Protein AF-A0AAW9Q0F2-F1 (afdb_monomer)

Foldseek 3Di:
DDVLLVLLVVLLVVLLVVLLVQAPDVVFALVLLQVLLVVVLLVLLCLCQPNPVSVVVLVVVLVVVVVVLVVLVVVLCVVPNPQLWDKDFDDPPDDDDDDPLFPQWDDPVPHSGITTGGDLLSSALSLLLQLLLVVLLCVLVCVLVVQLQVQLCSCCVRSVDFQLLSSLLSSLLAAALCSVVVNLVQLVVFDLLSLLLNLLSNFQADHPSRLRLLCVLACQQQVSLSSLLSSLNSSLNSLSNNSSCSRYNDPDDGPRGPHHDDDDDDDPDDPDDDDDDDDDDDDDDDDDDDDDDDDDDDDDDDDDDFDDDPPDTPDSQDSNNSSVVSSVVSVVVSVVVVVLLVVLVVVLVVQQVVLCVQLPDPPPCSNVVSVCPGPLQVLLVVQLVLLSSLSFDDPVVCVVVVHDALSSVLSSLLSCCQRNNLNVSSRSLSSCSVVVRGDPLSSSLSSLLSRGGLYDVCLCVNLVSSCVSPVVCNVSSNVSSVVSSSSSNSSSSSSSSSNSNSDPVDCCSSPDNPPPPPPPPPPDPPPDDDDDDDDDDDDDDDDDDDDDDDDDDDDDDDDDDDDDDDDDDDDDDDDDDDDDDDD

pLDDT: mean 75.0, std 25.21, range [23.25, 98.69]

Structure (mmCIF, N/CA/C/O backbone):
data_AF-A0AAW9Q0F2-F1
#
_entry.id   AF-A0AAW9Q0F2-F1
#
loop_
_atom_site.group_PDB
_atom_site.id
_atom_site.type_symbol
_atom_site.label_atom_id
_atom_site.label_alt_id
_atom_site.label_comp_id
_atom_site.label_asym_id
_atom_site.label_entity_id
_atom_site.label_seq_id
_atom_site.pdbx_PDB_ins_code
_atom_site.Cartn_x
_atom_site.Cartn_y
_atom_site.Cartn_z
_atom_site.occupancy
_atom_site.B_iso_or_equiv
_atom_site.auth_seq_id
_atom_site.auth_comp_id
_atom_site.auth_asym_id
_atom_site.auth_atom_id
_atom_site.pdbx_PDB_model_num
ATOM 1 N N . MET A 1 1 ? -14.015 -6.795 -22.875 1.00 61.38 1 MET A N 1
ATOM 2 C CA . MET A 1 1 ? -13.004 -7.213 -21.880 1.00 61.38 1 MET A CA 1
ATOM 3 C C . MET A 1 1 ? -12.022 -8.145 -22.561 1.00 61.38 1 MET A C 1
ATOM 5 O O . MET A 1 1 ? -12.465 -9.016 -23.299 1.00 61.38 1 MET A O 1
ATOM 9 N N . SER A 1 2 ? -10.723 -7.941 -22.352 1.00 84.38 2 SER A N 1
ATOM 10 C CA . SER A 1 2 ? -9.680 -8.894 -22.743 1.00 84.38 2 SER A CA 1
ATOM 11 C C . SER A 1 2 ? -9.683 -10.102 -21.798 1.00 84.38 2 SER A C 1
ATOM 13 O O . SER A 1 2 ? -10.217 -10.032 -20.688 1.00 84.38 2 SER A O 1
ATOM 15 N N . TYR A 1 3 ? -9.036 -11.197 -22.202 1.00 89.19 3 TYR A N 1
ATOM 16 C CA . TYR A 1 3 ? -8.787 -12.343 -21.322 1.00 89.19 3 TYR A CA 1
ATOM 17 C C . TYR A 1 3 ? -7.997 -11.932 -20.064 1.00 89.19 3 TYR A C 1
ATOM 19 O O . TYR A 1 3 ? -8.225 -12.478 -18.988 1.00 89.19 3 TYR A O 1
ATOM 27 N N . LEU A 1 4 ? -7.141 -10.907 -20.169 1.00 91.81 4 LEU A N 1
ATOM 28 C CA . LEU A 1 4 ? -6.394 -10.356 -19.038 1.00 91.81 4 LEU A CA 1
ATOM 29 C C . LEU A 1 4 ? -7.310 -9.740 -17.968 1.00 91.81 4 LEU A C 1
ATOM 31 O O . LEU A 1 4 ? -7.057 -9.949 -16.788 1.00 91.81 4 LEU A O 1
ATOM 35 N N . ASN A 1 5 ? -8.403 -9.059 -18.344 1.00 94.75 5 ASN A N 1
ATOM 36 C CA . ASN A 1 5 ? -9.391 -8.547 -17.380 1.00 94.75 5 ASN A CA 1
ATOM 37 C C . ASN A 1 5 ? -10.068 -9.690 -16.607 1.00 94.75 5 ASN A C 1
ATOM 39 O O . ASN A 1 5 ? -10.367 -9.551 -15.423 1.00 94.75 5 ASN A O 1
ATOM 43 N N . VAL A 1 6 ? -10.306 -10.823 -17.278 1.00 94.69 6 VAL A N 1
ATOM 44 C CA . VAL A 1 6 ? -10.897 -12.023 -16.669 1.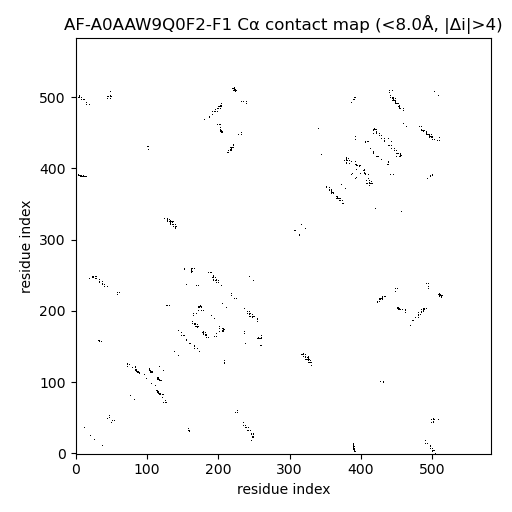00 94.69 6 VAL A CA 1
ATOM 45 C C . VAL A 1 6 ? -9.908 -12.676 -15.700 1.00 94.69 6 VAL A C 1
ATOM 47 O O . VAL A 1 6 ? -10.308 -13.051 -14.600 1.00 94.69 6 VAL A O 1
ATOM 50 N N . ILE A 1 7 ? -8.617 -12.737 -16.053 1.00 95.06 7 ILE A N 1
ATOM 51 C CA . ILE A 1 7 ? -7.552 -13.167 -15.133 1.00 95.06 7 ILE A CA 1
ATOM 52 C C . ILE A 1 7 ? -7.523 -12.259 -13.901 1.00 95.06 7 ILE A C 1
ATOM 54 O O . ILE A 1 7 ? -7.611 -12.774 -12.793 1.00 95.06 7 ILE A O 1
ATOM 58 N N . SER A 1 8 ? -7.509 -10.933 -14.077 1.00 96.62 8 SER A N 1
ATOM 59 C CA . SER A 1 8 ? -7.567 -9.977 -12.964 1.00 96.62 8 SER A CA 1
ATOM 60 C C . SER A 1 8 ? -8.805 -10.178 -12.075 1.00 96.62 8 SER A C 1
ATOM 62 O O . SER A 1 8 ? -8.707 -10.122 -10.851 1.00 96.62 8 SER A O 1
ATOM 64 N N . PHE A 1 9 ? -9.972 -10.462 -12.664 1.00 97.25 9 PHE A N 1
ATOM 65 C CA . PHE A 1 9 ? -11.208 -10.699 -11.911 1.00 97.25 9 PHE A CA 1
ATOM 66 C C . PHE A 1 9 ? -11.114 -11.956 -11.039 1.00 97.25 9 PHE A C 1
ATOM 68 O O . PHE A 1 9 ? -11.394 -11.900 -9.842 1.00 97.25 9 PHE A O 1
ATOM 75 N N . PHE A 1 10 ? -10.662 -13.079 -11.606 1.00 97.38 10 PHE A N 1
ATOM 76 C CA . PHE A 1 10 ? -10.410 -14.295 -10.828 1.00 97.38 10 PHE A CA 1
ATOM 77 C C . PHE A 1 10 ? -9.236 -14.137 -9.852 1.00 97.38 10 PHE A C 1
ATOM 79 O O . PHE A 1 10 ? -9.239 -14.770 -8.797 1.00 97.38 10 PHE A O 1
ATOM 86 N N . GLY A 1 11 ? -8.289 -13.242 -10.141 1.00 97.50 11 GLY A N 1
ATOM 87 C CA . GLY A 1 11 ? -7.182 -12.861 -9.272 1.00 97.50 11 GLY A CA 1
ATOM 88 C C . GLY A 1 11 ? -7.622 -12.374 -7.898 1.00 97.50 11 GLY A C 1
ATOM 89 O O . GLY A 1 11 ? -7.070 -12.817 -6.893 1.00 97.50 11 GLY A O 1
ATOM 90 N N . ILE A 1 12 ? -8.680 -11.560 -7.834 1.00 98.38 12 ILE A N 1
ATOM 91 C CA . ILE A 1 12 ? -9.287 -11.097 -6.573 1.00 98.38 12 ILE A CA 1
ATOM 92 C C . ILE A 1 12 ? -9.681 -12.299 -5.694 1.00 98.38 12 ILE A C 1
ATOM 94 O O . ILE A 1 12 ? -9.329 -12.360 -4.515 1.00 98.38 12 ILE A O 1
ATOM 98 N N . PHE A 1 13 ? -10.350 -13.300 -6.274 1.00 97.94 13 PHE A N 1
ATOM 99 C CA . PHE A 1 13 ? -10.748 -14.517 -5.558 1.00 97.94 13 PHE A CA 1
ATOM 100 C C . PHE A 1 13 ? -9.561 -15.443 -5.256 1.00 97.94 13 PHE A C 1
ATOM 102 O O . PHE A 1 13 ? -9.531 -16.063 -4.195 1.00 97.94 13 PHE A O 1
ATOM 109 N N . GLY A 1 14 ? -8.556 -15.498 -6.136 1.00 97.94 14 GLY A N 1
ATOM 110 C CA . GLY A 1 14 ? -7.299 -16.212 -5.902 1.00 97.94 14 GLY A CA 1
ATOM 111 C C . GLY A 1 14 ? -6.528 -15.660 -4.700 1.00 97.94 14 GLY A C 1
ATOM 112 O O . GLY A 1 14 ? -6.053 -16.428 -3.867 1.00 97.94 14 GLY A O 1
ATOM 113 N N . LEU A 1 15 ? -6.480 -14.335 -4.541 1.00 98.31 15 LEU A N 1
ATOM 114 C CA . LEU A 1 15 ? -5.870 -13.671 -3.385 1.00 98.31 15 LEU A CA 1
ATOM 115 C C . LEU A 1 15 ? -6.657 -13.937 -2.090 1.00 98.31 15 LEU A C 1
ATOM 117 O O . LEU A 1 15 ? -6.047 -14.220 -1.059 1.00 98.31 15 LEU A O 1
ATOM 121 N N . CYS A 1 16 ? -7.996 -13.955 -2.142 1.00 98.19 16 CYS A N 1
ATOM 122 C CA . CYS A 1 16 ? -8.827 -14.422 -1.023 1.00 98.19 16 CYS A CA 1
ATOM 123 C C . CYS A 1 16 ? -8.550 -15.892 -0.660 1.00 98.19 16 CYS A C 1
ATOM 125 O O . CYS A 1 16 ? -8.469 -16.224 0.521 1.00 98.19 16 CYS A O 1
ATOM 127 N N . ALA A 1 17 ? -8.374 -16.773 -1.651 1.00 97.88 17 ALA A N 1
ATOM 128 C CA . ALA A 1 17 ? -8.050 -18.182 -1.425 1.00 97.88 17 ALA A CA 1
ATOM 129 C C . ALA A 1 17 ? -6.651 -18.366 -0.809 1.00 97.88 17 ALA A C 1
ATOM 131 O O . ALA A 1 17 ? -6.479 -19.213 0.068 1.00 97.88 17 ALA A O 1
ATOM 132 N N . ILE A 1 18 ? -5.672 -17.542 -1.202 1.00 98.00 18 ILE A N 1
ATOM 133 C CA . ILE A 1 18 ? -4.346 -17.492 -0.570 1.00 98.00 18 ILE A CA 1
ATOM 134 C C . ILE A 1 18 ? -4.468 -17.037 0.891 1.00 98.00 18 ILE A C 1
ATOM 136 O O . ILE A 1 18 ? -3.943 -17.711 1.773 1.00 98.00 18 ILE A O 1
ATOM 140 N N . ALA A 1 19 ? -5.202 -15.958 1.182 1.00 97.75 19 ALA A N 1
ATOM 141 C CA . ALA A 1 19 ? -5.433 -15.528 2.565 1.00 97.75 19 ALA A CA 1
ATOM 142 C C . ALA A 1 19 ? -6.132 -16.615 3.402 1.00 97.75 19 ALA A C 1
ATOM 144 O O . ALA A 1 19 ? -5.737 -16.866 4.538 1.00 97.75 19 ALA A O 1
ATOM 145 N N . TRP A 1 20 ? -7.118 -17.317 2.833 1.00 97.88 20 TRP A N 1
ATOM 146 C CA . TRP A 1 20 ? -7.815 -18.416 3.509 1.00 97.88 20 TRP A CA 1
ATOM 147 C C . TRP A 1 20 ? -6.895 -19.617 3.771 1.00 97.88 20 TRP A C 1
ATOM 149 O O . TRP A 1 20 ? -6.962 -20.226 4.839 1.00 97.88 20 TRP A O 1
ATOM 159 N N . LEU A 1 21 ? -5.972 -19.930 2.855 1.00 97.38 21 LEU A N 1
ATOM 160 C CA . LEU A 1 21 ? -4.980 -20.988 3.056 1.00 97.38 21 LEU A CA 1
ATOM 161 C C . LEU A 1 21 ? -4.080 -20.712 4.275 1.00 97.38 21 LEU A C 1
ATOM 163 O O . LEU A 1 21 ? -3.731 -21.649 4.992 1.00 97.38 21 LEU A O 1
ATOM 167 N N . PHE A 1 22 ? -3.752 -19.451 4.553 1.00 97.12 22 PHE A N 1
ATOM 168 C CA . PHE A 1 22 ? -2.942 -19.052 5.712 1.00 97.12 22 PHE A CA 1
ATOM 169 C C . PHE A 1 22 ? -3.766 -18.610 6.940 1.00 97.12 22 PHE A C 1
ATOM 171 O O . PHE A 1 22 ? -3.184 -18.137 7.914 1.00 97.12 22 PHE A O 1
ATOM 178 N N . SER A 1 23 ? -5.095 -18.770 6.913 1.00 97.69 23 SER A N 1
ATOM 179 C CA . SER A 1 23 ? -6.003 -18.338 7.987 1.00 97.69 23 SER A CA 1
ATOM 180 C C . SER A 1 23 ? -5.787 -19.079 9.313 1.00 97.69 23 SER A C 1
ATOM 182 O O . SER A 1 23 ? -5.554 -20.291 9.313 1.00 97.69 23 SER A O 1
ATOM 184 N N . GLU A 1 24 ? -5.920 -18.355 10.434 1.00 96.31 24 GLU A N 1
ATOM 185 C CA . GLU A 1 24 ? -5.885 -18.904 11.799 1.00 96.31 24 GLU A CA 1
ATOM 186 C C . GLU A 1 24 ? -7.022 -19.915 12.055 1.00 96.31 24 GLU A C 1
ATOM 188 O O . GLU A 1 24 ? -6.771 -20.970 12.638 1.00 96.31 24 GLU A O 1
ATOM 193 N N . ASP A 1 25 ? -8.245 -19.650 11.568 1.00 95.19 25 ASP A N 1
ATOM 194 C CA . ASP A 1 25 ? -9.352 -20.619 11.576 1.00 95.19 25 ASP A CA 1
ATOM 195 C C . ASP A 1 25 ? -10.110 -20.626 10.241 1.00 95.19 25 ASP A C 1
ATOM 197 O O . ASP A 1 25 ? -11.046 -19.862 9.996 1.00 95.19 25 ASP A O 1
ATOM 201 N N . ARG A 1 26 ? -9.753 -21.594 9.391 1.00 95.19 26 ARG A N 1
ATOM 202 C CA . ARG A 1 26 ? -10.357 -21.812 8.068 1.00 95.19 26 ARG A CA 1
ATOM 203 C C . ARG A 1 26 ? -11.859 -22.130 8.093 1.00 95.19 26 ARG A C 1
ATOM 205 O O . ARG A 1 26 ? -12.469 -22.150 7.021 1.00 95.19 26 ARG A O 1
ATOM 212 N N . ARG A 1 27 ? -12.452 -22.420 9.259 1.00 94.12 27 ARG A N 1
ATOM 213 C CA . ARG A 1 27 ? -13.893 -22.693 9.422 1.00 94.12 27 ARG A CA 1
ATOM 214 C C . ARG A 1 27 ? -14.718 -21.407 9.467 1.00 94.12 27 ARG A C 1
ATOM 216 O O . ARG A 1 27 ? -15.876 -21.423 9.053 1.00 94.12 27 ARG A O 1
ATOM 223 N N . ILE A 1 28 ? -14.137 -20.306 9.946 1.00 93.50 28 ILE A N 1
ATOM 224 C CA . ILE A 1 28 ? -14.818 -19.017 10.092 1.00 93.50 28 ILE A CA 1
ATOM 225 C C . ILE A 1 28 ? -14.534 -18.174 8.847 1.00 93.50 28 ILE A C 1
ATOM 227 O O . ILE A 1 28 ? -13.505 -17.516 8.733 1.00 93.50 28 ILE A O 1
ATOM 231 N N . VAL A 1 29 ? -15.464 -18.191 7.890 1.00 93.94 29 VAL A N 1
ATOM 232 C CA . VAL A 1 29 ? -15.355 -17.400 6.654 1.00 93.94 29 VAL A CA 1
ATOM 233 C C . VAL A 1 29 ? -16.296 -16.190 6.729 1.00 93.94 29 VAL A C 1
ATOM 235 O O . VAL A 1 29 ? -17.516 -16.372 6.790 1.00 93.94 29 VAL A O 1
ATOM 238 N N . PRO A 1 30 ? -15.784 -14.943 6.701 1.00 94.88 30 PRO A N 1
ATOM 239 C CA . PRO A 1 30 ? -16.590 -13.739 6.896 1.00 94.88 30 PRO A CA 1
ATOM 240 C C . PRO A 1 30 ? -17.314 -13.325 5.602 1.00 94.88 30 PRO A C 1
ATOM 242 O O . PRO A 1 30 ? -17.087 -12.246 5.058 1.00 94.88 30 PRO A O 1
ATOM 245 N N . TRP A 1 31 ? -18.212 -14.174 5.092 1.00 96.06 31 TRP A N 1
ATOM 246 C CA . TRP A 1 31 ? -18.870 -14.018 3.783 1.00 96.06 31 TRP A CA 1
ATOM 247 C C . TRP A 1 31 ? -19.458 -12.627 3.511 1.00 96.06 31 TRP A C 1
ATOM 249 O O . TRP A 1 31 ? -19.368 -12.134 2.390 1.00 96.06 31 TRP A O 1
ATOM 259 N N . ARG A 1 32 ? -20.022 -11.965 4.532 1.00 95.81 32 ARG A N 1
ATOM 260 C CA . ARG A 1 32 ? -20.535 -10.591 4.415 1.00 95.81 32 ARG A CA 1
ATOM 261 C C . ARG A 1 32 ? -19.423 -9.576 4.136 1.00 95.81 32 ARG A C 1
ATOM 263 O O . ARG A 1 32 ? -19.609 -8.716 3.281 1.00 95.81 32 ARG A O 1
ATOM 270 N N . VAL A 1 33 ? -18.296 -9.683 4.843 1.00 96.62 33 VAL A N 1
ATOM 271 C CA . VAL A 1 33 ? -17.115 -8.826 4.662 1.00 96.62 33 VAL A CA 1
ATOM 272 C C . VAL A 1 33 ? -16.535 -9.054 3.269 1.00 96.62 33 VAL A C 1
ATOM 274 O O . VAL A 1 33 ? -16.284 -8.087 2.564 1.00 96.62 33 VAL A O 1
ATOM 277 N N . ILE A 1 34 ? -16.419 -10.315 2.833 1.00 97.56 34 ILE A N 1
ATOM 278 C CA . ILE A 1 34 ? -15.938 -10.684 1.491 1.00 97.56 34 ILE A CA 1
ATOM 279 C C . ILE A 1 34 ? -16.836 -10.079 0.403 1.00 97.56 34 ILE A C 1
ATOM 281 O O . ILE A 1 34 ? -16.347 -9.369 -0.473 1.00 97.56 34 ILE A O 1
ATOM 285 N N . ALA A 1 35 ? -18.150 -10.312 0.475 1.00 97.44 35 ALA A N 1
ATOM 286 C CA . ALA A 1 35 ? -19.098 -9.842 -0.531 1.00 97.44 35 ALA A CA 1
ATOM 287 C C . ALA A 1 35 ? -19.154 -8.308 -0.618 1.00 97.44 35 ALA A C 1
ATOM 289 O O . ALA A 1 35 ? -19.065 -7.755 -1.714 1.00 97.44 35 ALA A O 1
ATOM 290 N N . TRP A 1 36 ? -19.257 -7.609 0.520 1.00 97.69 36 TRP A N 1
ATOM 291 C CA . TRP A 1 36 ? -19.293 -6.144 0.527 1.00 97.69 36 TRP A CA 1
ATOM 292 C C . TRP A 1 36 ? -17.936 -5.513 0.236 1.00 97.69 36 TRP A C 1
ATOM 294 O O . TRP A 1 36 ? -17.891 -4.539 -0.499 1.00 97.69 36 TRP A O 1
ATOM 304 N N . GLY A 1 37 ? -16.832 -6.056 0.743 1.00 97.25 37 GLY A N 1
ATOM 305 C CA . GLY A 1 37 ? -15.503 -5.495 0.510 1.00 97.25 37 GLY A CA 1
ATOM 306 C C . GLY A 1 37 ? -15.022 -5.674 -0.931 1.00 97.25 37 GLY A C 1
ATOM 307 O O . GLY A 1 37 ? -14.461 -4.740 -1.499 1.00 97.25 37 GLY A O 1
ATOM 308 N N . ILE A 1 38 ? -15.292 -6.819 -1.571 1.00 98.06 38 ILE A N 1
ATOM 309 C CA . ILE A 1 38 ? -15.059 -6.980 -3.019 1.00 98.06 38 ILE A CA 1
ATOM 310 C C . ILE A 1 38 ? -16.054 -6.119 -3.811 1.00 98.06 38 ILE A C 1
ATOM 312 O O . ILE A 1 38 ? -15.656 -5.439 -4.753 1.00 98.06 38 ILE A O 1
ATOM 316 N N . GLY A 1 39 ? -17.330 -6.085 -3.413 1.00 98.06 39 GLY A N 1
ATOM 317 C CA . GLY A 1 39 ? -18.351 -5.254 -4.059 1.00 98.06 39 GLY A CA 1
ATOM 318 C C . GLY A 1 39 ? -17.998 -3.763 -4.059 1.00 98.06 39 GLY A C 1
ATOM 319 O O . GLY A 1 39 ? -18.041 -3.129 -5.107 1.00 98.06 39 GLY A O 1
ATOM 320 N N . LEU A 1 40 ? -17.576 -3.216 -2.916 1.00 97.12 40 LEU A N 1
ATOM 321 C CA . LEU A 1 40 ? -17.126 -1.829 -2.775 1.00 97.12 40 LEU A CA 1
ATOM 322 C C . LEU A 1 40 ? -15.893 -1.545 -3.637 1.00 97.12 40 LEU A C 1
ATOM 324 O O . LEU A 1 40 ? -15.875 -0.533 -4.329 1.00 97.12 40 LEU A O 1
ATOM 328 N N . GLN A 1 41 ? -14.899 -2.440 -3.660 1.00 97.50 41 GLN A N 1
ATOM 329 C CA . GLN A 1 41 ? -13.739 -2.300 -4.548 1.00 97.50 41 GLN A CA 1
ATOM 330 C C . GLN A 1 41 ? -14.137 -2.278 -6.027 1.00 97.50 41 GLN A C 1
ATOM 332 O O . GLN A 1 41 ? -13.659 -1.427 -6.771 1.00 97.50 41 GLN A O 1
ATOM 337 N N . LEU A 1 42 ? -15.028 -3.174 -6.462 1.00 97.38 42 LEU A N 1
ATOM 338 C CA . LEU A 1 42 ? -15.482 -3.222 -7.853 1.00 97.38 42 LEU A CA 1
ATOM 339 C C . LEU A 1 42 ? -16.348 -2.009 -8.225 1.00 97.38 42 LEU A C 1
ATOM 341 O O . LEU A 1 42 ? -16.227 -1.503 -9.337 1.00 97.38 42 LEU A O 1
ATOM 345 N N . ILE A 1 43 ? -17.175 -1.502 -7.306 1.00 96.50 43 ILE A N 1
ATOM 346 C CA . ILE A 1 43 ? -17.948 -0.265 -7.499 1.00 96.50 43 ILE A CA 1
ATOM 347 C C . ILE A 1 43 ? -17.005 0.938 -7.616 1.00 96.50 43 ILE A C 1
ATOM 349 O O . ILE A 1 43 ? -17.117 1.703 -8.570 1.00 96.50 43 ILE A O 1
ATOM 353 N N . LEU A 1 44 ? -16.048 1.088 -6.695 1.00 93.88 44 LEU A N 1
ATOM 354 C CA . LEU A 1 44 ? -15.057 2.168 -6.729 1.00 93.88 44 LEU A CA 1
ATOM 355 C C . LEU A 1 44 ? -14.187 2.092 -7.989 1.00 93.88 44 LEU A C 1
ATOM 357 O O . LEU A 1 44 ? -14.003 3.105 -8.659 1.00 93.88 44 LEU A O 1
ATOM 361 N N . GLY A 1 45 ? -13.724 0.896 -8.360 1.00 93.94 45 GLY A N 1
ATOM 362 C CA . GLY A 1 45 ? -12.988 0.653 -9.598 1.00 93.94 45 GLY A CA 1
ATOM 363 C C . GLY A 1 45 ? -13.802 1.043 -10.833 1.00 93.94 45 GLY A C 1
ATOM 364 O O . GLY A 1 45 ? -13.318 1.802 -11.667 1.00 93.94 45 GLY A O 1
ATOM 365 N N . PHE A 1 46 ? -15.067 0.626 -10.922 1.00 94.25 46 PHE A N 1
ATOM 366 C CA . PHE A 1 46 ? -15.956 1.045 -12.006 1.00 94.25 46 PHE A CA 1
ATOM 367 C C . PHE A 1 46 ? -16.125 2.573 -12.057 1.00 94.25 46 PHE A C 1
ATOM 369 O O . PHE A 1 46 ? -16.025 3.170 -13.130 1.00 94.25 46 PHE A O 1
ATOM 376 N N . MET A 1 47 ? -16.332 3.227 -10.910 1.00 91.88 47 MET A N 1
ATOM 377 C CA . MET A 1 47 ? -16.461 4.684 -10.860 1.00 91.88 47 MET A CA 1
ATOM 378 C C . MET A 1 47 ? -15.177 5.381 -11.338 1.00 91.88 47 MET A C 1
ATOM 380 O O . MET A 1 47 ? -15.243 6.263 -12.184 1.00 91.88 47 MET A O 1
ATOM 384 N N . VAL A 1 48 ? -14.007 4.949 -10.868 1.00 89.06 48 VAL A N 1
ATOM 385 C CA . VAL A 1 48 ? -12.702 5.540 -11.213 1.00 89.06 48 VAL A CA 1
ATOM 386 C C . VAL A 1 48 ? -12.322 5.312 -12.680 1.00 89.06 48 VAL A C 1
ATOM 388 O O . VAL A 1 48 ? -11.890 6.241 -13.358 1.00 89.06 48 VAL A O 1
ATOM 391 N N . PHE A 1 49 ? -12.476 4.086 -13.183 1.00 88.94 49 PHE A N 1
ATOM 392 C CA . PHE A 1 49 ? -11.945 3.675 -14.486 1.00 88.94 49 PHE A CA 1
ATOM 393 C C . PHE A 1 49 ? -12.948 3.750 -15.638 1.00 88.94 49 PHE A C 1
ATOM 395 O O . PHE A 1 49 ? -12.533 3.809 -16.794 1.00 88.94 49 PHE A O 1
ATOM 402 N N . GLN A 1 50 ? -14.256 3.750 -15.367 1.00 88.31 50 GLN A N 1
ATOM 403 C CA . GLN A 1 50 ? -15.286 3.660 -16.411 1.00 88.31 50 GLN A CA 1
ATOM 404 C C . GLN A 1 50 ? -16.307 4.806 -16.366 1.00 88.31 50 GLN A C 1
ATOM 406 O O . GLN A 1 50 ? -16.720 5.278 -17.424 1.00 88.31 50 GLN A O 1
ATOM 411 N N . PHE A 1 51 ? -16.670 5.323 -15.189 1.00 90.75 51 PHE A N 1
ATOM 412 C CA . PHE A 1 51 ? -17.709 6.349 -15.072 1.00 90.75 51 PHE A CA 1
ATOM 413 C C . PHE A 1 51 ? -17.195 7.771 -15.374 1.00 90.75 51 PHE A C 1
ATOM 415 O O . PHE A 1 51 ? -16.495 8.391 -14.574 1.00 90.75 51 PHE A O 1
ATOM 422 N N . GLU A 1 52 ? -17.585 8.312 -16.531 1.00 85.69 52 GLU A N 1
ATOM 423 C CA . GLU A 1 52 ? -17.087 9.592 -17.065 1.00 85.69 52 GLU A CA 1
ATOM 424 C C . GLU A 1 52 ? -17.183 10.797 -16.098 1.00 85.69 52 GLU A C 1
ATOM 426 O O . GLU A 1 52 ? -16.193 11.520 -15.969 1.00 85.69 52 GLU A O 1
ATOM 431 N N . PRO A 1 53 ? -18.281 11.013 -15.338 1.00 88.75 53 PRO A N 1
ATOM 432 C CA . PRO A 1 53 ? -18.341 12.108 -14.365 1.00 88.75 53 PRO A CA 1
ATOM 433 C C . PRO A 1 53 ? -17.298 11.982 -13.246 1.00 88.75 53 PRO A C 1
ATOM 435 O O . PRO A 1 53 ? -16.765 12.988 -12.781 1.00 88.75 53 PRO A O 1
ATOM 438 N N . THR A 1 54 ? -16.970 10.755 -12.827 1.00 86.00 54 THR A N 1
ATOM 439 C CA . THR A 1 54 ? -15.930 10.512 -11.820 1.00 86.00 54 THR A CA 1
ATOM 440 C C . THR A 1 54 ? -14.532 10.651 -12.415 1.00 86.00 54 THR A C 1
ATOM 442 O O . THR A 1 54 ? -13.672 11.199 -11.734 1.00 86.00 54 THR A O 1
ATOM 445 N N . LYS A 1 55 ? -14.302 10.280 -13.684 1.00 83.50 55 LYS A N 1
ATOM 446 C CA . LYS A 1 55 ? -13.041 10.596 -14.385 1.00 83.50 55 LYS A CA 1
ATOM 447 C C . LYS A 1 55 ? -12.794 12.104 -14.440 1.00 83.50 55 LYS A C 1
ATOM 449 O O . LYS A 1 55 ? -11.722 12.553 -14.051 1.00 83.50 55 LYS A O 1
ATOM 454 N N . ALA A 1 56 ? -13.802 12.885 -14.834 1.00 84.88 56 ALA A N 1
ATOM 455 C CA . ALA A 1 56 ? -13.712 14.344 -14.875 1.00 84.88 56 ALA A CA 1
ATOM 456 C C . ALA A 1 56 ? -13.475 14.955 -13.479 1.00 84.88 56 ALA A C 1
ATOM 458 O O . ALA A 1 56 ? -12.643 15.849 -13.324 1.00 84.88 56 ALA A O 1
ATOM 459 N N . ALA A 1 57 ? -14.148 14.442 -12.442 1.00 85.62 57 ALA A N 1
ATOM 460 C CA . ALA A 1 57 ? -13.905 14.854 -11.059 1.00 85.62 57 ALA A CA 1
ATOM 461 C C . ALA A 1 57 ? -12.488 14.487 -10.575 1.00 85.62 57 ALA A C 1
ATOM 463 O O . ALA A 1 57 ? -11.851 15.279 -9.883 1.00 85.62 57 ALA A O 1
ATOM 464 N N . LEU A 1 58 ? -11.971 13.317 -10.965 1.00 82.56 58 LEU A N 1
ATOM 465 C CA . LEU A 1 58 ? -10.629 12.852 -10.618 1.00 82.56 58 LEU A CA 1
ATOM 466 C C . LEU A 1 58 ? -9.535 13.646 -11.345 1.00 82.56 58 LEU A C 1
ATOM 468 O O . LEU A 1 58 ? -8.504 13.942 -10.744 1.00 82.56 58 LEU A O 1
ATOM 472 N N . GLU A 1 59 ? -9.762 14.037 -12.600 1.00 82.62 59 GLU A N 1
ATOM 473 C CA . GLU A 1 59 ? -8.887 14.938 -13.357 1.00 82.62 59 GLU A CA 1
ATOM 474 C C . GLU A 1 59 ? -8.878 16.339 -12.725 1.00 82.62 59 GLU A C 1
ATOM 476 O O . GLU A 1 59 ? -7.810 16.875 -12.436 1.00 82.62 59 GLU A O 1
ATOM 481 N N . ALA A 1 60 ? -10.049 16.898 -12.394 1.00 85.19 60 ALA A N 1
ATOM 482 C CA . ALA A 1 60 ? -10.156 18.175 -11.685 1.00 85.19 60 ALA A CA 1
ATOM 483 C C . ALA A 1 60 ? -9.455 18.149 -10.312 1.00 85.19 60 ALA A C 1
ATOM 485 O O . ALA A 1 60 ? -8.724 19.079 -9.969 1.00 85.19 60 ALA A O 1
ATOM 486 N N . PHE A 1 61 ? -9.615 17.064 -9.550 1.00 83.12 61 PHE A N 1
ATOM 487 C CA . PHE A 1 61 ? -8.937 16.867 -8.269 1.00 83.12 61 PHE A CA 1
ATOM 488 C C . PHE A 1 61 ? -7.419 16.676 -8.427 1.00 83.12 61 PHE A C 1
ATOM 490 O O . PHE A 1 61 ? -6.645 17.246 -7.661 1.00 83.12 61 PHE A O 1
ATOM 497 N N . SER A 1 62 ? -6.975 15.950 -9.456 1.00 83.31 62 SER A N 1
ATOM 498 C CA . SER A 1 62 ? -5.550 15.802 -9.785 1.00 83.31 62 SER A CA 1
ATOM 499 C C . SER A 1 62 ? -4.928 17.143 -10.180 1.00 83.31 62 SER A C 1
ATOM 501 O O . SER A 1 62 ? -3.811 17.443 -9.768 1.00 83.31 62 SER A O 1
ATOM 503 N N . ASN A 1 63 ? -5.657 17.982 -10.919 1.00 85.25 63 ASN A N 1
ATOM 504 C CA . ASN A 1 63 ? -5.238 19.340 -11.266 1.00 85.25 63 ASN A CA 1
ATOM 505 C C . ASN A 1 63 ? -5.156 20.248 -10.031 1.00 85.25 63 ASN A C 1
ATOM 507 O O . ASN A 1 63 ? -4.170 20.966 -9.880 1.00 85.25 63 ASN A O 1
ATOM 511 N N . LEU A 1 64 ? -6.122 20.166 -9.109 1.00 85.94 64 LEU A N 1
ATOM 512 C CA . LEU A 1 64 ? -6.054 20.871 -7.826 1.00 85.94 64 LEU A CA 1
ATOM 513 C C . LEU A 1 64 ? -4.829 20.433 -7.010 1.00 85.94 64 LEU A C 1
ATOM 515 O O . LEU A 1 64 ? -4.067 21.279 -6.552 1.00 85.94 64 LEU A O 1
ATOM 519 N N . LEU A 1 65 ? -4.598 19.126 -6.859 1.00 81.75 65 LEU A N 1
ATOM 520 C CA . LEU A 1 65 ? -3.430 18.627 -6.135 1.00 81.75 65 LEU A CA 1
ATOM 521 C C . LEU A 1 65 ? -2.107 18.954 -6.848 1.00 81.75 65 LEU A C 1
ATOM 523 O O . LEU A 1 65 ? -1.115 19.179 -6.165 1.00 81.75 65 LEU A O 1
ATOM 527 N N . ASN A 1 66 ? -2.068 19.051 -8.183 1.00 82.56 66 ASN A N 1
ATOM 528 C CA . ASN A 1 66 ? -0.894 19.559 -8.903 1.00 82.56 66 ASN A CA 1
ATOM 529 C C . ASN A 1 66 ? -0.552 21.001 -8.484 1.00 82.56 66 ASN A C 1
ATOM 531 O O . ASN A 1 66 ? 0.611 21.275 -8.222 1.00 82.56 66 ASN A O 1
ATOM 535 N N . VAL A 1 67 ? -1.538 21.889 -8.301 1.00 87.50 67 VAL A N 1
ATOM 536 C CA . VAL A 1 67 ? -1.289 23.247 -7.766 1.00 87.50 67 VAL A CA 1
ATOM 537 C C . VAL A 1 67 ? -0.739 23.198 -6.332 1.00 87.50 67 VAL A C 1
ATOM 539 O O . VAL A 1 67 ? 0.129 23.990 -5.970 1.00 87.50 67 VAL A O 1
ATOM 542 N N . VAL A 1 68 ? -1.196 22.243 -5.516 1.00 86.56 68 VAL A N 1
ATOM 543 C CA . VAL A 1 68 ? -0.657 22.002 -4.164 1.00 86.56 68 VAL A CA 1
ATOM 544 C C . VAL A 1 68 ? 0.799 21.502 -4.224 1.00 86.56 68 VAL A C 1
ATOM 546 O O . VAL A 1 68 ? 1.617 21.906 -3.399 1.00 86.56 68 VAL A O 1
ATOM 549 N N . PHE A 1 69 ? 1.150 20.682 -5.221 1.00 81.25 69 PHE A N 1
ATOM 550 C CA . PHE A 1 69 ? 2.533 20.277 -5.497 1.00 81.25 69 PHE A CA 1
ATOM 551 C C . PHE A 1 69 ? 3.418 21.448 -5.920 1.00 81.25 69 PHE A C 1
ATOM 553 O O . PHE A 1 69 ? 4.507 21.604 -5.373 1.00 81.25 69 PHE A O 1
ATOM 560 N N . ASP A 1 70 ? 2.943 22.283 -6.840 1.00 84.00 70 ASP A N 1
ATOM 561 C CA . ASP A 1 70 ? 3.685 23.448 -7.324 1.00 84.00 70 ASP A CA 1
ATOM 562 C C . ASP A 1 70 ? 3.928 24.454 -6.175 1.00 84.00 70 ASP A C 1
ATOM 564 O O . ASP A 1 70 ? 5.024 24.997 -6.038 1.00 84.00 70 ASP A O 1
ATOM 568 N N . ALA A 1 71 ? 2.955 24.631 -5.270 1.00 89.31 71 ALA A N 1
ATOM 569 C CA . ALA A 1 71 ? 3.112 25.436 -4.054 1.00 89.31 71 ALA A CA 1
ATOM 570 C C . ALA A 1 71 ? 4.166 24.864 -3.082 1.00 89.31 71 ALA A C 1
ATOM 572 O O . ALA A 1 71 ? 4.954 25.620 -2.506 1.00 89.31 71 ALA A O 1
ATOM 573 N N . ALA A 1 72 ? 4.219 23.537 -2.922 1.00 86.38 72 ALA A N 1
ATOM 574 C CA . ALA A 1 72 ? 5.268 22.876 -2.147 1.00 86.38 72 ALA A CA 1
ATOM 575 C C . ALA A 1 72 ? 6.657 23.055 -2.793 1.00 86.38 72 ALA A C 1
ATOM 577 O O . ALA A 1 72 ? 7.650 23.237 -2.083 1.00 86.38 72 ALA A O 1
ATOM 578 N N . GLU A 1 73 ? 6.734 23.042 -4.129 1.00 82.69 73 GLU A N 1
ATOM 579 C CA . GLU A 1 73 ? 7.979 23.279 -4.862 1.00 82.69 73 GLU A CA 1
ATOM 580 C C . GLU A 1 73 ? 8.462 24.731 -4.725 1.00 82.69 73 GLU A C 1
ATOM 582 O O . GLU A 1 73 ? 9.651 24.950 -4.514 1.00 82.69 73 GLU A O 1
ATOM 587 N N . GLU A 1 74 ? 7.578 25.732 -4.756 1.00 88.06 74 GLU A N 1
ATOM 588 C CA . GLU A 1 74 ? 7.959 27.130 -4.488 1.00 88.06 74 GLU A CA 1
ATOM 589 C C . GLU A 1 74 ? 8.509 27.318 -3.063 1.00 88.06 74 GLU A C 1
ATOM 591 O O . GLU A 1 74 ? 9.541 27.968 -2.875 1.00 88.06 74 GLU A O 1
ATOM 596 N N . GLY A 1 75 ? 7.907 26.664 -2.062 1.00 88.19 75 GLY A N 1
ATOM 597 C CA . GLY A 1 75 ? 8.463 26.612 -0.704 1.00 88.19 75 GLY A CA 1
ATOM 598 C C . GLY A 1 75 ? 9.856 25.966 -0.655 1.00 88.19 75 GLY A C 1
ATOM 599 O O . GLY A 1 75 ? 10.765 26.479 0.002 1.00 88.19 75 GLY A O 1
ATOM 600 N N . ALA A 1 76 ? 10.063 24.880 -1.406 1.00 86.25 76 ALA A N 1
ATOM 601 C CA . ALA A 1 76 ? 11.366 24.228 -1.537 1.00 86.25 76 ALA A CA 1
ATOM 602 C C . ALA A 1 76 ? 12.408 25.135 -2.219 1.00 86.25 76 ALA A C 1
ATOM 604 O O . ALA A 1 76 ? 13.535 25.251 -1.736 1.00 86.25 76 ALA A O 1
ATOM 605 N N . ARG A 1 77 ? 12.026 25.815 -3.308 1.00 84.88 77 ARG A N 1
ATOM 606 C CA . ARG A 1 77 ? 12.868 26.748 -4.077 1.00 84.88 77 ARG A CA 1
ATOM 607 C C . ARG A 1 77 ? 13.301 27.954 -3.244 1.00 84.88 77 ARG A C 1
ATOM 609 O O . ARG A 1 77 ? 14.421 28.425 -3.428 1.00 84.88 77 ARG A O 1
ATOM 616 N N . PHE A 1 78 ? 12.465 28.428 -2.318 1.00 88.69 78 PHE A N 1
ATOM 617 C CA . PHE A 1 78 ? 12.830 29.496 -1.383 1.00 88.69 78 PHE A CA 1
ATOM 618 C C . PHE A 1 78 ? 13.931 29.063 -0.398 1.00 88.69 78 PHE A C 1
ATOM 620 O O . PHE A 1 78 ? 14.891 29.803 -0.194 1.00 88.69 78 PHE A O 1
ATOM 627 N N . ILE A 1 79 ? 13.832 27.857 0.176 1.00 88.19 79 ILE A N 1
ATOM 628 C CA . ILE A 1 79 ? 14.784 27.359 1.188 1.00 88.19 79 ILE A CA 1
ATOM 629 C C . ILE A 1 79 ? 16.082 26.816 0.568 1.00 88.19 79 ILE A C 1
ATOM 631 O O . ILE A 1 79 ? 17.169 27.078 1.078 1.00 88.19 79 ILE A O 1
ATOM 635 N N . PHE A 1 80 ? 15.987 26.052 -0.524 1.00 85.50 80 PHE A N 1
ATOM 636 C CA . PHE A 1 80 ? 17.114 25.320 -1.124 1.00 85.50 80 PHE A CA 1
ATOM 637 C C . PHE A 1 80 ? 17.625 25.932 -2.439 1.00 85.50 80 PHE A C 1
ATOM 639 O O . PHE A 1 80 ? 18.591 25.436 -3.023 1.00 85.50 80 PHE A O 1
ATOM 646 N N . GLY A 1 81 ? 17.006 27.021 -2.900 1.00 77.06 81 GLY A N 1
ATOM 647 C CA . GLY A 1 81 ? 17.333 27.689 -4.155 1.00 77.06 81 GLY A CA 1
ATOM 648 C C . GLY A 1 81 ? 16.816 26.956 -5.398 1.00 77.06 81 GLY A C 1
ATOM 649 O O . GLY A 1 81 ? 16.336 25.826 -5.356 1.00 77.06 81 GLY A O 1
ATOM 650 N N . ARG A 1 82 ? 16.965 27.604 -6.558 1.00 68.06 82 ARG A N 1
ATOM 651 C CA . ARG A 1 82 ? 16.514 27.092 -7.869 1.00 68.06 82 ARG A CA 1
ATOM 652 C C . ARG A 1 82 ? 17.368 25.934 -8.420 1.00 68.06 82 ARG A C 1
ATOM 654 O O . ARG A 1 82 ? 17.012 25.337 -9.432 1.00 68.06 82 ARG A O 1
ATOM 661 N N . ASN A 1 83 ? 18.489 25.620 -7.767 1.00 56.47 83 ASN A N 1
ATOM 662 C CA . ASN A 1 83 ? 19.531 24.735 -8.289 1.00 56.47 83 ASN A CA 1
ATOM 663 C C . ASN A 1 83 ? 19.667 23.440 -7.476 1.00 56.47 83 ASN A C 1
ATOM 665 O O . ASN A 1 83 ? 20.768 23.055 -7.090 1.00 56.47 83 ASN A O 1
ATOM 669 N N . SER A 1 84 ? 18.568 22.711 -7.266 1.00 58.84 84 SER A N 1
ATOM 670 C CA . SER A 1 84 ? 18.586 21.356 -6.679 1.00 58.84 84 SER A CA 1
ATOM 671 C C . SER A 1 84 ? 19.231 20.293 -7.593 1.00 58.84 84 SER A C 1
ATOM 673 O O . SER A 1 84 ? 19.018 19.098 -7.394 1.00 58.84 84 SER A O 1
ATOM 675 N N . TYR A 1 85 ? 19.994 20.709 -8.608 1.00 60.53 85 TYR A N 1
ATOM 676 C CA . TYR A 1 85 ? 20.646 19.870 -9.605 1.00 60.53 85 TYR A CA 1
ATOM 677 C C . TYR A 1 85 ? 22.173 19.895 -9.451 1.00 60.53 85 TYR A C 1
ATOM 679 O O . TYR A 1 85 ? 22.786 20.942 -9.255 1.00 60.53 85 TYR A O 1
ATOM 687 N N . MET A 1 86 ? 22.806 18.733 -9.600 1.00 55.28 86 MET A N 1
ATOM 688 C CA . MET A 1 86 ? 24.259 18.586 -9.662 1.00 55.28 86 MET A CA 1
ATOM 689 C C . MET A 1 86 ? 24.712 18.363 -11.102 1.00 55.28 86 MET A C 1
ATOM 691 O O . MET A 1 86 ? 24.104 17.592 -11.842 1.00 55.28 86 MET A O 1
ATOM 695 N N . ILE A 1 87 ? 25.815 19.008 -11.476 1.00 58.81 87 ILE A N 1
ATOM 696 C CA . ILE A 1 87 ? 26.525 18.799 -12.741 1.00 58.81 87 ILE A CA 1
ATOM 697 C C . ILE A 1 87 ? 27.584 17.718 -12.499 1.00 58.81 87 ILE A C 1
ATOM 699 O O . ILE A 1 87 ? 28.566 17.959 -11.799 1.00 58.81 87 ILE A O 1
ATOM 703 N N . ALA A 1 88 ? 27.381 16.524 -13.057 1.00 56.12 88 ALA A N 1
ATOM 704 C CA . ALA A 1 88 ? 28.291 15.387 -12.911 1.00 56.12 88 ALA A CA 1
ATOM 705 C C . ALA A 1 88 ? 28.956 15.020 -14.256 1.00 56.12 88 ALA A C 1
ATOM 707 O O . ALA A 1 88 ? 28.246 14.885 -15.260 1.00 56.12 88 ALA A O 1
ATOM 708 N N . PRO A 1 89 ? 30.288 14.810 -14.306 1.00 53.22 89 PRO A N 1
ATOM 709 C CA . PRO A 1 89 ? 30.954 14.238 -15.476 1.00 53.22 89 PRO A CA 1
ATOM 710 C C . PRO A 1 89 ? 30.475 12.807 -15.755 1.00 53.22 89 PRO A C 1
ATOM 712 O O . PRO A 1 89 ? 30.159 12.060 -14.826 1.00 53.22 89 PRO A O 1
ATOM 715 N N . LEU A 1 90 ? 30.470 12.389 -17.023 1.00 55.09 90 LEU A N 1
ATOM 716 C CA . LEU A 1 90 ? 30.211 10.986 -17.362 1.00 55.09 90 LEU A CA 1
ATOM 717 C C . LEU A 1 90 ? 31.288 10.029 -16.803 1.00 55.09 90 LEU A C 1
ATOM 719 O O . LEU A 1 90 ? 32.473 10.377 -16.783 1.00 55.09 90 LEU A O 1
ATOM 723 N N . PRO A 1 91 ? 30.915 8.785 -16.435 1.00 52.06 91 PRO A N 1
ATOM 724 C CA . PRO A 1 91 ? 31.876 7.715 -16.185 1.00 52.06 91 PRO A CA 1
ATOM 725 C C . PRO A 1 91 ? 32.785 7.475 -17.400 1.00 52.06 91 PRO A C 1
ATOM 727 O O . PRO A 1 91 ? 32.322 7.456 -18.544 1.00 52.06 91 PRO A O 1
ATOM 730 N N . ARG A 1 92 ? 34.083 7.243 -17.160 1.00 45.75 92 ARG A N 1
ATOM 731 C CA . ARG A 1 92 ? 35.044 6.905 -18.224 1.00 45.75 92 ARG A CA 1
ATOM 732 C C . ARG A 1 92 ? 34.602 5.624 -18.943 1.00 45.75 92 ARG A C 1
ATOM 734 O O . ARG A 1 92 ? 34.467 4.587 -18.304 1.00 45.75 92 ARG A O 1
ATOM 741 N N . GLY A 1 93 ? 34.414 5.707 -20.262 1.00 51.97 93 GLY A N 1
ATOM 742 C CA . GLY A 1 93 ? 33.987 4.587 -21.114 1.00 51.97 93 GLY A CA 1
ATOM 743 C C . GLY A 1 93 ? 32.500 4.576 -21.498 1.00 51.97 93 GLY A C 1
ATOM 744 O O . GLY A 1 93 ? 32.082 3.691 -22.238 1.00 51.97 93 GLY A O 1
ATOM 745 N N . ALA A 1 94 ? 31.696 5.543 -21.040 1.00 53.16 94 ALA A N 1
ATOM 746 C CA . ALA A 1 94 ? 30.310 5.683 -21.484 1.00 53.16 94 ALA A CA 1
ATOM 747 C C . ALA A 1 94 ? 30.236 6.260 -22.912 1.00 53.16 94 ALA A C 1
ATOM 749 O O . ALA A 1 94 ? 30.427 7.459 -23.120 1.00 53.16 94 ALA A O 1
ATOM 750 N N . ASN A 1 95 ? 29.927 5.408 -23.891 1.00 49.09 95 ASN A N 1
ATOM 751 C CA . ASN A 1 95 ? 29.701 5.824 -25.273 1.00 49.09 95 ASN A CA 1
ATOM 752 C C . ASN A 1 95 ? 28.228 6.232 -25.468 1.00 49.09 95 ASN A C 1
ATOM 754 O O . ASN A 1 95 ? 27.327 5.433 -25.226 1.00 49.09 95 ASN A O 1
ATOM 758 N N . ALA A 1 96 ? 28.019 7.454 -25.970 1.00 49.41 96 ALA A N 1
ATOM 759 C CA . ALA A 1 96 ? 26.731 8.106 -26.241 1.00 49.41 96 ALA A CA 1
ATOM 760 C C . ALA A 1 96 ? 25.892 8.565 -25.026 1.00 49.41 96 ALA A C 1
ATOM 762 O O . ALA A 1 96 ? 26.018 8.099 -23.893 1.00 49.41 96 ALA A O 1
ATOM 763 N N . CYS A 1 97 ? 24.999 9.518 -25.320 1.00 51.69 97 CYS A N 1
ATOM 764 C CA . CYS A 1 97 ? 24.017 10.152 -24.437 1.00 51.69 97 CYS A CA 1
ATOM 765 C C . CYS A 1 97 ? 22.904 9.175 -23.964 1.00 51.69 97 CYS A C 1
ATOM 767 O O . CYS A 1 97 ? 21.716 9.440 -24.128 1.00 51.69 97 CYS A O 1
ATOM 769 N N . ALA A 1 98 ? 23.258 8.031 -23.369 1.00 45.97 98 ALA A N 1
ATOM 770 C CA . ALA A 1 98 ? 22.279 7.117 -22.778 1.00 45.97 98 ALA A CA 1
ATOM 771 C C . ALA A 1 98 ? 21.480 7.822 -21.666 1.00 45.97 98 ALA A C 1
ATOM 773 O O . ALA A 1 98 ? 22.067 8.548 -20.852 1.00 45.97 98 ALA A O 1
ATOM 774 N N . ALA A 1 99 ? 20.164 7.597 -21.603 1.00 48.19 99 ALA A N 1
ATOM 775 C CA . ALA A 1 99 ? 19.333 8.065 -20.493 1.00 48.19 99 ALA A CA 1
ATOM 776 C C . ALA A 1 99 ? 19.891 7.526 -19.157 1.00 48.19 99 ALA A C 1
ATOM 778 O O . ALA A 1 99 ? 20.381 6.392 -19.121 1.00 48.19 99 ALA A O 1
ATOM 779 N N . PRO A 1 100 ? 19.893 8.314 -18.066 1.00 47.06 100 PRO A N 1
ATOM 780 C CA . PRO A 1 100 ? 20.428 7.833 -16.800 1.00 47.06 100 PRO A CA 1
ATOM 781 C C . PRO A 1 100 ? 19.608 6.628 -16.296 1.00 47.06 100 PRO A C 1
ATOM 783 O O . PRO A 1 100 ? 18.380 6.650 -16.381 1.00 47.06 100 PRO A O 1
ATOM 786 N N . PRO A 1 101 ? 20.249 5.586 -15.728 1.00 44.19 101 PRO A N 1
ATOM 787 C CA . PRO A 1 101 ? 19.567 4.376 -15.249 1.00 44.19 101 PRO A CA 1
ATOM 788 C C . PRO A 1 101 ? 18.718 4.599 -13.984 1.00 44.19 101 PRO A C 1
ATOM 790 O O . PRO A 1 101 ? 18.203 3.651 -13.406 1.00 44.19 101 PRO A O 1
ATOM 793 N N . ILE A 1 102 ? 18.578 5.848 -13.545 1.00 47.72 102 ILE A N 1
ATOM 794 C CA . ILE A 1 102 ? 17.684 6.307 -12.486 1.00 47.72 102 ILE A CA 1
ATOM 795 C C . ILE A 1 102 ? 17.101 7.620 -13.018 1.00 47.72 102 ILE A C 1
ATOM 797 O O . ILE A 1 102 ? 17.867 8.458 -13.499 1.00 4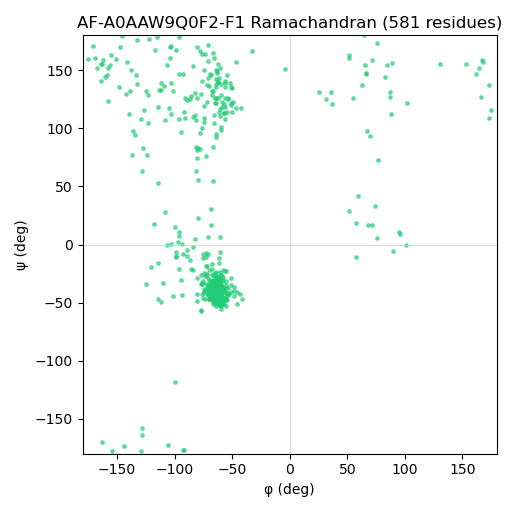7.72 102 ILE A O 1
ATOM 801 N N . GLY A 1 103 ? 15.779 7.808 -12.951 1.00 45.25 103 GLY A N 1
ATOM 802 C CA . GLY A 1 103 ? 15.041 8.938 -13.550 1.00 45.25 103 GLY A CA 1
ATOM 803 C C . GLY A 1 103 ? 15.290 10.319 -12.921 1.00 45.25 103 GLY A C 1
ATOM 804 O O . GLY A 1 103 ? 14.399 11.157 -12.900 1.00 45.25 103 GLY A O 1
ATOM 805 N N . LEU A 1 104 ? 16.487 10.550 -12.381 1.00 46.06 104 LEU A N 1
ATOM 806 C CA . LEU A 1 104 ? 16.898 11.749 -11.656 1.00 46.06 104 LEU A CA 1
ATOM 807 C C . LEU A 1 104 ? 17.638 12.767 -12.533 1.00 46.06 104 LEU A C 1
ATOM 809 O O . LEU A 1 104 ? 18.217 13.691 -11.979 1.00 46.06 104 LEU A O 1
ATOM 813 N N . GLY A 1 105 ? 17.677 12.635 -13.864 1.00 48.25 105 GLY A N 1
ATOM 814 C CA . GLY A 1 105 ? 18.431 13.599 -14.667 1.00 48.25 105 GLY A CA 1
ATOM 815 C C . GLY A 1 105 ? 18.055 13.724 -16.135 1.00 48.25 105 GLY A C 1
ATOM 816 O O . GLY A 1 105 ? 17.726 12.746 -16.806 1.00 48.25 105 GLY A O 1
ATOM 817 N N . GLN A 1 106 ? 18.179 14.950 -16.636 1.00 42.84 106 GLN A N 1
ATOM 818 C CA . GLN A 1 106 ? 18.159 15.265 -18.061 1.00 42.84 106 GLN A CA 1
ATOM 819 C C . GLN A 1 106 ? 19.601 15.361 -18.573 1.00 42.84 106 GLN A C 1
ATOM 821 O O . GLN A 1 106 ? 20.516 15.779 -17.855 1.00 42.84 106 GLN A O 1
ATOM 826 N N . VAL A 1 107 ? 19.815 14.974 -19.828 1.00 48.84 107 VAL A N 1
ATOM 827 C CA . VAL A 1 107 ? 21.050 15.319 -20.537 1.00 48.84 107 VAL A CA 1
ATOM 828 C C . VAL A 1 107 ? 20.786 16.633 -21.255 1.00 48.84 107 VAL A C 1
ATOM 830 O O . VAL A 1 107 ? 19.798 16.733 -21.978 1.00 48.84 107 VAL A O 1
ATOM 833 N N . ALA A 1 108 ? 21.629 17.642 -21.037 1.00 44.59 108 ALA A N 1
ATOM 834 C CA . ALA A 1 108 ? 21.485 18.912 -21.738 1.00 44.59 108 ALA A CA 1
ATOM 835 C C . ALA A 1 108 ? 21.695 18.692 -23.244 1.00 44.59 108 ALA A C 1
ATOM 837 O O . ALA A 1 108 ? 22.727 18.147 -23.654 1.00 44.59 108 ALA A O 1
ATOM 838 N N . GLU A 1 109 ? 20.730 19.113 -24.064 1.00 40.41 109 GLU A N 1
ATOM 839 C CA . GLU A 1 109 ? 20.858 19.050 -25.519 1.00 40.41 109 GLU A CA 1
ATOM 840 C C . GLU A 1 109 ? 22.122 19.809 -25.958 1.00 40.41 109 GLU A C 1
ATOM 842 O O . GLU A 1 109 ? 22.356 20.951 -25.568 1.00 40.41 109 GLU A O 1
ATOM 847 N N . GLY A 1 110 ? 22.983 19.133 -26.725 1.00 47.19 110 GLY A N 1
ATOM 848 C CA . GLY A 1 110 ? 24.277 19.664 -27.163 1.00 47.19 110 GLY A CA 1
ATOM 849 C C . GLY A 1 110 ? 25.475 19.400 -26.237 1.00 47.19 110 GLY A C 1
ATOM 850 O O . GLY A 1 110 ? 26.597 19.684 -26.649 1.00 47.19 110 GLY A O 1
ATOM 851 N N . LEU A 1 111 ? 25.303 18.817 -25.038 1.00 51.53 111 LEU A N 1
ATOM 852 C CA . LEU A 1 111 ? 26.407 18.617 -24.082 1.00 51.53 111 LEU A CA 1
ATOM 853 C C . LEU A 1 111 ? 26.530 17.170 -23.552 1.00 51.53 111 LEU A C 1
ATOM 855 O O . LEU A 1 111 ? 26.455 16.924 -22.349 1.00 51.53 111 LEU A O 1
ATOM 859 N N . CYS A 1 112 ? 26.818 16.201 -24.437 1.00 53.12 112 CYS A N 1
ATOM 860 C CA . CYS A 1 112 ? 26.963 14.768 -24.089 1.00 53.12 112 CYS A CA 1
ATOM 861 C C . CYS A 1 112 ? 28.084 14.410 -23.077 1.00 53.12 112 CYS A C 1
ATOM 863 O O . CYS A 1 112 ? 28.315 13.229 -22.851 1.00 53.12 112 CYS A O 1
ATOM 865 N N . ALA A 1 113 ? 28.784 15.365 -22.456 1.00 51.44 113 ALA A N 1
ATOM 866 C CA . ALA A 1 113 ? 29.792 15.106 -21.415 1.00 51.44 113 ALA A CA 1
ATOM 867 C C . ALA A 1 113 ? 29.274 15.304 -19.973 1.00 51.44 113 ALA A C 1
ATOM 869 O O . ALA A 1 113 ? 29.964 14.938 -19.018 1.00 51.44 113 ALA A O 1
ATOM 870 N N . VAL A 1 114 ? 28.081 15.888 -19.810 1.00 51.75 114 VAL A N 1
ATOM 871 C CA . VAL A 1 114 ? 27.543 16.359 -18.526 1.00 51.75 114 VAL A CA 1
ATOM 872 C C . VAL A 1 114 ? 26.179 15.735 -18.247 1.00 51.75 114 VAL A C 1
ATOM 874 O O . VAL A 1 114 ? 25.282 15.777 -19.088 1.00 51.75 114 VAL A O 1
ATOM 877 N N . ARG A 1 115 ? 25.989 15.213 -17.031 1.00 55.72 115 ARG A N 1
ATOM 878 C CA . ARG A 1 115 ? 24.662 14.885 -16.495 1.00 55.72 115 ARG A CA 1
ATOM 879 C C . ARG A 1 115 ? 24.201 15.963 -15.526 1.00 55.72 115 ARG A C 1
ATOM 881 O O . ARG A 1 115 ? 24.961 16.348 -14.641 1.00 55.72 115 ARG A O 1
ATOM 888 N N . ILE A 1 116 ? 22.961 16.411 -15.695 1.00 57.22 116 ILE A N 1
ATOM 889 C CA . ILE A 1 116 ? 22.254 17.261 -14.738 1.00 57.22 116 ILE A CA 1
ATOM 890 C C . ILE A 1 116 ? 21.395 16.323 -13.892 1.00 57.22 116 ILE A C 1
ATOM 892 O O . ILE A 1 116 ? 20.430 15.764 -14.408 1.00 57.22 116 ILE A O 1
ATOM 896 N N . THR A 1 117 ? 21.764 16.116 -12.627 1.00 56.75 117 THR A N 1
ATOM 897 C CA . THR A 1 117 ? 21.088 15.169 -11.725 1.00 56.75 117 THR A CA 1
ATOM 898 C C . THR A 1 117 ? 20.413 15.905 -10.573 1.00 56.75 117 THR A C 1
ATOM 900 O O . THR A 1 117 ? 21.095 16.529 -9.762 1.00 56.75 117 THR A O 1
ATOM 903 N N . THR A 1 118 ? 19.093 15.811 -10.457 1.00 66.31 118 THR A N 1
ATOM 904 C CA . THR A 1 118 ? 18.318 16.349 -9.334 1.00 66.31 118 THR A CA 1
ATOM 905 C C . THR A 1 118 ? 18.635 15.587 -8.045 1.00 66.31 118 THR A C 1
ATOM 907 O O . THR A 1 118 ? 18.613 14.355 -8.006 1.00 66.31 118 THR A O 1
ATOM 910 N N . ILE A 1 119 ? 18.903 16.310 -6.957 1.00 76.62 119 ILE A N 1
ATOM 911 C CA . ILE A 1 119 ? 19.147 15.724 -5.638 1.00 76.62 119 ILE A CA 1
ATOM 912 C C . ILE A 1 119 ? 17.808 15.256 -5.062 1.00 76.62 119 ILE A C 1
ATOM 914 O O . ILE A 1 119 ? 16.983 16.072 -4.650 1.00 76.62 119 ILE A O 1
ATOM 918 N N . PHE A 1 120 ? 17.617 13.933 -4.992 1.00 75.75 120 PHE A N 1
ATOM 919 C CA . PHE A 1 120 ? 16.387 13.297 -4.503 1.00 75.75 120 PHE A CA 1
ATOM 920 C C . PHE A 1 120 ? 15.865 13.930 -3.205 1.00 75.75 120 PHE A C 1
ATOM 922 O O . PHE A 1 120 ? 14.709 14.338 -3.155 1.00 75.75 120 PHE A O 1
ATOM 929 N N . ALA A 1 121 ? 16.720 14.078 -2.187 1.00 80.00 121 ALA A N 1
ATOM 930 C CA . ALA A 1 121 ? 16.334 14.624 -0.886 1.00 80.00 121 ALA A CA 1
ATOM 931 C C . ALA A 1 121 ? 15.750 16.048 -0.976 1.00 80.00 121 ALA A C 1
ATOM 933 O O . ALA A 1 121 ? 14.686 16.306 -0.416 1.00 80.00 121 ALA A O 1
ATOM 934 N N . LEU A 1 122 ? 16.403 16.945 -1.725 1.00 81.88 122 LEU A N 1
ATOM 935 C CA . LEU A 1 122 ? 15.996 18.352 -1.848 1.00 81.88 122 LEU A CA 1
ATOM 936 C C . LEU A 1 122 ? 14.743 18.539 -2.711 1.00 81.88 122 LEU A C 1
ATOM 938 O O . LEU A 1 122 ? 14.000 19.486 -2.504 1.00 81.88 122 LEU A O 1
ATOM 942 N N . ASN A 1 123 ? 14.488 17.629 -3.652 1.00 75.69 123 ASN A N 1
ATOM 943 C CA . ASN A 1 123 ? 13.290 17.659 -4.494 1.00 75.69 123 ASN A CA 1
ATOM 944 C C . ASN A 1 123 ? 12.062 17.014 -3.827 1.00 75.69 123 ASN A C 1
ATOM 946 O O . ASN A 1 123 ? 10.930 17.250 -4.233 1.00 75.69 123 ASN A O 1
ATOM 950 N N . THR A 1 124 ? 12.282 16.140 -2.843 1.00 78.44 124 THR A N 1
ATOM 951 C CA . THR A 1 124 ? 11.258 15.188 -2.387 1.00 78.44 124 THR A CA 1
ATOM 952 C C . THR A 1 124 ? 10.798 15.456 -0.960 1.00 78.44 124 THR A C 1
ATOM 954 O O . THR A 1 124 ? 9.599 15.488 -0.694 1.00 78.44 124 THR A O 1
ATOM 957 N N . PHE A 1 125 ? 11.727 15.673 -0.028 1.00 85.25 125 PHE A N 1
ATOM 958 C CA . PHE A 1 125 ? 11.390 15.871 1.383 1.00 85.25 125 PHE A CA 1
ATOM 959 C C . PHE A 1 125 ? 10.669 17.197 1.687 1.00 85.25 125 PHE A C 1
ATOM 961 O O . PHE A 1 125 ? 9.791 17.183 2.548 1.00 85.25 125 PHE A O 1
ATOM 968 N N . PRO A 1 126 ? 10.907 18.317 0.972 1.00 88.12 126 PRO A N 1
ATOM 969 C CA . PRO A 1 126 ? 10.108 19.529 1.168 1.00 88.12 126 PRO A CA 1
ATOM 970 C C . PRO A 1 126 ? 8.616 19.323 0.890 1.00 88.12 126 PRO A C 1
ATOM 972 O O . PRO A 1 126 ? 7.785 19.867 1.612 1.00 88.12 126 PRO A O 1
ATOM 975 N N . ALA A 1 127 ? 8.268 18.472 -0.084 1.00 84.00 127 ALA A N 1
ATOM 976 C CA . ALA A 1 127 ? 6.880 18.093 -0.319 1.00 84.00 127 ALA A CA 1
ATOM 977 C C . ALA A 1 127 ? 6.307 17.309 0.874 1.00 84.00 127 ALA A C 1
ATOM 979 O O . ALA A 1 127 ? 5.229 17.649 1.347 1.00 84.00 127 ALA A O 1
ATOM 980 N N . VAL A 1 128 ? 7.038 16.331 1.425 1.00 85.44 128 VAL A N 1
ATOM 981 C CA . VAL A 1 128 ? 6.608 15.583 2.627 1.00 85.44 128 VAL A CA 1
ATOM 982 C C . VAL A 1 128 ? 6.324 16.535 3.798 1.00 85.44 128 VAL A C 1
ATOM 984 O O . VAL A 1 128 ? 5.276 16.429 4.434 1.00 85.44 128 VAL A O 1
ATOM 987 N N . ILE A 1 129 ? 7.214 17.503 4.047 1.00 90.25 129 ILE A N 1
ATOM 988 C CA . ILE A 1 129 ? 7.055 18.534 5.088 1.00 90.25 129 ILE A CA 1
ATOM 989 C C . ILE A 1 129 ? 5.788 19.367 4.843 1.00 90.25 129 ILE A C 1
ATOM 991 O O . ILE A 1 129 ? 4.947 19.495 5.734 1.00 90.25 129 ILE A O 1
ATOM 995 N N . PHE A 1 130 ? 5.622 19.889 3.625 1.00 91.19 130 PHE A N 1
ATOM 996 C CA . PHE A 1 130 ? 4.483 20.725 3.251 1.00 91.19 130 PHE A CA 1
ATOM 997 C C . PHE A 1 130 ? 3.144 19.978 3.349 1.00 91.19 130 PHE A C 1
ATOM 999 O O . PHE A 1 130 ? 2.200 20.481 3.957 1.00 91.19 130 PHE A O 1
ATOM 1006 N N . PHE A 1 131 ? 3.057 18.757 2.809 1.00 87.44 131 PHE A N 1
ATOM 1007 C CA . PHE A 1 131 ? 1.837 17.949 2.872 1.00 87.44 131 PHE A CA 1
ATOM 1008 C C . PHE A 1 131 ? 1.483 17.535 4.304 1.00 87.44 131 PHE A C 1
ATOM 1010 O O . PHE A 1 131 ? 0.300 17.459 4.617 1.00 87.44 131 PHE A O 1
ATOM 1017 N N . SER A 1 132 ? 2.465 17.326 5.186 1.00 87.81 132 SER A N 1
ATOM 1018 C CA . SER A 1 132 ? 2.199 17.015 6.600 1.00 87.81 132 SER A CA 1
ATOM 1019 C C . SER A 1 132 ? 1.579 18.217 7.331 1.00 87.81 132 SER A C 1
ATOM 1021 O O . SER A 1 132 ? 0.565 18.069 8.012 1.00 87.81 132 SER A O 1
ATOM 1023 N N . GLY A 1 133 ? 2.097 19.432 7.104 1.00 91.06 133 GLY A N 1
ATOM 1024 C CA . GLY A 1 133 ? 1.482 20.666 7.612 1.00 91.06 133 GLY A CA 1
ATOM 1025 C C . GLY A 1 133 ? 0.090 20.935 7.029 1.00 91.06 133 GLY A C 1
ATOM 1026 O O . GLY A 1 133 ? -0.836 21.291 7.757 1.00 91.06 133 GLY A O 1
ATOM 1027 N N . LEU A 1 134 ? -0.099 20.701 5.727 1.00 91.31 134 LEU A N 1
ATOM 1028 C CA . LEU A 1 134 ? -1.401 20.851 5.074 1.00 91.31 134 LEU A CA 1
ATOM 1029 C C . LEU A 1 134 ? -2.444 19.854 5.606 1.00 91.31 134 LEU A C 1
ATOM 1031 O O . LEU A 1 134 ? -3.596 20.233 5.804 1.00 91.31 134 LEU A O 1
ATOM 1035 N N . MET A 1 135 ? -2.067 18.599 5.857 1.00 87.94 135 MET A N 1
ATOM 1036 C CA . MET A 1 135 ? -2.998 17.609 6.407 1.00 87.94 135 MET A CA 1
ATOM 1037 C C . MET A 1 135 ? -3.386 17.942 7.849 1.00 87.94 135 MET A C 1
ATOM 1039 O O . MET A 1 135 ? -4.578 17.965 8.145 1.00 87.94 135 MET A O 1
ATOM 1043 N N . ALA A 1 136 ? -2.435 18.333 8.702 1.00 88.44 136 ALA A N 1
ATOM 1044 C CA . ALA A 1 136 ? -2.736 18.783 10.064 1.00 88.44 136 ALA A CA 1
ATOM 1045 C C . ALA A 1 136 ? -3.663 20.020 10.095 1.00 88.44 136 ALA A C 1
ATOM 1047 O O . ALA A 1 136 ? -4.568 20.108 10.927 1.00 88.44 136 ALA A O 1
ATOM 1048 N N . LEU A 1 137 ? -3.508 20.950 9.142 1.00 91.94 137 LEU A N 1
ATOM 1049 C CA . LEU A 1 137 ? -4.435 22.071 8.942 1.00 91.94 137 LEU A CA 1
ATOM 1050 C C . LEU A 1 137 ? -5.853 21.591 8.573 1.00 91.94 137 LEU A C 1
ATOM 1052 O O . LEU A 1 137 ? -6.839 22.045 9.158 1.00 91.94 137 LEU A O 1
ATOM 1056 N N . LEU A 1 138 ? -5.970 20.666 7.613 1.00 90.69 138 LEU A N 1
ATOM 1057 C CA . LEU A 1 138 ? -7.255 20.117 7.161 1.00 90.69 138 LEU A CA 1
ATOM 1058 C C . LEU A 1 138 ? -7.948 19.264 8.241 1.00 90.69 138 LEU A C 1
ATOM 1060 O O . LEU A 1 138 ? -9.181 19.246 8.305 1.00 90.69 138 LEU A O 1
ATOM 1064 N N . GLU A 1 139 ? -7.185 18.596 9.107 1.00 85.44 139 GLU A N 1
ATOM 1065 C CA . GLU A 1 139 ? -7.686 17.900 10.297 1.00 85.44 139 GLU A CA 1
ATOM 1066 C C . GLU A 1 139 ? -8.174 18.875 11.374 1.00 85.44 139 GLU A C 1
ATOM 1068 O O . GLU A 1 139 ? -9.297 18.726 11.858 1.00 85.44 139 GLU A O 1
ATOM 1073 N N . ASN A 1 140 ? -7.405 19.923 11.695 1.00 89.44 140 ASN A N 1
ATOM 1074 C CA . ASN A 1 140 ? -7.789 20.940 12.683 1.00 89.44 140 ASN A CA 1
ATOM 1075 C C . ASN A 1 140 ? -9.124 21.623 12.319 1.00 89.44 140 ASN A C 1
ATOM 1077 O O . ASN A 1 140 ? -10.043 21.699 13.150 1.00 89.44 140 ASN A O 1
ATOM 1081 N N . ILE A 1 141 ? -9.260 22.028 11.049 1.00 91.56 141 ILE A N 1
ATOM 1082 C CA . ILE A 1 141 ? -10.487 22.611 10.478 1.00 91.56 141 ILE A CA 1
ATOM 1083 C C . ILE A 1 141 ? -11.635 21.579 10.432 1.00 91.56 141 ILE A C 1
ATOM 1085 O O . ILE A 1 141 ? -12.805 21.955 10.507 1.00 91.56 141 ILE A O 1
ATOM 1089 N N . GLY A 1 142 ? -11.322 20.279 10.385 1.00 87.31 142 GLY A N 1
ATOM 1090 C CA . GLY A 1 142 ? -12.288 19.177 10.429 1.00 87.31 142 GLY A CA 1
ATOM 1091 C C . GLY A 1 142 ? -12.725 18.643 9.061 1.00 87.31 142 GLY A C 1
ATOM 1092 O O . GLY A 1 142 ? -13.662 17.849 8.997 1.00 87.31 142 GLY A O 1
ATOM 1093 N N . VAL A 1 143 ? -12.056 19.036 7.971 1.00 90.31 143 VAL A N 1
ATOM 1094 C CA . VAL A 1 143 ? -12.361 18.563 6.606 1.00 90.31 143 VAL A CA 1
ATOM 1095 C C . VAL A 1 143 ? -12.100 17.063 6.490 1.00 90.31 143 VAL A C 1
ATOM 1097 O O . VAL A 1 143 ? -12.980 16.318 6.061 1.00 90.31 143 VAL A O 1
ATOM 1100 N N . ILE A 1 144 ? -10.921 16.609 6.932 1.00 87.88 144 ILE A N 1
ATOM 1101 C CA . ILE A 1 144 ? -10.558 15.184 6.927 1.00 87.88 144 ILE A CA 1
ATOM 1102 C C . ILE A 1 144 ? -11.532 14.383 7.792 1.00 87.88 144 ILE A C 1
ATOM 1104 O O . ILE A 1 144 ? -12.023 13.347 7.348 1.00 87.88 144 ILE A O 1
ATOM 1108 N N . LYS A 1 145 ? -11.900 14.898 8.975 1.00 87.94 145 LYS A N 1
ATOM 1109 C CA . LYS A 1 145 ? -12.832 14.226 9.890 1.00 87.94 145 LYS A CA 1
ATOM 1110 C C . LYS A 1 145 ? -14.171 13.893 9.224 1.00 87.94 145 LYS A C 1
ATOM 1112 O O . LYS A 1 145 ? -14.619 12.759 9.330 1.00 87.94 145 LYS A O 1
ATOM 1117 N N . VAL A 1 146 ? -14.783 14.835 8.501 1.00 91.75 146 VAL A N 1
ATOM 1118 C CA . VAL A 1 146 ? -16.061 14.591 7.799 1.00 91.75 146 VAL A CA 1
ATOM 1119 C C . VAL A 1 146 ? -15.940 13.449 6.783 1.00 91.75 146 VAL A C 1
ATOM 1121 O O . VAL A 1 146 ? -16.853 12.634 6.658 1.00 91.75 146 VAL A O 1
ATOM 1124 N N . ILE A 1 147 ? -14.810 13.362 6.077 1.00 91.69 147 ILE A N 1
ATOM 1125 C CA . ILE A 1 147 ? -14.566 12.325 5.067 1.00 91.69 147 ILE A CA 1
ATOM 1126 C C . ILE A 1 147 ? -14.275 10.968 5.732 1.00 91.69 147 ILE A C 1
ATOM 1128 O O . ILE A 1 147 ? -14.801 9.942 5.300 1.00 91.69 147 ILE A O 1
ATOM 1132 N N . VAL A 1 148 ? -13.489 10.960 6.811 1.00 92.44 148 VAL A N 1
ATOM 1133 C CA . VAL A 1 148 ? -13.160 9.765 7.605 1.00 92.44 148 VAL A CA 1
ATOM 1134 C C . VAL A 1 148 ? -14.401 9.188 8.292 1.00 92.44 148 VAL A C 1
ATOM 1136 O O . VAL A 1 148 ? -14.633 7.984 8.198 1.00 92.44 148 VAL A O 1
ATOM 1139 N N . ASP A 1 149 ? -15.246 10.027 8.900 1.00 92.88 149 ASP A N 1
ATOM 1140 C CA . ASP A 1 149 ? -16.514 9.607 9.510 1.00 92.88 149 ASP A CA 1
ATOM 1141 C C . ASP A 1 149 ? -17.482 9.045 8.438 1.00 92.88 149 ASP A C 1
ATOM 1143 O O . ASP A 1 149 ? -18.174 8.054 8.679 1.00 92.88 149 ASP A O 1
ATOM 1147 N N . PHE A 1 150 ? -17.501 9.616 7.223 1.00 95.25 150 PHE A N 1
ATOM 1148 C CA . PHE A 1 150 ? -18.304 9.118 6.095 1.00 95.25 150 PHE A CA 1
ATOM 1149 C C . PHE A 1 150 ? -17.863 7.725 5.618 1.00 95.25 150 PHE A C 1
ATOM 1151 O O . PHE A 1 150 ? -18.696 6.819 5.519 1.00 95.25 150 PHE A O 1
ATOM 1158 N N . PHE A 1 151 ? -16.568 7.520 5.355 1.00 95.31 151 PHE A N 1
ATOM 1159 C CA . PHE A 1 151 ? -16.055 6.201 4.968 1.00 95.31 151 PHE A CA 1
ATOM 1160 C C . PHE A 1 151 ? -16.190 5.180 6.105 1.00 95.31 151 PHE A C 1
ATOM 1162 O O . PHE A 1 151 ? -16.601 4.045 5.857 1.00 95.31 151 PHE A O 1
ATOM 1169 N N . GLY A 1 152 ? -15.968 5.596 7.356 1.00 95.25 152 GLY A N 1
ATOM 1170 C CA . GLY A 1 152 ? -16.126 4.735 8.526 1.00 95.25 152 GLY A CA 1
ATOM 1171 C C . GLY A 1 152 ? -17.556 4.224 8.640 1.00 95.25 152 GLY A C 1
ATOM 1172 O O . GLY A 1 152 ? -17.777 3.032 8.856 1.00 95.25 152 GLY A O 1
ATOM 1173 N N . TRP A 1 153 ? -18.534 5.104 8.414 1.00 95.44 153 TRP A N 1
ATOM 1174 C CA . TRP A 1 153 ? -19.945 4.742 8.395 1.00 95.44 153 TRP A CA 1
ATOM 1175 C C . TRP A 1 153 ? -20.274 3.769 7.254 1.00 95.44 153 TRP A C 1
ATOM 1177 O O . TRP A 1 153 ? -21.008 2.807 7.479 1.00 95.44 153 TRP A O 1
ATOM 1187 N N . ILE A 1 154 ? -19.699 3.948 6.056 1.00 96.12 154 ILE A N 1
ATOM 1188 C CA . ILE A 1 154 ? -19.859 2.983 4.954 1.00 96.12 154 ILE A CA 1
ATOM 1189 C C . ILE A 1 154 ? -19.342 1.603 5.373 1.00 96.12 154 ILE A C 1
ATOM 1191 O O . ILE A 1 154 ? -20.065 0.615 5.211 1.00 96.12 154 ILE A O 1
ATOM 1195 N N . PHE A 1 155 ? -18.122 1.509 5.905 1.00 96.06 155 PHE A N 1
ATOM 1196 C CA . PHE A 1 155 ? -17.498 0.222 6.224 1.00 96.06 155 PHE A CA 1
ATOM 1197 C C . PHE A 1 155 ? -18.165 -0.481 7.420 1.00 96.06 155 PHE A C 1
ATOM 1199 O O . PHE A 1 155 ? -18.463 -1.672 7.321 1.00 96.06 155 PHE A O 1
ATOM 1206 N N . GLU A 1 156 ? -18.505 0.242 8.495 1.00 95.50 156 GLU A N 1
ATOM 1207 C CA . GLU A 1 156 ? -19.311 -0.280 9.617 1.00 95.50 156 GLU A CA 1
ATOM 1208 C C . GLU A 1 156 ? -20.639 -0.849 9.095 1.00 95.50 156 GLU A C 1
ATOM 1210 O O . GLU A 1 156 ? -20.952 -2.030 9.288 1.00 95.50 156 GLU A O 1
ATOM 1215 N N . ARG A 1 157 ? -21.383 -0.048 8.322 1.00 94.69 157 ARG A N 1
ATOM 1216 C CA . ARG A 1 157 ? -22.755 -0.377 7.929 1.00 94.69 157 ARG A CA 1
ATOM 1217 C C . ARG A 1 157 ? -22.832 -1.520 6.921 1.00 94.69 157 ARG A C 1
ATOM 1219 O O . ARG A 1 157 ? -23.703 -2.394 7.024 1.00 94.69 157 ARG A O 1
ATOM 1226 N N . THR A 1 158 ? -21.949 -1.514 5.925 1.00 95.19 158 THR A N 1
ATOM 1227 C CA . THR A 1 158 ? -21.924 -2.535 4.868 1.00 95.19 158 THR A CA 1
ATOM 1228 C C . THR A 1 158 ? -21.298 -3.826 5.383 1.00 95.19 158 THR A C 1
ATOM 1230 O O . THR A 1 158 ? -21.966 -4.863 5.404 1.00 95.19 158 THR A O 1
ATOM 1233 N N . MET A 1 159 ? -20.069 -3.771 5.895 1.00 95.00 159 MET A N 1
ATOM 1234 C CA . MET A 1 159 ? -19.265 -4.952 6.211 1.00 95.00 159 MET A CA 1
ATOM 1235 C C . MET A 1 159 ? -19.534 -5.515 7.621 1.00 95.00 159 MET A C 1
ATOM 1237 O O . MET A 1 159 ? -19.216 -6.680 7.844 1.00 95.00 159 MET A O 1
ATOM 1241 N N . ARG A 1 160 ? -20.226 -4.780 8.517 1.00 92.06 160 ARG A N 1
ATOM 1242 C CA . ARG A 1 160 ? -20.421 -5.123 9.951 1.00 92.06 160 ARG A CA 1
ATOM 1243 C C . ARG A 1 160 ? -19.099 -5.261 10.715 1.00 92.06 160 ARG A C 1
ATOM 1245 O O . ARG A 1 160 ? -18.920 -6.173 11.516 1.00 92.06 160 ARG A O 1
ATOM 1252 N N . LEU A 1 161 ? -18.188 -4.343 10.431 1.00 93.81 161 LEU A N 1
ATOM 1253 C CA . LEU A 1 161 ? -16.960 -4.153 11.196 1.00 93.81 161 LEU A CA 1
ATOM 1254 C C . LEU A 1 161 ? -17.263 -3.431 12.513 1.00 93.81 161 LEU A C 1
ATOM 1256 O O . LEU A 1 161 ? -18.324 -2.814 12.650 1.00 93.81 161 LEU A O 1
ATOM 1260 N N . SER A 1 162 ? -16.334 -3.474 13.467 1.00 95.44 162 SER A N 1
ATOM 1261 C CA . SER A 1 162 ? -16.427 -2.615 14.648 1.00 95.44 162 SER A CA 1
ATOM 1262 C C . SER A 1 162 ? -16.314 -1.140 14.251 1.00 95.44 162 SER A C 1
ATOM 1264 O O . SER A 1 162 ? -15.654 -0.783 13.270 1.00 95.44 162 SER A O 1
ATOM 1266 N N . GLY A 1 163 ? -16.946 -0.247 15.014 1.00 93.69 163 GLY A N 1
ATOM 1267 C CA . GLY A 1 163 ? -16.872 1.181 14.730 1.00 93.69 163 GLY A CA 1
ATOM 1268 C C . GLY A 1 163 ? -15.442 1.722 14.800 1.00 93.69 163 GLY A C 1
ATOM 1269 O O . GLY A 1 163 ? -15.085 2.609 14.029 1.00 93.69 163 GLY A O 1
ATOM 1270 N N . ALA A 1 164 ? -14.608 1.191 15.697 1.00 93.81 164 ALA A N 1
ATOM 1271 C CA . ALA A 1 164 ? -13.228 1.633 15.851 1.00 93.81 164 ALA A CA 1
ATOM 1272 C C . ALA A 1 164 ? -12.306 1.104 14.738 1.00 93.81 164 ALA A C 1
ATOM 1274 O O . ALA A 1 164 ? -11.517 1.880 14.198 1.00 93.81 164 ALA A O 1
ATOM 1275 N N . GLU A 1 165 ? -12.417 -0.163 14.323 1.00 95.44 165 GLU A N 1
ATOM 1276 C CA . GLU A 1 165 ? -11.616 -0.643 13.187 1.00 95.44 165 GLU A CA 1
ATOM 1277 C C . GLU A 1 165 ? -12.046 0.041 11.876 1.00 95.44 165 GLU A C 1
ATOM 1279 O O . GLU A 1 165 ? -11.189 0.427 11.082 1.00 95.44 165 GLU A O 1
ATOM 1284 N N . ALA A 1 166 ? -13.349 0.297 11.688 1.00 96.50 166 ALA A N 1
ATOM 1285 C CA . ALA A 1 166 ? -13.877 1.029 10.536 1.00 96.50 166 ALA A CA 1
ATOM 1286 C C . ALA A 1 166 ? -13.395 2.492 10.494 1.00 96.50 166 ALA A C 1
ATOM 1288 O O . ALA A 1 166 ? -12.998 2.978 9.431 1.00 96.50 166 ALA A O 1
ATOM 1289 N N . LEU A 1 167 ? -13.382 3.186 11.640 1.00 95.06 167 LEU A N 1
ATOM 1290 C CA . LEU A 1 167 ? -12.883 4.560 11.753 1.00 95.06 167 LEU A CA 1
ATOM 1291 C C . LEU A 1 167 ? -11.371 4.636 11.489 1.00 95.06 167 LEU A C 1
ATOM 1293 O O . LEU A 1 167 ? -10.922 5.467 10.703 1.00 95.06 167 LEU A O 1
ATOM 1297 N N . SER A 1 168 ? -10.591 3.732 12.087 1.00 94.88 168 SER A N 1
ATOM 1298 C CA . SER A 1 168 ? -9.134 3.677 11.914 1.00 94.88 168 SER A CA 1
ATOM 1299 C C . SER A 1 168 ? -8.726 3.267 10.492 1.00 94.88 168 SER A C 1
ATOM 1301 O O . SER A 1 168 ? -7.819 3.857 9.906 1.00 94.88 168 SER A O 1
ATOM 1303 N N . GLY A 1 169 ? -9.437 2.321 9.870 1.00 95.56 169 GLY A N 1
ATOM 1304 C CA . GLY A 1 169 ? -9.265 2.027 8.445 1.00 95.56 169 GLY A CA 1
ATOM 1305 C C . GLY A 1 169 ? -9.585 3.240 7.567 1.00 95.56 169 GLY A C 1
ATOM 1306 O O . GLY A 1 169 ? -8.846 3.545 6.643 1.00 95.56 169 GLY A O 1
ATOM 1307 N N . SER A 1 170 ? -10.624 4.006 7.894 1.00 95.25 170 SER A N 1
ATOM 1308 C CA . SER A 1 170 ? -10.982 5.204 7.119 1.00 95.25 170 SER A CA 1
ATOM 1309 C C . SER A 1 170 ? -9.971 6.343 7.267 1.00 95.25 170 SER A C 1
ATOM 1311 O O . SER A 1 170 ? -9.695 7.040 6.294 1.00 95.25 170 SER A O 1
ATOM 1313 N N . ALA A 1 171 ? -9.365 6.504 8.447 1.00 93.19 171 ALA A N 1
ATOM 1314 C CA . ALA A 1 171 ? -8.265 7.445 8.658 1.00 93.19 171 ALA A CA 1
ATOM 1315 C C . ALA A 1 171 ? -7.018 7.076 7.826 1.00 93.19 171 ALA A C 1
ATOM 1317 O O . ALA A 1 171 ? -6.405 7.957 7.222 1.00 93.19 171 ALA A O 1
ATOM 1318 N N . ASN A 1 172 ? -6.711 5.777 7.691 1.00 94.31 172 ASN A N 1
ATOM 1319 C CA . ASN A 1 172 ? -5.602 5.251 6.873 1.00 94.31 172 ASN A CA 1
ATOM 1320 C C . ASN A 1 172 ? -5.691 5.577 5.361 1.00 94.31 172 ASN A C 1
ATOM 1322 O O . ASN A 1 172 ? -4.754 5.278 4.619 1.00 94.31 172 ASN A O 1
ATOM 1326 N N . ILE A 1 173 ? -6.785 6.183 4.877 1.00 92.81 173 ILE A N 1
ATOM 1327 C CA . ILE A 1 173 ? -6.876 6.743 3.515 1.00 92.81 173 ILE A CA 1
ATOM 1328 C C . ILE A 1 173 ? -5.953 7.965 3.357 1.00 92.81 173 ILE A C 1
ATOM 1330 O O . ILE A 1 173 ? -5.412 8.190 2.273 1.00 92.81 173 ILE A O 1
ATOM 1334 N N . PHE A 1 174 ? -5.783 8.752 4.425 1.00 88.25 174 PHE A N 1
ATOM 1335 C CA . PHE A 1 174 ? -5.048 10.021 4.420 1.00 88.25 174 PHE A CA 1
ATOM 1336 C C . PHE A 1 174 ? -3.749 9.932 5.223 1.00 88.25 174 PHE A C 1
ATOM 1338 O O . PHE A 1 174 ? -2.686 10.295 4.721 1.00 88.25 174 PHE A O 1
ATOM 1345 N N . VAL A 1 175 ? -3.829 9.416 6.448 1.00 85.38 175 VAL A N 1
ATOM 1346 C CA . VAL A 1 175 ? -2.710 9.354 7.398 1.00 85.38 175 VAL A CA 1
ATOM 1347 C C . VAL A 1 175 ? -2.112 7.950 7.497 1.00 85.38 175 VAL A C 1
ATOM 1349 O O . VAL A 1 175 ? -2.642 7.000 6.925 1.00 85.38 175 VAL A O 1
ATOM 1352 N N . GLY A 1 176 ? -0.971 7.823 8.180 1.00 85.38 176 GLY A N 1
ATOM 1353 C CA . GLY A 1 176 ? -0.300 6.542 8.399 1.00 85.38 176 GLY A CA 1
ATOM 1354 C C . GLY A 1 176 ? -0.596 5.991 9.791 1.00 85.38 176 GLY A C 1
ATOM 1355 O O . GLY A 1 176 ? -1.742 5.747 10.161 1.00 85.38 176 GLY A O 1
ATOM 1356 N N . ILE A 1 177 ? 0.452 5.834 10.604 1.00 83.81 177 ILE A N 1
ATOM 1357 C CA . ILE A 1 177 ? 0.333 5.356 11.991 1.00 83.81 177 ILE A CA 1
ATOM 1358 C C . ILE A 1 177 ? -0.581 6.240 12.862 1.00 83.81 177 ILE A C 1
ATOM 1360 O O . ILE A 1 177 ? -1.144 5.743 13.840 1.00 83.81 177 ILE A O 1
ATOM 1364 N N . GLU A 1 178 ? -0.801 7.511 12.495 1.00 83.12 178 GLU A N 1
ATOM 1365 C CA . GLU A 1 178 ? -1.755 8.386 13.189 1.00 83.12 178 GLU A CA 1
ATOM 1366 C C . GLU A 1 178 ? -3.191 7.834 13.163 1.00 83.12 178 GLU A C 1
ATOM 1368 O O . GLU A 1 178 ? -3.948 8.047 14.110 1.00 83.12 178 GLU A O 1
ATOM 1373 N N . ALA A 1 179 ? -3.552 7.018 12.165 1.00 88.19 179 ALA A N 1
ATOM 1374 C CA . ALA A 1 179 ? -4.847 6.342 12.097 1.00 88.19 179 ALA A CA 1
ATOM 1375 C C . ALA A 1 179 ? -5.142 5.445 13.315 1.00 88.19 179 ALA A C 1
ATOM 1377 O O . ALA A 1 179 ? -6.307 5.239 13.670 1.00 88.19 179 ALA A O 1
ATOM 1378 N N . ALA A 1 180 ? -4.110 4.912 13.981 1.00 87.00 180 ALA A N 1
ATOM 1379 C CA . ALA A 1 180 ? -4.265 4.160 15.226 1.00 87.00 180 ALA A CA 1
ATOM 1380 C C . ALA A 1 180 ? -4.499 5.083 16.439 1.00 87.00 180 ALA A C 1
ATOM 1382 O O . ALA A 1 180 ? -5.143 4.679 17.408 1.00 87.00 180 ALA A O 1
ATOM 1383 N N . ILE A 1 181 ? -4.021 6.333 16.390 1.00 86.06 181 ILE A N 1
ATOM 1384 C CA . ILE A 1 181 ? -4.183 7.327 17.463 1.00 86.06 181 ILE A CA 1
ATOM 1385 C C . ILE A 1 181 ? -5.650 7.760 17.579 1.00 86.06 181 ILE A C 1
ATOM 1387 O O . ILE A 1 181 ? -6.161 7.850 18.696 1.00 86.06 181 ILE A O 1
ATOM 1391 N N . VAL A 1 182 ? -6.354 7.902 16.448 1.00 85.50 182 VAL A N 1
ATOM 1392 C CA . VAL A 1 182 ? -7.804 8.202 16.375 1.00 85.50 182 VAL A CA 1
ATOM 1393 C C . VAL A 1 182 ? -8.646 7.246 17.237 1.00 85.50 182 VAL A C 1
ATOM 1395 O O . VAL A 1 182 ? -9.694 7.621 17.760 1.00 85.50 182 VAL A O 1
ATOM 1398 N N . VAL A 1 183 ? -8.176 6.009 17.437 1.00 89.75 183 VAL A N 1
ATOM 1399 C CA . VAL A 1 183 ? -8.857 4.972 18.230 1.00 89.75 183 VAL A CA 1
ATOM 1400 C C . VAL A 1 183 ? -8.057 4.500 19.449 1.00 89.75 183 VAL A C 1
ATOM 1402 O O . VAL A 1 183 ? -8.390 3.475 20.048 1.00 89.75 183 VAL A O 1
ATOM 1405 N N . LYS A 1 184 ? -7.049 5.275 19.880 1.00 88.12 184 LYS A N 1
ATOM 1406 C CA . LYS A 1 184 ? -6.167 4.979 21.026 1.00 88.12 184 LYS A CA 1
ATOM 1407 C C . LYS A 1 184 ? -6.897 4.504 22.298 1.00 88.12 184 LYS A C 1
ATOM 1409 O O . LYS A 1 184 ? -6.402 3.551 22.899 1.00 88.12 184 LYS A O 1
ATOM 1414 N N . PRO A 1 185 ? -8.061 5.059 22.711 1.00 90.44 185 PRO A N 1
ATOM 1415 C CA . PRO A 1 185 ? -8.781 4.582 23.900 1.00 90.44 185 PRO A CA 1
ATOM 1416 C C . PRO A 1 185 ? -9.309 3.142 23.791 1.00 90.44 185 PRO A C 1
ATOM 1418 O O . PRO A 1 185 ? -9.530 2.485 24.809 1.00 90.44 185 PRO A O 1
ATOM 1421 N N . TYR A 1 186 ? -9.519 2.651 22.567 1.00 92.06 186 TYR A N 1
ATOM 1422 C CA . TYR A 1 186 ? -10.085 1.331 22.283 1.00 92.06 186 TYR A CA 1
ATOM 1423 C C . TYR A 1 186 ? -9.003 0.268 22.069 1.00 92.06 186 TYR A C 1
ATOM 1425 O O . TYR A 1 186 ? -9.214 -0.877 22.468 1.00 92.06 186 TYR A O 1
ATOM 1433 N N . LEU A 1 187 ? -7.829 0.652 21.543 1.00 91.56 187 LEU A N 1
ATOM 1434 C CA . LEU A 1 187 ? -6.694 -0.244 21.263 1.00 91.56 187 LEU A CA 1
ATOM 1435 C C . LEU A 1 187 ? -6.382 -1.279 22.377 1.00 91.56 187 LEU A C 1
ATOM 1437 O O . LEU A 1 187 ? -6.164 -2.441 22.035 1.00 91.56 187 LEU A O 1
ATOM 1441 N N . PRO A 1 188 ? -6.389 -0.955 23.695 1.00 92.88 188 PRO A N 1
ATOM 1442 C CA . PRO A 1 188 ? -6.101 -1.951 24.733 1.00 92.88 188 PRO A CA 1
ATOM 1443 C C . PRO A 1 188 ? -7.123 -3.095 24.791 1.00 92.88 188 PRO A C 1
ATOM 1445 O O . PRO A 1 188 ? -6.760 -4.215 25.150 1.00 92.88 188 PRO A O 1
ATOM 1448 N N . LYS A 1 189 ? -8.388 -2.805 24.455 1.00 93.31 189 LYS A N 1
ATOM 1449 C CA . LYS A 1 189 ? -9.553 -3.696 24.592 1.00 93.31 189 LYS A CA 1
ATOM 1450 C C . LYS A 1 189 ? -10.000 -4.329 23.269 1.00 93.31 189 LYS A C 1
ATOM 1452 O O . LYS A 1 189 ? -10.982 -5.061 23.266 1.00 93.31 189 LYS A O 1
ATOM 1457 N N . MET A 1 190 ? -9.316 -4.023 22.167 1.00 94.69 190 MET A N 1
ATOM 1458 C CA . MET A 1 190 ? -9.619 -4.580 20.850 1.00 94.69 190 MET A CA 1
ATOM 1459 C C . MET A 1 190 ? -9.292 -6.070 20.758 1.00 94.69 190 MET A C 1
ATOM 1461 O O . MET A 1 190 ? -8.301 -6.537 21.341 1.00 94.69 190 MET A O 1
ATOM 1465 N N . THR A 1 191 ? -10.089 -6.787 19.968 1.00 96.56 191 THR A N 1
ATOM 1466 C CA . THR A 1 191 ? -9.845 -8.193 19.627 1.00 96.56 191 THR A CA 1
ATOM 1467 C C . THR A 1 191 ? -8.576 -8.325 18.771 1.00 96.56 191 THR A C 1
ATOM 1469 O O . THR A 1 191 ? -8.070 -7.352 18.197 1.00 96.56 191 THR A O 1
ATOM 1472 N N . ARG A 1 192 ? -8.032 -9.543 18.637 1.00 96.00 192 ARG A N 1
ATOM 1473 C CA . ARG A 1 192 ? -6.904 -9.783 17.711 1.00 96.00 192 ARG A CA 1
ATOM 1474 C C . ARG A 1 192 ? -7.267 -9.489 16.253 1.00 96.00 192 ARG A C 1
ATOM 1476 O O . ARG A 1 192 ? -6.399 -9.050 15.501 1.00 96.00 192 ARG A O 1
ATOM 1483 N N . SER A 1 193 ? -8.524 -9.698 15.862 1.00 97.25 193 SER A N 1
ATOM 1484 C CA . SER A 1 193 ? -8.986 -9.442 14.498 1.00 97.25 193 SER A CA 1
ATOM 1485 C C . SER A 1 193 ? -9.055 -7.940 14.200 1.00 97.25 193 SER A C 1
ATOM 1487 O O . SER A 1 193 ? -8.555 -7.511 13.161 1.00 97.25 193 SER A O 1
ATOM 1489 N N . GLU A 1 194 ? -9.572 -7.124 15.130 1.00 97.06 194 GLU A N 1
ATOM 1490 C CA . GLU A 1 194 ? -9.539 -5.653 15.034 1.00 97.06 194 GLU A CA 1
ATOM 1491 C C . GLU A 1 194 ? -8.099 -5.116 14.931 1.00 97.06 194 GLU A C 1
ATOM 1493 O O . GLU A 1 194 ? -7.785 -4.321 14.044 1.00 97.06 194 GLU A O 1
ATOM 1498 N N . LEU A 1 195 ? -7.188 -5.583 15.797 1.00 96.56 195 LEU A N 1
ATOM 1499 C CA . LEU A 1 195 ? -5.779 -5.164 15.757 1.00 96.56 195 LEU A CA 1
ATOM 1500 C C . LEU A 1 195 ? -5.083 -5.588 14.454 1.00 96.56 195 LEU A C 1
ATOM 1502 O O . LEU A 1 195 ? -4.295 -4.820 13.898 1.00 96.56 195 LEU A O 1
ATOM 1506 N N . CYS A 1 196 ? -5.386 -6.784 13.937 1.00 97.81 196 CYS A N 1
ATOM 1507 C CA . CYS A 1 196 ? -4.876 -7.235 12.644 1.00 97.81 196 CYS A CA 1
ATOM 1508 C C . CYS A 1 196 ? -5.396 -6.357 11.499 1.00 97.81 196 CYS A C 1
ATOM 1510 O O . CYS A 1 196 ? -4.617 -5.980 10.627 1.00 97.81 196 CYS A O 1
ATOM 1512 N N . ALA A 1 197 ? -6.681 -5.986 11.521 1.00 97.62 197 ALA A N 1
ATOM 1513 C CA . ALA A 1 197 ? -7.289 -5.112 10.526 1.00 97.62 197 ALA A CA 1
ATOM 1514 C C . ALA A 1 197 ? -6.670 -3.705 10.517 1.00 97.62 197 ALA A C 1
ATOM 1516 O O . ALA A 1 197 ? -6.334 -3.206 9.445 1.00 97.62 197 ALA A O 1
ATOM 1517 N N . ILE A 1 198 ? -6.442 -3.097 11.686 1.00 96.38 198 ILE A N 1
ATOM 1518 C CA . ILE A 1 198 ? -5.790 -1.780 11.794 1.00 96.38 198 ILE A CA 1
ATOM 1519 C C . ILE A 1 198 ? -4.365 -1.828 11.235 1.00 96.38 198 ILE A C 1
ATOM 1521 O O . ILE A 1 198 ? -4.022 -1.026 10.367 1.00 96.38 198 ILE A O 1
ATOM 1525 N N . LEU A 1 199 ? -3.547 -2.794 11.671 1.00 97.00 199 LEU A N 1
ATOM 1526 C CA . LEU A 1 199 ? -2.182 -2.951 11.158 1.00 97.00 199 LEU A CA 1
ATOM 1527 C C . LEU A 1 199 ? -2.177 -3.226 9.645 1.00 97.00 199 LEU A C 1
ATOM 1529 O O . LEU A 1 199 ? -1.357 -2.663 8.923 1.00 97.00 199 LEU A O 1
ATOM 1533 N N . ALA A 1 200 ? -3.094 -4.066 9.155 1.00 98.00 200 ALA A N 1
ATOM 1534 C CA . ALA A 1 200 ? -3.223 -4.381 7.736 1.00 98.00 200 ALA A CA 1
ATOM 1535 C C . ALA A 1 200 ? -3.556 -3.143 6.895 1.00 98.00 200 ALA A C 1
ATOM 1537 O O . ALA A 1 200 ? -2.972 -2.977 5.827 1.00 98.00 200 ALA A O 1
ATOM 1538 N N . CYS A 1 201 ? -4.432 -2.257 7.382 1.00 97.44 201 CYS A N 1
ATOM 1539 C CA . CYS A 1 201 ? -4.695 -0.966 6.749 1.00 97.44 201 CYS A CA 1
ATOM 1540 C C . CYS A 1 201 ? -3.413 -0.126 6.652 1.00 97.44 201 CYS A C 1
ATOM 1542 O O . CYS A 1 201 ? -3.070 0.279 5.545 1.00 97.44 201 CYS A O 1
ATOM 1544 N N . CYS A 1 202 ? -2.644 0.018 7.740 1.00 95.19 202 CYS A N 1
ATOM 1545 C CA . CYS A 1 202 ? -1.372 0.754 7.726 1.00 95.19 202 CYS A CA 1
ATOM 1546 C C . CYS A 1 202 ? -0.360 0.199 6.699 1.00 95.19 202 CYS A C 1
ATOM 1548 O O . CYS A 1 202 ? 0.347 0.965 6.048 1.00 95.19 202 CYS A O 1
ATOM 1550 N N . PHE A 1 203 ? -0.272 -1.128 6.528 1.00 96.38 203 PHE A N 1
ATOM 1551 C CA . PHE A 1 203 ? 0.592 -1.744 5.507 1.00 96.38 203 PHE A CA 1
ATOM 1552 C C . PHE A 1 203 ? 0.021 -1.655 4.083 1.00 96.38 203 PHE A C 1
ATOM 1554 O O . PHE A 1 203 ? 0.783 -1.612 3.118 1.00 96.38 203 PHE A O 1
ATOM 1561 N N . GLY A 1 204 ? -1.301 -1.716 3.931 1.00 95.62 204 GLY A N 1
ATOM 1562 C CA . GLY A 1 204 ? -1.971 -1.797 2.635 1.00 95.62 204 GLY A CA 1
ATOM 1563 C C . GLY A 1 204 ? -2.229 -0.450 1.963 1.00 95.62 204 GLY A C 1
ATOM 1564 O O . GLY A 1 204 ? -2.378 -0.429 0.744 1.00 95.62 204 GLY A O 1
ATOM 1565 N N . THR A 1 205 ? -2.247 0.657 2.711 1.00 93.94 205 THR A N 1
ATOM 1566 C CA . THR A 1 205 ? -2.347 2.014 2.152 1.00 93.94 205 THR A CA 1
ATOM 1567 C C . THR A 1 205 ? -0.993 2.712 2.061 1.00 93.94 205 THR A C 1
ATOM 1569 O O . THR A 1 205 ? 0.022 2.263 2.604 1.00 93.94 205 THR A O 1
ATOM 1572 N N . ALA A 1 206 ? -0.977 3.825 1.326 1.00 86.19 206 ALA A N 1
ATOM 1573 C CA . ALA A 1 206 ? 0.092 4.810 1.352 1.00 86.19 206 ALA A CA 1
ATOM 1574 C C . ALA A 1 206 ? -0.435 6.109 1.976 1.00 86.19 206 ALA A C 1
ATOM 1576 O O . ALA A 1 206 ? -1.495 6.598 1.581 1.00 86.19 206 ALA A O 1
ATOM 1577 N N . ALA A 1 207 ? 0.329 6.683 2.907 1.00 81.06 207 ALA A N 1
ATOM 1578 C CA . ALA A 1 207 ? 0.011 7.971 3.519 1.00 81.06 207 ALA A CA 1
ATOM 1579 C C . ALA A 1 207 ? 0.142 9.105 2.493 1.00 81.06 207 ALA A C 1
ATOM 1581 O O . ALA A 1 207 ? 1.035 9.097 1.638 1.00 81.06 207 ALA A O 1
ATOM 1582 N N . SER A 1 208 ? -0.703 10.127 2.607 1.00 78.56 208 SER A N 1
ATOM 1583 C CA . SER A 1 208 ? -0.717 11.250 1.668 1.00 78.56 208 SER A CA 1
ATOM 1584 C C . SER A 1 208 ? 0.598 12.039 1.650 1.00 78.56 208 SER A C 1
ATOM 1586 O O . SER A 1 208 ? 0.973 12.574 0.609 1.00 78.56 208 SER A O 1
ATOM 1588 N N . SER A 1 209 ? 1.336 12.073 2.765 1.00 75.00 209 SER A N 1
ATOM 1589 C CA . SER A 1 209 ? 2.617 12.782 2.885 1.00 75.00 209 SER A CA 1
ATOM 1590 C C . SER A 1 209 ? 3.717 12.226 1.969 1.00 75.00 209 SER A C 1
ATOM 1592 O O . SER A 1 209 ? 4.570 12.988 1.520 1.00 75.00 209 SER A O 1
ATOM 1594 N N . VAL A 1 210 ? 3.684 10.934 1.612 1.00 78.75 210 VAL A N 1
ATOM 1595 C CA . VAL A 1 210 ? 4.654 10.308 0.684 1.00 78.75 210 VAL A CA 1
ATOM 1596 C C . VAL A 1 210 ? 4.141 10.169 -0.752 1.00 78.75 210 VAL A C 1
ATOM 1598 O O . VAL A 1 210 ? 4.905 9.806 -1.647 1.00 78.75 210 VAL A O 1
ATOM 1601 N N . LEU A 1 211 ? 2.868 10.485 -1.002 1.00 81.12 211 LEU A N 1
ATOM 1602 C CA . LEU A 1 211 ? 2.240 10.413 -2.326 1.00 81.12 211 LEU A CA 1
ATOM 1603 C C . LEU A 1 211 ? 3.034 11.207 -3.379 1.00 81.12 211 LEU A C 1
ATOM 1605 O O . LEU A 1 211 ? 3.233 10.752 -4.506 1.00 81.12 211 LEU A O 1
ATOM 1609 N N . ALA A 1 212 ? 3.574 12.350 -2.945 1.00 76.81 212 ALA A N 1
ATOM 1610 C CA . ALA A 1 212 ? 4.532 13.198 -3.647 1.00 76.81 212 ALA A CA 1
ATOM 1611 C C . ALA A 1 212 ? 5.637 12.436 -4.383 1.00 76.81 212 ALA A C 1
ATOM 1613 O O . ALA A 1 212 ? 5.949 12.706 -5.544 1.00 76.81 212 ALA A O 1
ATOM 1614 N N . ILE A 1 213 ? 6.234 11.471 -3.687 1.00 80.44 213 ILE A N 1
ATOM 1615 C CA . ILE A 1 213 ? 7.433 10.768 -4.128 1.00 80.44 213 ILE A CA 1
ATOM 1616 C C . ILE A 1 213 ? 7.096 9.851 -5.307 1.00 80.44 213 ILE A C 1
ATOM 1618 O O . ILE A 1 213 ? 7.836 9.781 -6.288 1.00 80.44 213 ILE A O 1
ATOM 1622 N N . TYR A 1 214 ? 5.947 9.181 -5.221 1.00 86.44 214 TYR A N 1
ATOM 1623 C CA . TYR A 1 214 ? 5.468 8.227 -6.218 1.00 86.44 214 TYR A CA 1
ATOM 1624 C C . TYR A 1 214 ? 4.954 8.936 -7.474 1.00 86.44 214 TYR A C 1
ATOM 1626 O O . TYR A 1 214 ? 5.242 8.504 -8.589 1.00 86.44 214 TYR A O 1
ATOM 1634 N N . VAL A 1 215 ? 4.272 10.075 -7.305 1.00 84.31 215 VAL A N 1
ATOM 1635 C CA . VAL A 1 215 ? 3.853 10.933 -8.422 1.00 84.31 215 VAL A CA 1
ATOM 1636 C C . VAL A 1 215 ? 5.070 11.459 -9.173 1.00 84.31 215 VAL A C 1
ATOM 1638 O O . VAL A 1 215 ? 5.141 11.291 -10.387 1.00 84.31 215 VAL A O 1
ATOM 1641 N N . ASN A 1 216 ? 6.069 12.010 -8.479 1.00 79.56 216 ASN A N 1
ATOM 1642 C CA . ASN A 1 216 ? 7.282 12.518 -9.127 1.00 79.56 216 ASN A CA 1
ATOM 1643 C C . ASN A 1 216 ? 8.084 11.423 -9.856 1.00 79.56 216 ASN A C 1
ATOM 1645 O O . ASN A 1 216 ? 8.734 11.716 -10.856 1.00 79.56 216 ASN A O 1
ATOM 1649 N N . ALA A 1 217 ? 8.002 10.162 -9.418 1.00 82.81 217 ALA A N 1
ATOM 1650 C CA . ALA A 1 217 ? 8.629 9.031 -10.106 1.00 82.81 217 ALA A CA 1
ATOM 1651 C C . ALA A 1 217 ? 7.905 8.593 -11.400 1.00 82.81 217 ALA A C 1
ATOM 1653 O O . ALA A 1 217 ? 8.543 8.005 -12.273 1.00 82.81 217 ALA A O 1
ATOM 1654 N N . LEU A 1 218 ? 6.598 8.865 -11.538 1.00 86.88 218 LEU A N 1
ATOM 1655 C CA . LEU A 1 218 ? 5.759 8.347 -12.633 1.00 86.88 218 LEU A CA 1
ATOM 1656 C C . LEU A 1 218 ? 5.097 9.403 -13.530 1.00 86.88 218 LEU A C 1
ATOM 1658 O O . LEU A 1 218 ? 4.738 9.074 -14.656 1.00 86.88 218 LEU A O 1
ATOM 1662 N N . LYS A 1 219 ? 4.959 10.667 -13.109 1.00 84.44 219 LYS A N 1
ATOM 1663 C CA . LYS A 1 219 ? 4.228 11.729 -13.843 1.00 84.44 219 LYS A CA 1
ATOM 1664 C C . LYS A 1 219 ? 4.737 11.962 -15.279 1.00 84.44 219 LYS A C 1
ATOM 1666 O O . LYS A 1 219 ? 3.984 12.436 -16.125 1.00 84.44 219 LYS A O 1
ATOM 1671 N N . ALA A 1 220 ? 5.983 11.585 -15.581 1.00 81.50 220 ALA A N 1
ATOM 1672 C CA . ALA A 1 220 ? 6.563 11.635 -16.927 1.00 81.50 220 ALA A CA 1
ATOM 1673 C C . ALA A 1 220 ? 5.994 10.582 -17.908 1.00 81.50 220 ALA A C 1
ATOM 1675 O O . ALA A 1 220 ? 5.971 10.821 -19.116 1.00 81.50 220 ALA A O 1
ATOM 1676 N N . THR A 1 221 ? 5.543 9.424 -17.416 1.00 81.88 221 THR A N 1
ATOM 1677 C CA . THR A 1 221 ? 4.972 8.330 -18.231 1.00 81.88 221 THR A CA 1
ATOM 1678 C C . THR A 1 221 ? 3.476 8.153 -18.017 1.00 81.88 221 THR A C 1
ATOM 1680 O O . THR A 1 221 ? 2.761 7.843 -18.968 1.00 81.88 221 THR A O 1
ATOM 1683 N N . PHE A 1 222 ? 3.014 8.416 -16.796 1.00 86.56 222 PHE A N 1
ATOM 1684 C CA . PHE A 1 222 ? 1.636 8.325 -16.335 1.00 86.56 222 PHE A CA 1
ATOM 1685 C C . PHE A 1 222 ? 1.202 9.687 -15.748 1.00 86.56 222 PHE A C 1
ATOM 1687 O O . PHE A 1 222 ? 1.157 9.840 -14.527 1.00 86.56 222 PHE A O 1
ATOM 1694 N N . PRO A 1 223 ? 0.886 10.702 -16.578 1.00 84.44 223 PRO A N 1
ATOM 1695 C CA . PRO A 1 223 ? 0.423 12.017 -16.116 1.00 84.44 223 PRO A CA 1
ATOM 1696 C C . PRO A 1 223 ? -0.696 11.988 -15.061 1.00 84.44 223 PRO A C 1
ATOM 1698 O O . PRO A 1 223 ? -0.637 12.743 -14.092 1.00 84.44 223 PRO A O 1
ATOM 1701 N N . ASN A 1 224 ? -1.677 11.088 -15.203 1.00 84.75 224 ASN A N 1
ATOM 1702 C CA . ASN A 1 224 ? -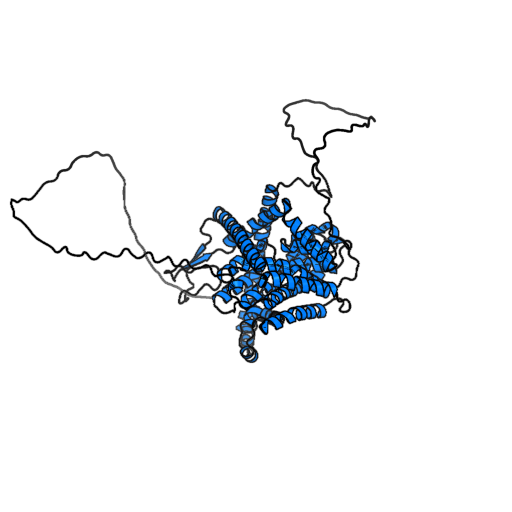2.823 10.974 -14.289 1.00 84.75 224 ASN A CA 1
ATOM 1703 C C . ASN A 1 224 ? -2.541 10.168 -13.002 1.00 84.75 224 ASN A C 1
ATOM 1705 O O . ASN A 1 224 ? -3.459 9.956 -12.206 1.00 84.75 224 ASN A O 1
ATOM 1709 N N . ILE A 1 225 ? -1.297 9.728 -12.760 1.00 88.25 225 ILE A N 1
ATOM 1710 C CA . ILE A 1 225 ? -0.938 8.820 -11.653 1.00 88.25 225 ILE A CA 1
ATOM 1711 C C . ILE A 1 225 ? -1.446 9.284 -10.280 1.00 88.25 225 ILE A C 1
ATOM 1713 O O . ILE A 1 225 ? -1.834 8.463 -9.457 1.00 88.25 225 ILE A O 1
ATOM 1717 N N . LEU A 1 226 ? -1.486 10.594 -10.035 1.00 85.94 226 LEU A N 1
ATOM 1718 C CA . LEU A 1 226 ? -1.925 11.186 -8.772 1.00 85.94 226 LEU A CA 1
ATOM 1719 C C . LEU A 1 226 ? -3.362 10.786 -8.402 1.00 85.94 226 LEU A C 1
ATOM 1721 O O . LEU A 1 226 ? -3.590 10.268 -7.309 1.00 85.94 226 LEU A O 1
ATOM 1725 N N . GLY A 1 227 ? -4.315 10.939 -9.325 1.00 86.38 227 GLY A N 1
ATOM 1726 C CA . GLY A 1 227 ? -5.693 10.496 -9.114 1.00 86.38 227 GLY A CA 1
ATOM 1727 C C . GLY A 1 227 ? -5.793 8.982 -8.914 1.00 86.38 227 GLY A C 1
ATOM 1728 O O . GLY A 1 227 ? -6.508 8.511 -8.027 1.00 86.38 227 GLY A O 1
ATOM 1729 N N . HIS A 1 228 ? -5.011 8.212 -9.675 1.00 90.31 228 HIS A N 1
ATOM 1730 C CA . HIS A 1 228 ? -4.962 6.759 -9.528 1.00 90.31 228 HIS A CA 1
ATOM 1731 C C . HIS A 1 228 ? -4.459 6.328 -8.147 1.00 90.31 228 HIS A C 1
ATOM 1733 O O . HIS A 1 228 ? -5.127 5.530 -7.493 1.00 90.31 228 HIS A O 1
ATOM 1739 N N . LEU A 1 229 ? -3.365 6.901 -7.642 1.00 91.00 229 LEU A N 1
ATOM 1740 C CA . LEU A 1 229 ? -2.834 6.572 -6.317 1.00 91.00 229 LEU A CA 1
ATOM 1741 C C . LEU A 1 229 ? -3.782 6.979 -5.175 1.00 91.00 229 LEU A C 1
ATOM 1743 O O . LEU A 1 229 ? -3.928 6.220 -4.221 1.00 91.00 229 LEU A O 1
ATOM 1747 N N . VAL A 1 230 ? -4.495 8.107 -5.285 1.00 88.81 230 VAL A N 1
ATOM 1748 C CA . VAL A 1 230 ? -5.534 8.469 -4.297 1.00 88.81 230 VAL A CA 1
ATOM 1749 C C . VAL A 1 230 ? -6.686 7.463 -4.321 1.00 88.81 230 VAL A C 1
ATOM 1751 O O . VAL A 1 230 ? -7.119 6.990 -3.270 1.00 88.81 230 VAL A O 1
ATOM 1754 N N . SER A 1 231 ? -7.154 7.070 -5.511 1.00 90.62 231 SER A N 1
ATOM 1755 C CA . SER A 1 231 ? -8.179 6.025 -5.623 1.00 90.62 231 SER A CA 1
ATOM 1756 C C . SER A 1 231 ? -7.702 4.671 -5.079 1.00 90.62 231 SER A C 1
ATOM 1758 O O . SER A 1 231 ? -8.501 3.916 -4.525 1.00 90.62 231 SER A O 1
ATOM 1760 N N . ALA A 1 232 ? -6.401 4.381 -5.192 1.00 94.12 232 ALA A N 1
ATOM 1761 C CA . ALA A 1 232 ? -5.788 3.170 -4.674 1.00 94.12 232 ALA A CA 1
ATOM 1762 C C . ALA A 1 232 ? -5.854 3.122 -3.143 1.00 94.12 232 ALA A C 1
ATOM 1764 O O . ALA A 1 232 ? -6.314 2.117 -2.610 1.00 94.12 232 ALA A O 1
ATOM 1765 N N . SER A 1 233 ? -5.514 4.214 -2.441 1.00 92.62 233 SER A N 1
ATOM 1766 C CA . SER A 1 233 ? -5.658 4.294 -0.976 1.00 92.62 233 SER A CA 1
ATOM 1767 C C . SER A 1 233 ? -7.108 4.094 -0.513 1.00 92.62 233 SER A C 1
ATOM 1769 O O . SER A 1 233 ? -7.336 3.407 0.479 1.00 92.62 233 SER A O 1
ATOM 1771 N N . ILE A 1 234 ? -8.105 4.610 -1.247 1.00 93.81 234 ILE A N 1
ATOM 1772 C CA . ILE A 1 234 ? -9.530 4.398 -0.916 1.00 93.81 234 ILE A CA 1
ATOM 1773 C C . ILE A 1 234 ? -9.945 2.932 -1.143 1.00 93.81 234 ILE A C 1
ATOM 1775 O O . ILE A 1 234 ? -10.626 2.348 -0.302 1.00 93.81 234 ILE A O 1
ATOM 1779 N N . MET A 1 235 ? -9.534 2.312 -2.257 1.00 96.19 235 MET A N 1
ATOM 1780 C CA . MET A 1 235 ? -9.845 0.903 -2.556 1.00 96.19 235 MET A CA 1
ATOM 1781 C C . MET A 1 235 ? -9.075 -0.090 -1.671 1.00 96.19 235 MET A C 1
ATOM 1783 O O . MET A 1 235 ? -9.550 -1.203 -1.443 1.00 96.19 235 MET A O 1
ATOM 1787 N N . ALA A 1 236 ? -7.912 0.303 -1.148 1.00 97.31 236 ALA A N 1
ATOM 1788 C CA . ALA A 1 236 ? -7.082 -0.534 -0.291 1.00 97.31 236 ALA A CA 1
ATOM 1789 C C . ALA A 1 236 ? -7.764 -0.866 1.042 1.00 97.31 236 ALA A C 1
ATOM 1791 O O . ALA A 1 236 ? -7.630 -1.989 1.514 1.00 97.31 236 ALA A O 1
ATOM 1792 N N . ILE A 1 237 ? -8.552 0.043 1.625 1.00 97.56 237 ILE A N 1
ATOM 1793 C CA . ILE A 1 237 ? -9.231 -0.191 2.912 1.00 97.56 237 ILE A CA 1
ATOM 1794 C C . ILE A 1 237 ? -10.191 -1.397 2.892 1.00 97.56 237 ILE A C 1
ATOM 1796 O O . ILE A 1 237 ? -9.993 -2.320 3.688 1.00 97.56 237 ILE A O 1
ATOM 1800 N N . PRO A 1 238 ? -11.186 -1.488 1.985 1.00 98.06 238 PRO A N 1
ATOM 1801 C CA . PRO A 1 238 ? -12.014 -2.686 1.889 1.00 98.06 238 PRO A CA 1
ATOM 1802 C C . PRO A 1 238 ? -11.215 -3.939 1.491 1.00 98.06 238 PRO A C 1
ATOM 1804 O O . PRO A 1 238 ? -11.578 -5.027 1.933 1.00 98.06 238 PRO A O 1
ATOM 1807 N N . ALA A 1 239 ? -10.115 -3.822 0.734 1.00 98.44 239 ALA A N 1
ATOM 1808 C CA . ALA A 1 239 ? -9.225 -4.957 0.452 1.00 98.44 239 ALA A CA 1
ATOM 1809 C C . ALA A 1 239 ? -8.539 -5.477 1.730 1.00 98.44 239 ALA A C 1
ATOM 1811 O O . ALA A 1 239 ? -8.563 -6.679 2.007 1.00 98.44 239 ALA A O 1
ATOM 1812 N N . CYS A 1 240 ? -7.992 -4.569 2.543 1.00 98.50 240 CYS A N 1
ATOM 1813 C CA . CYS A 1 240 ? -7.379 -4.864 3.834 1.00 98.50 240 CYS A CA 1
ATOM 1814 C C . CYS A 1 240 ? -8.371 -5.525 4.786 1.00 98.50 240 CYS A C 1
ATOM 1816 O O . CYS A 1 240 ? -8.029 -6.551 5.362 1.00 98.50 240 CYS A O 1
ATOM 1818 N N . PHE A 1 241 ? -9.602 -5.014 4.904 1.00 98.38 241 PHE A N 1
ATOM 1819 C CA . PHE A 1 241 ? -10.635 -5.631 5.743 1.00 98.38 241 PHE A CA 1
ATOM 1820 C C . PHE A 1 241 ? -11.067 -7.022 5.259 1.00 98.38 241 PHE A C 1
ATOM 1822 O O . PHE A 1 241 ? -11.268 -7.915 6.078 1.00 98.38 241 PHE A O 1
ATOM 1829 N N . VAL A 1 242 ? -11.200 -7.243 3.945 1.00 98.56 242 VAL A N 1
ATOM 1830 C CA . VAL A 1 242 ? -11.504 -8.580 3.399 1.00 98.56 242 VAL A CA 1
ATOM 1831 C C . VAL A 1 242 ? -10.406 -9.565 3.777 1.00 98.56 242 VAL A C 1
ATOM 1833 O O . VAL A 1 242 ? -10.685 -10.628 4.327 1.00 98.56 242 VAL A O 1
ATOM 1836 N N . LEU A 1 243 ? -9.154 -9.211 3.503 1.00 98.62 243 LEU A N 1
ATOM 1837 C CA . LEU A 1 243 ? -8.025 -10.118 3.664 1.00 98.62 243 LEU A CA 1
ATOM 1838 C C . LEU A 1 243 ? -7.617 -10.293 5.137 1.00 98.62 243 LEU A C 1
ATOM 1840 O O . LEU A 1 243 ? -7.245 -11.402 5.516 1.00 98.62 243 LEU A O 1
ATOM 1844 N N . SER A 1 244 ? -7.752 -9.265 5.986 1.00 98.38 244 SER A N 1
ATOM 1845 C CA . SER A 1 244 ? -7.501 -9.372 7.431 1.00 98.38 244 SER A CA 1
ATOM 1846 C C . SER A 1 244 ? -8.540 -10.249 8.117 1.00 98.38 244 SER A C 1
ATOM 1848 O O . SER A 1 244 ? -8.155 -11.168 8.832 1.00 98.38 244 SER A O 1
ATOM 1850 N N . LYS A 1 245 ? -9.839 -10.053 7.843 1.00 98.12 245 LYS A N 1
ATOM 1851 C CA . LYS A 1 245 ? -10.909 -10.880 8.423 1.00 98.12 245 LYS A CA 1
ATOM 1852 C C . LYS A 1 245 ? -10.920 -12.310 7.869 1.00 98.12 245 LYS A C 1
ATOM 1854 O O . LYS A 1 245 ? -11.455 -13.194 8.528 1.00 98.12 245 LYS A O 1
ATOM 1859 N N . ILE A 1 246 ? -10.346 -12.570 6.688 1.00 98.25 246 ILE A N 1
ATOM 1860 C CA . ILE A 1 246 ? -10.079 -13.945 6.229 1.00 98.25 246 ILE A CA 1
ATOM 1861 C C . ILE A 1 246 ? -8.892 -14.550 6.995 1.00 98.25 246 ILE A C 1
ATOM 1863 O O . ILE A 1 246 ? -8.982 -15.695 7.434 1.00 98.25 246 ILE A O 1
ATOM 1867 N N . LEU A 1 247 ? -7.774 -13.826 7.135 1.00 98.12 247 LEU A N 1
ATOM 1868 C CA . LEU A 1 247 ? -6.540 -14.368 7.717 1.00 98.12 247 LEU A CA 1
ATOM 1869 C C . LEU A 1 247 ? -6.622 -14.535 9.245 1.00 98.12 247 LEU A C 1
ATOM 1871 O O . LEU A 1 247 ? -6.155 -15.534 9.786 1.00 98.12 247 LEU A O 1
ATOM 1875 N N . VAL A 1 248 ? -7.229 -13.569 9.932 1.00 98.06 248 VAL A N 1
ATOM 1876 C CA . VAL A 1 248 ? -7.465 -13.547 11.383 1.00 98.06 248 VAL A CA 1
ATOM 1877 C C . VAL A 1 248 ? -8.959 -13.269 11.603 1.00 98.06 248 VAL A C 1
ATOM 1879 O O . VAL A 1 248 ? -9.353 -12.108 11.765 1.00 98.06 248 VAL A O 1
ATOM 1882 N N . PRO A 1 249 ? -9.821 -14.303 11.536 1.00 96.88 249 PRO A N 1
ATOM 1883 C CA . PRO A 1 249 ? -11.264 -14.137 11.673 1.00 96.88 249 PRO A CA 1
ATOM 1884 C C . PRO A 1 249 ? -11.688 -13.579 13.032 1.00 96.88 249 PRO A C 1
ATOM 1886 O O . PRO A 1 249 ? -10.997 -13.735 14.037 1.00 96.88 249 PRO A O 1
ATOM 1889 N N . GLU A 1 250 ? -12.852 -12.935 13.062 1.00 95.44 250 GLU A N 1
ATOM 1890 C CA . GLU A 1 250 ? -13.443 -12.432 14.301 1.00 95.44 250 GLU A CA 1
ATOM 1891 C C . GLU A 1 250 ? -14.031 -13.591 15.120 1.00 95.44 250 GLU A C 1
ATOM 1893 O O . GLU A 1 250 ? -14.935 -14.291 14.655 1.00 95.44 250 GLU A O 1
ATOM 1898 N N . THR A 1 251 ? -13.513 -13.793 16.331 1.00 92.69 251 THR A N 1
ATOM 1899 C CA . THR A 1 251 ? -13.927 -14.856 17.268 1.00 92.69 251 THR A CA 1
ATOM 1900 C C . THR A 1 251 ? -14.586 -14.319 18.541 1.00 92.69 251 THR A C 1
ATOM 1902 O O . THR A 1 251 ? -15.243 -15.071 19.260 1.00 92.69 251 THR A O 1
ATOM 1905 N N . GLU A 1 252 ? -14.431 -13.024 18.813 1.00 91.44 252 GLU A N 1
ATOM 1906 C CA . GLU A 1 252 ? -14.932 -12.322 19.996 1.00 91.44 252 GLU A CA 1
ATOM 1907 C C . GLU A 1 252 ? -15.985 -11.270 19.591 1.00 91.44 252 GLU A C 1
ATOM 1909 O O . GLU A 1 252 ? -16.304 -11.107 18.413 1.00 91.44 252 GLU A O 1
ATOM 1914 N N . VAL A 1 253 ? -16.566 -10.557 20.562 1.00 89.62 253 VAL A N 1
ATOM 1915 C CA . VAL A 1 253 ? -17.505 -9.453 20.295 1.00 89.62 253 VAL A CA 1
ATOM 1916 C C . VAL A 1 253 ? -16.781 -8.118 20.504 1.00 89.62 253 VAL A C 1
ATOM 1918 O O . VAL A 1 253 ? -16.459 -7.797 21.650 1.00 89.62 253 VAL A O 1
ATOM 1921 N N . PRO A 1 254 ? -16.545 -7.315 19.446 1.00 92.19 254 PRO A N 1
ATOM 1922 C CA . PRO A 1 254 ? -15.864 -6.032 19.579 1.00 92.19 254 PRO A CA 1
ATOM 1923 C C . PRO A 1 254 ? -16.597 -5.035 20.484 1.00 92.19 254 PRO A C 1
ATOM 1925 O O . PRO A 1 254 ? -17.821 -4.900 20.445 1.00 92.19 254 PRO A O 1
ATOM 1928 N N . VAL A 1 255 ? -15.832 -4.249 21.247 1.00 88.69 255 VAL A N 1
ATOM 1929 C CA . VAL A 1 255 ? -16.368 -3.255 22.202 1.00 88.69 255 VAL A CA 1
ATOM 1930 C C . VAL A 1 255 ? -17.162 -2.139 21.507 1.00 88.69 255 VAL A C 1
ATOM 1932 O O . VAL A 1 255 ? -18.048 -1.541 22.113 1.00 88.69 255 VAL A O 1
ATOM 1935 N N . THR A 1 256 ? -16.860 -1.854 20.237 1.00 88.06 256 THR A N 1
ATOM 1936 C CA . THR A 1 256 ? -17.469 -0.760 19.456 1.00 88.06 256 THR A CA 1
ATOM 1937 C C . THR A 1 256 ? -18.440 -1.249 18.375 1.00 88.06 256 THR A C 1
ATOM 1939 O O . THR A 1 256 ? -18.628 -0.595 17.351 1.00 88.06 256 THR A O 1
ATOM 1942 N N . MET A 1 257 ? -19.071 -2.411 18.573 1.00 87.06 257 MET A N 1
ATOM 1943 C CA . MET A 1 257 ? -20.144 -2.870 17.683 1.00 87.06 257 MET A CA 1
ATOM 1944 C C . MET A 1 257 ? -21.364 -1.938 17.734 1.00 87.06 257 MET A C 1
ATOM 1946 O O . MET A 1 257 ? -21.845 -1.589 18.810 1.00 87.06 257 MET A O 1
ATOM 1950 N N . GLY A 1 258 ? -21.922 -1.612 16.563 1.00 77.31 258 GLY A N 1
ATOM 1951 C CA . GLY A 1 258 ? -23.195 -0.891 16.437 1.00 77.31 258 GLY A CA 1
ATOM 1952 C C . GLY A 1 258 ? -23.093 0.627 16.262 1.00 77.31 258 GLY A C 1
ATOM 1953 O O . GLY A 1 258 ? -24.123 1.303 16.302 1.00 77.31 258 GLY A O 1
ATOM 1954 N N . GLY A 1 259 ? -21.894 1.175 16.056 1.00 83.50 259 GLY A N 1
ATOM 1955 C CA . GLY A 1 259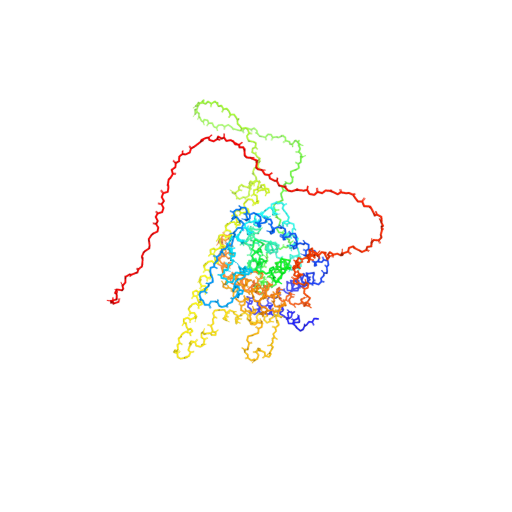 ? -21.719 2.560 15.622 1.00 83.50 259 GLY A CA 1
ATOM 1956 C C . GLY A 1 259 ? -20.285 3.069 15.751 1.00 83.50 259 GLY A C 1
ATOM 1957 O O . GLY A 1 259 ? -19.494 2.549 16.535 1.00 83.50 259 GLY A O 1
ATOM 1958 N N . LEU A 1 260 ? -19.956 4.119 14.994 1.00 84.19 260 LEU A N 1
ATOM 1959 C CA . LEU A 1 260 ? -18.654 4.779 15.094 1.00 84.19 260 LEU A CA 1
ATOM 1960 C C . LEU A 1 260 ? -18.434 5.388 16.491 1.00 84.19 260 LEU A C 1
ATOM 1962 O O . LEU A 1 260 ? -19.355 6.019 17.028 1.00 84.19 260 LEU A O 1
ATOM 1966 N N . PRO A 1 261 ? -17.212 5.285 17.050 1.00 81.50 261 PRO A N 1
ATOM 1967 C CA . PRO A 1 261 ? -16.791 6.073 18.195 1.00 81.50 261 PRO A CA 1
ATOM 1968 C C . PRO A 1 261 ? -17.051 7.559 17.964 1.00 81.50 261 PRO A C 1
ATOM 1970 O O . PRO A 1 261 ? -16.536 8.158 17.022 1.00 81.50 261 PRO A O 1
ATOM 1973 N N . LYS A 1 262 ? -17.838 8.170 18.849 1.00 70.81 262 LYS A N 1
ATOM 1974 C CA . LYS A 1 262 ? -17.968 9.625 18.895 1.00 70.81 262 LYS A CA 1
ATOM 1975 C C . LYS A 1 262 ? -16.849 10.175 19.766 1.00 70.81 262 LYS A C 1
ATOM 1977 O O . LYS A 1 262 ? -16.692 9.742 20.906 1.00 70.81 262 LYS A O 1
ATOM 1982 N N . GLU A 1 263 ? -16.107 11.144 19.246 1.00 58.12 263 GLU A N 1
ATOM 1983 C CA . GLU A 1 263 ? -15.330 12.036 20.106 1.00 58.12 263 GLU A CA 1
ATOM 1984 C C . GLU A 1 263 ? -16.275 12.797 21.052 1.00 58.12 263 GLU A C 1
ATOM 1986 O O . GLU A 1 263 ? -17.431 13.052 20.682 1.00 58.12 263 GLU A O 1
ATOM 1991 N N . PRO A 1 264 ? -15.807 13.197 22.250 1.00 45.75 264 PRO A N 1
ATOM 1992 C CA . PRO A 1 264 ? -16.517 14.187 23.048 1.00 45.75 264 PRO A CA 1
ATOM 1993 C C . PRO A 1 264 ? -16.756 15.434 22.186 1.00 45.75 264 PRO A C 1
ATOM 1995 O O . PRO A 1 264 ? -15.846 15.976 21.558 1.00 45.75 264 PRO A O 1
ATOM 1998 N N . SER A 1 265 ? -18.017 15.848 22.083 1.00 34.59 265 SER A N 1
ATOM 1999 C CA . SER A 1 265 ? -18.429 16.890 21.146 1.00 34.59 265 SER A CA 1
ATOM 2000 C C . SER A 1 265 ? -17.798 18.233 21.502 1.00 34.59 265 SER A C 1
ATOM 2002 O O . SER A 1 265 ? -18.082 18.751 22.581 1.00 34.59 265 SER A O 1
ATOM 2004 N N . ARG A 1 266 ? -17.035 18.830 20.567 1.00 37.75 266 ARG A N 1
ATOM 2005 C CA . ARG A 1 266 ? -16.560 20.227 20.650 1.00 37.75 266 ARG A CA 1
ATOM 2006 C C . ARG A 1 266 ? -17.707 21.128 21.146 1.00 37.75 266 ARG A C 1
ATOM 2008 O O . ARG A 1 266 ? -18.700 21.243 20.416 1.00 37.75 266 ARG A O 1
ATOM 2015 N N . PRO A 1 267 ? -17.591 21.795 22.310 1.00 32.16 267 PRO A N 1
ATOM 2016 C CA . PRO A 1 267 ? -18.594 22.752 22.746 1.00 32.16 267 PRO A CA 1
ATOM 2017 C C . PRO A 1 267 ? -18.696 23.881 21.717 1.00 32.16 267 PRO A C 1
ATOM 2019 O O . PRO A 1 267 ? -17.780 24.694 21.554 1.00 32.16 267 PRO A O 1
ATOM 2022 N N . ARG A 1 268 ? -19.816 23.942 20.986 1.00 31.36 268 ARG A N 1
ATOM 2023 C CA . ARG A 1 268 ? -20.182 25.169 20.275 1.00 31.36 268 ARG A CA 1
ATOM 2024 C C . ARG A 1 268 ? -20.471 26.192 21.359 1.00 31.36 268 ARG A C 1
ATOM 2026 O O . ARG A 1 268 ? -21.452 26.027 22.071 1.00 31.36 268 ARG A O 1
ATOM 2033 N N . GLY A 1 269 ? -19.621 27.210 21.483 1.00 36.03 269 GLY A N 1
ATOM 2034 C CA . GLY A 1 269 ? -19.845 28.296 22.431 1.00 36.03 269 GLY A CA 1
ATOM 2035 C C . GLY A 1 269 ? -21.165 28.992 22.116 1.00 36.03 269 GLY A C 1
ATOM 2036 O O . GLY A 1 269 ? -21.220 29.817 21.200 1.00 36.03 269 GLY A O 1
ATOM 2037 N N . SER A 1 270 ? -22.223 28.634 22.843 1.00 32.25 270 SER A N 1
ATOM 2038 C CA . SER A 1 270 ? -23.460 29.394 22.849 1.00 32.25 270 SER A CA 1
ATOM 2039 C C . SER A 1 270 ? -23.169 30.740 23.495 1.00 32.25 270 SER A C 1
ATOM 2041 O O . SER A 1 270 ? -22.523 30.842 24.539 1.00 32.25 270 SER A O 1
ATOM 2043 N N . ARG A 1 271 ? -23.616 31.804 22.831 1.00 39.31 271 ARG A N 1
ATOM 2044 C CA . ARG A 1 271 ? -23.668 33.132 23.432 1.00 39.31 271 ARG A CA 1
ATOM 2045 C C . ARG A 1 271 ? -24.918 33.200 24.300 1.00 39.31 271 ARG A C 1
ATOM 2047 O O . ARG A 1 271 ? -25.871 33.858 23.905 1.00 39.31 271 ARG A O 1
ATOM 2054 N N . ASP A 1 272 ? -24.886 32.548 25.451 1.00 30.44 272 ASP A N 1
ATOM 2055 C CA . ASP A 1 272 ? -25.858 32.806 26.505 1.00 30.44 272 ASP A CA 1
ATOM 2056 C C . ASP A 1 272 ? -25.138 33.548 27.625 1.00 30.44 272 ASP A C 1
ATOM 2058 O O . ASP A 1 272 ? -24.271 33.018 28.319 1.00 30.44 272 ASP A O 1
ATOM 2062 N N . ARG A 1 273 ? -25.450 34.841 27.715 1.00 37.03 273 ARG A N 1
ATOM 2063 C CA . ARG A 1 273 ? -25.270 35.603 28.944 1.00 37.03 273 ARG A CA 1
ATOM 2064 C C . ARG A 1 273 ? -26.506 35.357 29.810 1.00 37.03 273 ARG A C 1
ATOM 2066 O O . ARG A 1 273 ? -27.586 35.154 29.264 1.00 37.03 273 ARG A O 1
ATOM 2073 N N . ASP A 1 274 ? -26.303 35.497 31.115 1.00 28.20 274 ASP A N 1
ATOM 2074 C CA . ASP A 1 274 ? -27.301 35.695 32.176 1.00 28.20 274 ASP A CA 1
ATOM 2075 C C . ASP A 1 274 ? -27.666 34.461 33.030 1.00 28.20 274 ASP A C 1
ATOM 2077 O O . ASP A 1 274 ? -28.196 33.465 32.548 1.00 28.20 274 ASP A O 1
ATOM 2081 N N . ALA A 1 275 ? -27.446 34.636 34.346 1.00 28.92 275 ALA A N 1
ATOM 2082 C CA . ALA A 1 275 ? -27.844 33.793 35.486 1.00 28.92 275 ALA A CA 1
ATOM 2083 C C . ALA A 1 275 ? -27.192 32.381 35.577 1.00 28.92 275 ALA A C 1
ATOM 2085 O O . ALA A 1 275 ? -26.858 31.762 34.578 1.00 28.92 275 ALA A O 1
ATOM 2086 N N . VAL A 1 276 ? -26.935 31.797 36.757 1.00 27.44 276 VAL A N 1
ATOM 2087 C CA . VAL A 1 276 ? -27.437 32.073 38.119 1.00 27.44 276 VAL A CA 1
ATOM 2088 C C . VAL A 1 276 ? -26.290 32.105 39.145 1.00 27.44 276 VAL A C 1
ATOM 2090 O O . VAL A 1 276 ? -25.322 31.355 39.057 1.00 27.44 276 VAL A O 1
ATOM 2093 N N . GLU A 1 277 ? -26.453 32.969 40.139 1.00 30.02 277 GLU A N 1
ATOM 2094 C CA . GLU A 1 277 ? -25.646 33.142 41.349 1.00 30.02 277 GLU A CA 1
ATOM 2095 C C . GLU A 1 277 ? -26.170 32.232 42.481 1.00 30.02 277 GLU A C 1
ATOM 2097 O O . GLU A 1 277 ? -27.333 32.368 42.849 1.00 30.02 277 GLU A O 1
ATOM 2102 N N . GLU A 1 278 ? -25.348 31.353 43.082 1.00 27.72 278 GLU A N 1
ATOM 2103 C CA . GLU A 1 278 ? -25.582 30.923 44.478 1.00 27.72 278 GLU A CA 1
ATOM 2104 C C . GLU A 1 278 ? -24.340 30.367 45.219 1.00 27.72 278 GLU A C 1
ATOM 2106 O O . GLU A 1 278 ? -23.703 29.408 44.793 1.00 27.72 278 GLU A O 1
ATOM 2111 N N . ARG A 1 279 ? -24.046 31.003 46.364 1.00 25.56 279 ARG A N 1
ATOM 2112 C CA . ARG A 1 279 ? -23.517 30.486 47.651 1.00 25.56 279 ARG A CA 1
ATOM 2113 C C . ARG A 1 279 ? -22.691 29.186 47.713 1.00 25.56 279 ARG A C 1
ATOM 2115 O O . ARG A 1 279 ? -23.229 28.110 47.490 1.00 25.56 279 ARG A O 1
ATOM 2122 N N . VAL A 1 280 ? -21.544 29.276 48.405 1.00 25.59 280 VAL A N 1
ATOM 2123 C CA . VAL A 1 280 ? -21.375 28.695 49.766 1.00 25.59 280 VAL A CA 1
ATOM 2124 C C . VAL A 1 280 ? -20.507 29.633 50.623 1.00 25.59 280 VAL A C 1
ATOM 2126 O O . VAL A 1 280 ? -19.413 30.011 50.212 1.00 25.59 280 VAL A O 1
ATOM 2129 N N . GLU A 1 281 ? -20.972 29.981 51.826 1.00 25.36 281 GLU A N 1
ATOM 2130 C CA . GLU A 1 281 ? -20.166 30.623 52.878 1.00 25.36 281 GLU A CA 1
ATOM 2131 C C . GLU A 1 281 ? -19.560 29.574 53.831 1.00 25.36 281 GLU A C 1
ATOM 2133 O O . GLU A 1 281 ? -20.225 28.603 54.181 1.00 25.36 281 GLU A O 1
ATOM 2138 N N . GLY A 1 282 ? -18.355 29.852 54.347 1.00 24.19 282 GLY A N 1
ATOM 2139 C CA . GLY A 1 282 ? -17.934 29.449 55.698 1.00 24.19 282 GLY A CA 1
ATOM 2140 C C . GLY A 1 282 ? -17.283 28.070 55.903 1.00 24.19 282 GLY A C 1
ATOM 2141 O O . GLY A 1 282 ? -17.955 27.047 55.942 1.00 24.19 282 GLY A O 1
ATOM 2142 N N . SER A 1 283 ? -15.990 28.067 56.249 1.00 25.69 283 SER A N 1
ATOM 2143 C CA . SER A 1 283 ? -15.541 27.730 57.619 1.00 25.69 283 SER A CA 1
ATOM 2144 C C . SER A 1 283 ? -14.060 28.104 57.816 1.00 25.69 283 SER A C 1
ATOM 2146 O O . SER A 1 283 ? -13.306 28.176 56.850 1.00 25.69 283 SER A O 1
ATOM 2148 N N . GLU A 1 284 ? -13.667 28.406 59.053 1.00 25.56 284 GLU A N 1
ATOM 2149 C CA . GLU A 1 284 ? -12.427 29.118 59.401 1.00 25.56 284 GLU A CA 1
ATOM 2150 C C . GLU A 1 284 ? -11.203 28.217 59.706 1.00 25.56 284 GLU A C 1
ATOM 2152 O O . GLU A 1 284 ? -11.286 26.992 59.745 1.00 25.56 284 GLU A O 1
ATOM 2157 N N . THR A 1 285 ? -10.101 28.886 60.089 1.00 25.72 285 THR A N 1
ATOM 2158 C CA . THR A 1 285 ? -8.873 28.404 60.771 1.00 25.72 285 THR A CA 1
ATOM 2159 C C . THR A 1 285 ? -7.741 27.850 59.880 1.00 25.72 285 THR A C 1
ATOM 2161 O O . THR A 1 285 ? -7.948 26.952 59.080 1.00 25.72 285 THR A O 1
ATOM 2164 N N . GLY A 1 286 ? -6.485 28.319 59.983 1.00 24.95 286 GLY A N 1
ATOM 2165 C CA . GLY A 1 286 ? -5.953 29.495 60.696 1.00 24.95 286 GLY A CA 1
ATOM 2166 C C . GLY A 1 286 ? -4.411 29.503 60.795 1.00 24.95 286 GLY A C 1
ATOM 2167 O O . GLY A 1 286 ? -3.810 28.434 60.813 1.00 24.95 286 GLY A O 1
ATOM 2168 N N . LYS A 1 287 ? -3.800 30.697 60.974 1.00 26.06 287 LYS A N 1
ATOM 2169 C CA . LYS A 1 287 ? -2.346 30.965 61.210 1.00 26.06 287 LYS A CA 1
ATOM 2170 C C . LYS A 1 287 ? -1.386 30.635 60.034 1.00 26.06 287 LYS A C 1
ATOM 2172 O O . LYS A 1 287 ? -1.610 29.684 59.308 1.00 26.06 287 LYS A O 1
ATOM 2177 N N . SER A 1 288 ? -0.273 31.350 59.797 1.00 23.25 288 SER A N 1
ATOM 2178 C CA . SER A 1 288 ? 0.338 32.524 60.463 1.00 23.25 288 SER A CA 1
ATOM 2179 C C . SER A 1 288 ? 1.335 33.235 59.514 1.00 23.25 288 SER A C 1
ATOM 2181 O O . SER A 1 288 ? 2.033 32.528 58.805 1.00 23.25 288 SER A O 1
ATOM 2183 N N . THR A 1 289 ? 1.431 34.580 59.573 1.00 24.73 289 THR A N 1
ATOM 2184 C CA . THR A 1 289 ? 2.647 35.456 59.444 1.00 24.73 289 THR A CA 1
ATOM 2185 C C . THR A 1 289 ? 3.789 35.066 58.466 1.00 24.73 289 THR A C 1
ATOM 2187 O O . THR A 1 289 ? 4.329 33.975 58.588 1.00 24.73 289 THR A O 1
ATOM 2190 N N . THR A 1 290 ? 4.332 35.924 57.585 1.00 27.25 290 THR A N 1
ATOM 2191 C CA . THR A 1 290 ? 4.677 37.366 57.725 1.00 27.25 290 THR A CA 1
ATOM 2192 C C . THR A 1 290 ? 4.741 38.135 56.385 1.00 27.25 290 THR A C 1
ATOM 2194 O O . THR A 1 290 ? 5.053 37.553 55.354 1.00 27.25 290 THR A O 1
ATOM 2197 N N . GLU A 1 291 ? 4.518 39.454 56.471 1.00 25.97 291 GLU A N 1
ATOM 2198 C CA . GLU A 1 291 ? 5.186 40.608 55.801 1.00 25.97 291 GLU A CA 1
ATOM 2199 C C . GLU A 1 291 ? 6.419 40.324 54.882 1.00 25.97 291 GLU A C 1
ATOM 2201 O O . GLU A 1 291 ? 7.199 39.422 55.169 1.00 25.97 291 GLU A O 1
ATOM 2206 N N . ASN A 1 292 ? 6.738 41.101 53.823 1.00 26.47 292 ASN A N 1
ATOM 2207 C CA . ASN A 1 292 ? 6.364 42.498 53.511 1.00 26.47 292 ASN A CA 1
ATOM 2208 C C . ASN A 1 292 ? 6.569 42.903 52.017 1.00 26.47 292 ASN A C 1
ATOM 2210 O O . ASN A 1 292 ? 7.400 42.304 51.345 1.00 26.47 292 ASN A O 1
ATOM 2214 N N . SER A 1 293 ? 5.870 43.966 51.570 1.00 25.22 293 SER A N 1
ATOM 2215 C CA . SER A 1 293 ? 6.200 44.970 50.507 1.00 25.22 293 SER A CA 1
ATOM 2216 C C . SER A 1 293 ? 7.060 44.564 49.274 1.00 25.22 293 SER A C 1
ATOM 2218 O O . SER A 1 293 ? 8.222 44.202 49.429 1.00 25.22 293 SER A O 1
ATOM 2220 N N . HIS A 1 294 ? 6.652 44.754 48.011 1.00 27.73 294 HIS A N 1
ATOM 2221 C CA . HIS A 1 294 ? 6.150 46.003 47.407 1.00 27.73 294 HIS A CA 1
ATOM 2222 C C . HIS A 1 294 ? 5.410 45.753 46.074 1.00 27.73 294 HIS A C 1
ATOM 2224 O O . HIS A 1 294 ? 5.689 44.786 45.367 1.00 27.73 294 HIS A O 1
ATOM 2230 N N . GLU A 1 295 ? 4.509 46.670 45.721 1.00 27.78 295 GLU A N 1
ATOM 2231 C CA . GLU A 1 295 ? 3.819 46.754 44.426 1.00 27.78 295 GLU A CA 1
ATOM 2232 C C . GLU A 1 295 ? 4.778 47.197 43.305 1.00 27.78 295 GLU A C 1
ATOM 2234 O O . GLU A 1 295 ? 5.596 48.084 43.542 1.00 27.78 295 GLU A O 1
ATOM 2239 N N . ASP A 1 296 ? 4.636 46.656 42.085 1.00 24.77 296 ASP A N 1
ATOM 2240 C CA . ASP A 1 296 ? 4.159 47.473 40.953 1.00 24.77 296 ASP A CA 1
ATOM 2241 C C . ASP A 1 296 ? 3.795 46.649 39.695 1.00 24.77 296 ASP A C 1
ATOM 2243 O O . ASP A 1 296 ? 4.294 45.547 39.486 1.00 24.77 296 ASP A O 1
ATOM 2247 N N . SER A 1 297 ? 2.991 47.261 38.815 1.00 26.39 297 SER A N 1
ATOM 2248 C CA . SER A 1 297 ? 2.706 46.859 37.418 1.00 26.39 297 SER A CA 1
ATOM 2249 C C . SER A 1 297 ? 1.922 45.556 37.168 1.00 26.39 297 SER A C 1
ATOM 2251 O O . SER A 1 297 ? 2.460 44.456 37.059 1.00 26.39 297 SER A O 1
ATOM 2253 N N . ALA A 1 298 ? 0.615 45.718 36.943 1.00 30.47 298 ALA A N 1
ATOM 2254 C CA . ALA A 1 298 ? -0.278 44.673 36.451 1.00 30.47 298 ALA A CA 1
ATOM 2255 C C . ALA A 1 298 ? -0.113 44.401 34.943 1.00 30.47 298 ALA A C 1
ATOM 2257 O O . ALA A 1 298 ? -0.097 45.337 34.146 1.00 30.47 298 ALA A O 1
ATOM 2258 N N . GLU A 1 299 ? -0.180 43.128 34.542 1.00 27.92 299 GLU A N 1
ATOM 2259 C CA . GLU A 1 299 ? -0.598 42.746 33.189 1.00 27.92 299 GLU A CA 1
ATOM 2260 C C . GLU A 1 299 ? -1.703 41.681 33.266 1.00 27.92 299 GLU A C 1
ATOM 2262 O O . GLU A 1 299 ? -1.501 40.539 33.678 1.00 27.92 299 GLU A O 1
ATOM 2267 N N . ASN A 1 300 ? -2.924 42.102 32.930 1.00 29.38 300 ASN A N 1
ATOM 2268 C CA . ASN A 1 300 ? -4.148 41.323 33.095 1.00 29.38 300 ASN A CA 1
ATOM 2269 C C . ASN A 1 300 ? -4.316 40.333 31.929 1.00 29.38 300 ASN A C 1
ATOM 2271 O O . ASN A 1 300 ? -4.989 40.634 30.940 1.00 29.38 300 ASN A O 1
ATOM 2275 N N . SER A 1 301 ? -3.681 39.163 32.026 1.00 27.28 301 SER A N 1
ATOM 2276 C CA . SER A 1 301 ? -3.858 38.075 31.060 1.00 27.28 301 SER A CA 1
ATOM 2277 C C . SER A 1 301 ? -5.099 37.246 31.406 1.00 27.28 301 SER A C 1
ATOM 2279 O O . SER A 1 301 ? -5.166 36.523 32.397 1.00 27.28 301 SER A O 1
ATOM 2281 N N . HIS A 1 302 ? -6.125 37.378 30.568 1.00 32.06 302 HIS A N 1
ATOM 2282 C CA . HIS A 1 302 ? -7.396 36.676 30.719 1.00 32.06 302 HIS A CA 1
ATOM 2283 C C . HIS A 1 302 ? -7.247 35.234 30.194 1.00 32.06 302 HIS A C 1
ATOM 2285 O O . HIS A 1 302 ? -7.540 34.959 29.029 1.00 32.06 302 HIS A O 1
ATOM 2291 N N . GLU A 1 303 ? -6.731 34.321 31.024 1.00 31.44 303 GLU A N 1
ATOM 2292 C CA . GLU A 1 303 ? -6.618 32.904 30.653 1.00 31.44 303 GLU A CA 1
ATOM 2293 C C . GLU A 1 303 ? -8.013 32.270 30.462 1.00 31.44 303 GLU A C 1
ATOM 2295 O O . GLU A 1 303 ? -8.860 32.349 31.358 1.00 31.44 303 GLU A O 1
ATOM 2300 N N . PRO A 1 304 ? -8.295 31.634 29.308 1.00 32.84 304 PRO A N 1
ATOM 2301 C CA . PRO A 1 304 ? -9.548 30.917 29.100 1.00 32.84 304 PRO A CA 1
ATOM 2302 C C . PRO A 1 304 ? -9.554 29.588 29.883 1.00 32.84 304 PRO A C 1
ATOM 2304 O O . PRO A 1 304 ? -8.499 28.965 30.020 1.00 32.84 304 PRO A O 1
ATOM 2307 N N . PRO A 1 305 ? -10.721 29.087 30.336 1.00 35.50 305 PRO A N 1
ATOM 2308 C CA . PRO A 1 305 ? -10.791 27.837 31.094 1.00 35.50 305 PRO A CA 1
ATOM 2309 C C . PRO A 1 305 ? -10.248 26.646 30.294 1.00 35.50 305 PRO A C 1
ATOM 2311 O O . PRO A 1 305 ? -10.670 26.402 29.160 1.00 35.50 305 PRO A O 1
ATOM 2314 N N . LEU A 1 306 ? -9.326 25.897 30.898 1.00 35.62 306 LEU A N 1
ATOM 2315 C CA . LEU A 1 306 ? -8.660 24.753 30.278 1.00 35.62 306 LEU A CA 1
ATOM 2316 C C . LEU A 1 306 ? -9.416 23.451 30.587 1.00 35.62 306 LEU A C 1
ATOM 2318 O O . LEU A 1 306 ? -9.462 23.001 31.732 1.00 35.62 306 LEU A O 1
ATOM 2322 N N . GLU A 1 307 ? -9.989 22.822 29.558 1.00 40.56 307 GLU A N 1
ATOM 2323 C CA . GLU A 1 307 ? -10.557 21.473 29.669 1.00 40.56 307 GLU A CA 1
ATOM 2324 C C . GLU A 1 307 ? -9.436 20.427 29.797 1.00 40.56 307 GLU A C 1
ATOM 2326 O O . GLU A 1 307 ? -8.431 20.475 29.084 1.00 40.56 307 GLU A O 1
ATOM 2331 N N . THR A 1 308 ? -9.616 19.450 30.692 1.00 36.66 308 THR A N 1
ATOM 2332 C CA . THR A 1 308 ? -8.651 18.365 30.922 1.00 36.66 308 THR A CA 1
ATOM 2333 C C . THR A 1 308 ? -9.299 16.996 30.730 1.00 36.66 308 THR A C 1
ATOM 2335 O O . THR A 1 308 ? -10.328 16.682 31.324 1.00 36.66 308 THR A O 1
ATOM 2338 N N . VAL A 1 309 ? -8.664 16.145 29.920 1.00 39.06 309 VAL A N 1
ATOM 2339 C CA . VAL A 1 309 ? -8.994 14.716 29.803 1.00 39.06 309 VAL A CA 1
ATOM 2340 C C . VAL A 1 309 ? -7.685 13.933 29.828 1.00 39.06 309 VAL A C 1
ATOM 2342 O O . VAL A 1 309 ? -7.036 13.755 28.806 1.00 39.06 309 VAL A O 1
ATOM 2345 N N . GLY A 1 310 ? -7.294 13.468 31.018 1.00 45.25 310 GLY A N 1
ATOM 2346 C CA . GLY A 1 310 ? -6.091 12.652 31.208 1.00 45.25 310 GLY A CA 1
ATOM 2347 C C . GLY A 1 310 ? -4.777 13.441 31.180 1.00 45.25 310 GLY A C 1
ATOM 2348 O O . GLY A 1 310 ? -3.997 13.301 30.247 1.00 45.25 310 GLY A O 1
ATOM 2349 N N . SER A 1 311 ? -4.505 14.205 32.246 1.00 37.25 311 SER A N 1
ATOM 2350 C CA . SER A 1 311 ? -3.209 14.840 32.593 1.00 37.25 311 SER A CA 1
ATOM 2351 C C . SER A 1 311 ? -2.546 15.805 31.593 1.00 37.25 311 SER A C 1
ATOM 2353 O O . SER A 1 311 ? -1.618 16.501 31.993 1.00 37.25 311 SER A O 1
ATOM 2355 N N . GLU A 1 312 ? -3.016 15.911 30.352 1.00 36.47 312 GLU A N 1
ATOM 2356 C CA . GLU A 1 312 ? -2.515 16.871 29.365 1.00 36.47 312 GLU A CA 1
ATOM 2357 C C . GLU A 1 312 ? -3.547 17.978 29.106 1.00 36.47 312 GLU A C 1
ATOM 2359 O O . GLU A 1 312 ? -4.752 17.738 28.983 1.00 36.47 312 GLU A O 1
ATOM 2364 N N . VAL A 1 313 ? -3.054 19.215 29.054 1.00 36.75 313 VAL A N 1
ATOM 2365 C CA . VAL A 1 313 ? -3.842 20.419 28.782 1.00 36.75 313 VAL A CA 1
ATOM 2366 C C . VAL A 1 313 ? -4.022 20.545 27.271 1.00 36.75 313 VAL A C 1
ATOM 2368 O O . VAL A 1 313 ? -3.064 20.852 26.561 1.00 36.75 313 VAL A O 1
ATOM 2371 N N . MET A 1 314 ? -5.244 20.361 26.760 1.00 41.53 314 MET A N 1
ATOM 2372 C CA . MET A 1 314 ? -5.536 20.666 25.355 1.00 41.53 314 MET A CA 1
ATOM 2373 C C . MET A 1 314 ? -5.711 22.173 25.157 1.00 41.53 314 MET A C 1
ATOM 2375 O O . MET A 1 314 ? -6.820 22.703 25.083 1.00 41.53 314 MET A O 1
ATOM 2379 N N . GLN A 1 315 ? -4.582 22.870 25.031 1.00 49.00 315 GLN A N 1
ATOM 2380 C CA . GLN A 1 315 ? -4.546 24.227 24.500 1.00 49.00 315 GLN A CA 1
ATOM 2381 C C . GLN A 1 315 ? -5.193 24.236 23.104 1.00 49.00 315 GLN A C 1
ATOM 2383 O O . GLN A 1 315 ? -4.931 23.352 22.285 1.00 49.00 315 GLN A O 1
ATOM 2388 N N . ARG A 1 316 ? -6.054 25.222 22.813 1.00 55.16 316 ARG A N 1
ATOM 2389 C CA . ARG A 1 316 ? -6.672 25.361 21.483 1.00 55.16 316 ARG A CA 1
ATOM 2390 C C . ARG A 1 316 ? -5.598 25.655 20.436 1.00 55.16 316 ARG A C 1
ATOM 2392 O O . ARG A 1 316 ? -5.255 26.811 20.217 1.00 55.16 316 ARG A O 1
ATOM 2399 N N . VAL A 1 317 ? -5.121 24.610 19.768 1.00 70.94 317 VAL A N 1
ATOM 2400 C CA . VAL A 1 317 ? -4.217 24.712 18.622 1.00 70.94 317 VAL A CA 1
ATOM 2401 C C . VAL A 1 317 ? -4.939 25.486 17.517 1.00 70.94 317 VAL A C 1
ATOM 2403 O O . VAL A 1 317 ? -5.955 25.013 16.993 1.00 70.94 317 VAL A O 1
ATOM 2406 N N . SER A 1 318 ? -4.460 26.688 17.180 1.00 90.56 318 SER A N 1
ATOM 2407 C CA . SER A 1 318 ? -5.036 27.448 16.069 1.00 90.56 318 SER A CA 1
ATOM 2408 C C . SER A 1 318 ? -4.790 26.710 14.742 1.00 90.56 318 SER A C 1
ATOM 2410 O O . SER A 1 318 ? -3.882 25.879 14.665 1.00 90.56 318 SER A O 1
ATOM 2412 N N . PRO A 1 319 ? -5.544 26.994 13.664 1.00 90.94 319 PRO A N 1
ATOM 2413 C CA . PRO A 1 319 ? -5.293 26.357 12.370 1.00 90.94 319 PRO A CA 1
ATOM 2414 C C . PRO A 1 319 ? -3.846 26.554 11.884 1.00 90.94 319 PRO A C 1
ATOM 2416 O O . PRO A 1 319 ? -3.261 25.643 11.301 1.00 90.94 319 PRO A O 1
ATOM 2419 N N . LEU A 1 320 ? -3.243 27.712 12.181 1.00 91.94 320 LEU A N 1
ATOM 2420 C CA . LEU A 1 320 ? -1.842 27.994 11.871 1.00 91.94 320 LEU A CA 1
ATOM 2421 C C . LEU A 1 320 ? -0.883 27.163 12.736 1.00 91.94 320 LEU A C 1
ATOM 2423 O O . LEU A 1 320 ? 0.043 26.566 12.193 1.00 91.94 320 LEU A O 1
ATOM 2427 N N . ASP A 1 321 ? -1.125 27.062 14.046 1.00 91.69 321 ASP A N 1
ATOM 2428 C CA . ASP A 1 321 ? -0.301 26.227 14.934 1.00 91.69 321 ASP A CA 1
ATOM 2429 C C . ASP A 1 321 ? -0.365 24.752 14.524 1.00 91.69 321 ASP A C 1
ATOM 2431 O O . ASP A 1 321 ? 0.653 24.066 14.522 1.00 91.69 321 ASP A O 1
ATOM 2435 N N . ALA A 1 322 ? -1.537 24.267 14.099 1.00 90.88 322 ALA A N 1
ATOM 2436 C CA . ALA A 1 322 ? -1.702 22.905 13.597 1.00 90.88 322 ALA A CA 1
ATOM 2437 C C . ALA A 1 322 ? -0.880 22.676 12.322 1.00 90.88 322 ALA A C 1
ATOM 2439 O O . ALA A 1 322 ? -0.200 21.658 12.206 1.00 90.88 322 ALA A O 1
ATOM 2440 N N . ALA A 1 323 ? -0.877 23.643 11.399 1.00 92.81 323 ALA A N 1
ATOM 2441 C CA . ALA A 1 323 ? -0.045 23.588 10.201 1.00 92.81 323 ALA A CA 1
ATOM 2442 C C . ALA A 1 323 ? 1.460 23.583 10.532 1.00 92.81 323 ALA A C 1
ATOM 2444 O O . ALA A 1 323 ? 2.226 22.844 9.912 1.00 92.81 323 ALA A O 1
ATOM 2445 N N . ILE A 1 324 ? 1.886 24.372 11.527 1.00 93.56 324 ILE A N 1
ATOM 2446 C CA . ILE A 1 324 ? 3.280 24.431 11.996 1.00 93.56 324 ILE A CA 1
ATOM 2447 C C . ILE A 1 324 ? 3.690 23.106 12.652 1.00 93.56 324 ILE A C 1
ATOM 2449 O O . ILE A 1 324 ? 4.730 22.550 12.299 1.00 93.56 324 ILE A O 1
ATOM 2453 N N . LEU A 1 325 ? 2.872 22.568 13.562 1.00 90.12 325 LEU A N 1
ATOM 2454 C CA . LEU A 1 325 ? 3.125 21.283 14.222 1.00 90.12 325 LEU A CA 1
ATOM 2455 C C . LEU A 1 325 ? 3.189 20.138 13.202 1.00 90.12 325 LEU A C 1
ATOM 2457 O O . LEU A 1 325 ? 4.170 19.396 13.186 1.00 90.12 325 LEU A O 1
ATOM 2461 N N . GLY A 1 326 ? 2.229 20.067 12.274 1.00 88.75 326 GLY A N 1
ATOM 2462 C CA . GLY A 1 326 ? 2.234 19.081 11.191 1.00 88.75 326 GLY A CA 1
ATOM 2463 C C . GLY A 1 326 ? 3.449 19.204 10.267 1.00 88.75 326 GLY A C 1
ATOM 2464 O O . GLY A 1 326 ? 4.002 18.192 9.842 1.00 88.75 326 GLY A O 1
ATOM 2465 N N . ALA A 1 327 ? 3.935 20.419 9.990 1.00 91.94 327 ALA A N 1
ATOM 2466 C CA . ALA A 1 327 ? 5.170 20.607 9.228 1.00 91.94 327 ALA A CA 1
ATOM 2467 C C . ALA A 1 327 ? 6.405 20.111 10.006 1.00 91.94 327 ALA A C 1
ATOM 2469 O O . ALA A 1 327 ? 7.270 19.453 9.427 1.00 91.94 327 ALA A O 1
ATOM 2470 N N . LEU A 1 328 ? 6.480 20.362 11.319 1.00 92.50 328 LEU A N 1
ATOM 2471 C CA . LEU A 1 328 ? 7.556 19.857 12.182 1.00 92.50 328 LEU A CA 1
ATOM 2472 C C . LEU A 1 328 ? 7.542 18.324 12.292 1.00 92.50 328 LEU A C 1
ATOM 2474 O O . LEU A 1 328 ? 8.605 17.700 12.262 1.00 92.50 328 LEU A O 1
ATOM 2478 N N . ASP A 1 329 ? 6.368 17.701 12.356 1.00 84.75 329 ASP A N 1
ATOM 2479 C CA . ASP A 1 329 ? 6.242 16.243 12.282 1.00 84.75 329 ASP A CA 1
ATOM 2480 C C . ASP A 1 329 ? 6.620 15.714 10.889 1.00 84.75 329 ASP A C 1
ATOM 2482 O O . ASP A 1 329 ? 7.367 14.739 10.784 1.00 84.75 329 ASP A O 1
ATOM 2486 N N . GLY A 1 330 ? 6.275 16.436 9.821 1.00 84.50 330 GLY A N 1
ATOM 2487 C CA . GLY A 1 330 ? 6.759 16.177 8.462 1.00 84.50 330 GLY A CA 1
ATOM 2488 C C . GLY A 1 330 ? 8.287 16.240 8.314 1.00 84.50 330 GLY A C 1
ATOM 2489 O O . GLY A 1 330 ? 8.860 15.471 7.535 1.00 84.50 330 GLY A O 1
ATOM 2490 N N . VAL A 1 331 ? 8.982 17.086 9.088 1.00 90.19 331 VAL A N 1
ATOM 2491 C CA . VAL A 1 331 ? 10.458 17.091 9.167 1.00 90.19 331 VAL A CA 1
ATOM 2492 C C . VAL A 1 331 ? 10.961 15.805 9.822 1.00 90.19 331 VAL A C 1
ATOM 2494 O O . VAL A 1 331 ? 11.852 15.157 9.267 1.00 90.19 331 VAL A O 1
ATOM 2497 N N . LYS A 1 332 ? 10.373 15.389 10.955 1.00 84.62 332 LYS A N 1
ATOM 2498 C CA . LYS A 1 332 ? 10.726 14.122 11.628 1.00 84.62 332 LYS A CA 1
ATOM 2499 C C . LYS A 1 332 ? 10.524 12.937 10.680 1.00 84.62 332 LYS A C 1
ATOM 2501 O O . LYS A 1 332 ? 11.455 12.156 10.490 1.00 84.62 332 LYS A O 1
ATOM 2506 N N . MET A 1 333 ? 9.368 12.859 10.012 1.00 81.50 333 MET A N 1
ATOM 2507 C CA . MET A 1 333 ? 9.073 11.840 8.999 1.00 81.50 333 MET A CA 1
ATOM 2508 C C . MET A 1 333 ? 10.104 11.846 7.867 1.00 81.50 333 MET A C 1
ATOM 2510 O O . MET A 1 333 ? 10.625 10.793 7.512 1.00 81.50 333 MET A O 1
ATOM 2514 N N . SER A 1 334 ? 10.443 13.017 7.325 1.00 82.88 334 SER A N 1
ATOM 2515 C CA . SER A 1 334 ? 11.418 13.149 6.234 1.00 82.88 334 SER A CA 1
ATOM 2516 C C . SER A 1 334 ? 12.807 12.637 6.618 1.00 82.88 334 SER A C 1
ATOM 2518 O O . SER A 1 334 ? 13.424 11.893 5.855 1.00 82.88 334 SER A O 1
ATOM 2520 N N . VAL A 1 335 ? 13.286 12.978 7.820 1.00 87.69 335 VAL A N 1
ATOM 2521 C CA . VAL A 1 335 ? 14.566 12.482 8.351 1.00 87.69 335 VAL A CA 1
ATOM 2522 C C . VAL A 1 335 ? 14.512 10.969 8.582 1.00 87.69 335 VAL A C 1
ATOM 2524 O O . VAL A 1 335 ? 15.455 10.266 8.216 1.00 87.69 335 VAL A O 1
ATOM 2527 N N . SER A 1 336 ? 13.406 10.440 9.117 1.00 81.38 336 SER A N 1
ATOM 2528 C CA . SER A 1 336 ? 13.210 8.994 9.281 1.00 81.38 336 SER A CA 1
ATOM 2529 C C . SER A 1 336 ? 13.207 8.252 7.941 1.00 81.38 336 SER A C 1
ATOM 2531 O O . SER A 1 336 ? 13.895 7.241 7.809 1.00 81.38 336 SER A O 1
ATOM 2533 N N . ILE A 1 337 ? 12.506 8.769 6.925 1.00 79.12 337 ILE A N 1
ATOM 2534 C CA . ILE A 1 337 ? 12.497 8.213 5.562 1.00 79.12 337 ILE A CA 1
ATOM 2535 C C . ILE A 1 337 ? 13.915 8.227 4.978 1.00 79.12 337 ILE A C 1
ATOM 2537 O O . ILE A 1 337 ? 14.364 7.209 4.454 1.00 79.12 337 ILE A O 1
ATOM 2541 N N . ALA A 1 338 ? 14.649 9.336 5.107 1.00 83.75 338 ALA A N 1
ATOM 2542 C CA . ALA A 1 338 ? 16.028 9.440 4.634 1.00 83.75 338 ALA A CA 1
ATOM 2543 C C . ALA A 1 338 ? 16.947 8.396 5.292 1.00 83.75 338 ALA A C 1
ATOM 2545 O O . ALA A 1 338 ? 17.660 7.677 4.592 1.00 83.75 338 ALA A O 1
ATOM 2546 N N . ALA A 1 339 ? 16.897 8.272 6.622 1.00 84.50 339 ALA A N 1
ATOM 2547 C CA . ALA A 1 339 ? 17.705 7.316 7.375 1.00 84.50 339 ALA A CA 1
ATOM 2548 C C . ALA A 1 339 ? 17.386 5.858 6.997 1.00 84.50 339 ALA A C 1
ATOM 2550 O O . ALA A 1 339 ? 18.301 5.067 6.760 1.00 84.50 339 ALA A O 1
ATOM 2551 N N . VAL A 1 340 ? 16.097 5.514 6.876 1.00 78.69 340 VAL A N 1
ATOM 2552 C CA . VAL A 1 340 ? 15.649 4.178 6.452 1.00 78.69 340 VAL A CA 1
ATOM 2553 C C . VAL A 1 340 ? 16.097 3.877 5.022 1.00 78.69 340 VAL A C 1
ATOM 2555 O O . VAL A 1 340 ? 16.632 2.798 4.782 1.00 78.69 340 VAL A O 1
ATOM 2558 N N . LEU A 1 341 ? 15.948 4.812 4.077 1.00 76.44 341 LEU A N 1
ATOM 2559 C CA . LEU A 1 341 ? 16.386 4.613 2.691 1.00 76.44 341 LEU A CA 1
ATOM 2560 C C . LEU A 1 341 ? 17.902 4.414 2.585 1.00 76.44 341 LEU A C 1
ATOM 2562 O O . LEU A 1 341 ? 18.335 3.504 1.883 1.00 76.44 341 LEU A O 1
ATOM 2566 N N . ILE A 1 342 ? 18.708 5.211 3.296 1.00 83.12 342 ILE A N 1
ATOM 2567 C CA . ILE A 1 342 ? 20.174 5.062 3.317 1.00 83.12 342 ILE A CA 1
ATOM 2568 C C . ILE A 1 342 ? 20.563 3.669 3.831 1.00 83.12 342 ILE A C 1
ATOM 2570 O O . ILE A 1 342 ? 21.355 2.976 3.189 1.00 83.12 342 ILE A O 1
ATOM 2574 N N . LEU A 1 343 ? 19.974 3.237 4.951 1.00 84.06 343 LEU A N 1
ATOM 2575 C CA . LEU A 1 343 ? 20.237 1.926 5.546 1.00 84.06 343 LEU A CA 1
ATOM 2576 C C . LEU A 1 343 ? 19.827 0.777 4.613 1.00 84.06 343 LEU A C 1
ATOM 2578 O O . LEU A 1 343 ? 20.615 -0.135 4.371 1.00 84.06 343 LEU A O 1
ATOM 2582 N N . ILE A 1 344 ? 18.604 0.821 4.084 1.00 79.44 344 ILE A N 1
ATOM 2583 C CA . ILE A 1 344 ? 18.025 -0.254 3.273 1.00 79.44 344 ILE A CA 1
ATOM 2584 C C . ILE A 1 344 ? 18.711 -0.365 1.910 1.00 79.44 344 ILE A C 1
ATOM 2586 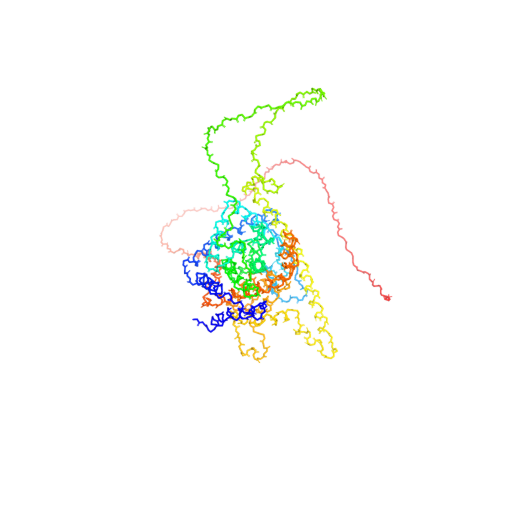O O . ILE A 1 344 ? 19.101 -1.465 1.523 1.00 79.44 344 ILE A O 1
ATOM 2590 N N . VAL A 1 345 ? 18.925 0.748 1.199 1.00 79.88 345 VAL A N 1
ATOM 2591 C CA . VAL A 1 345 ? 19.627 0.734 -0.096 1.00 79.88 345 VAL A CA 1
ATOM 2592 C C . VAL A 1 345 ? 21.086 0.306 0.089 1.00 79.88 345 VAL A C 1
ATOM 2594 O O . VAL A 1 345 ? 21.595 -0.475 -0.715 1.00 79.88 345 VAL A O 1
ATOM 2597 N N . GLY A 1 346 ? 21.743 0.732 1.175 1.00 84.31 346 GLY A N 1
ATOM 2598 C CA . GLY A 1 346 ? 23.085 0.269 1.536 1.00 84.31 346 GLY A CA 1
ATOM 2599 C C . GLY A 1 346 ? 23.144 -1.237 1.813 1.00 84.31 346 GLY A C 1
ATOM 2600 O O . GLY A 1 346 ? 24.002 -1.930 1.267 1.00 84.31 346 GLY A O 1
ATOM 2601 N N . LEU A 1 347 ? 22.204 -1.771 2.597 1.00 86.44 347 LEU A N 1
ATOM 2602 C CA . LEU A 1 347 ? 22.127 -3.204 2.898 1.00 86.44 347 LEU A CA 1
ATOM 2603 C C . LEU A 1 347 ? 21.829 -4.041 1.645 1.00 86.44 347 LEU A C 1
ATOM 2605 O O . LEU A 1 347 ? 22.468 -5.066 1.421 1.00 86.44 347 LEU A O 1
ATOM 2609 N N . VAL A 1 348 ? 20.905 -3.589 0.795 1.00 83.69 348 VAL A N 1
ATOM 2610 C CA . VAL A 1 348 ? 20.581 -4.245 -0.481 1.00 83.69 348 VAL A CA 1
ATOM 2611 C C . VAL A 1 348 ? 21.770 -4.201 -1.443 1.00 83.69 348 VAL A C 1
ATOM 2613 O O . VAL A 1 348 ? 22.042 -5.196 -2.113 1.00 83.69 348 VAL A O 1
ATOM 2616 N N . TYR A 1 349 ? 22.544 -3.112 -1.467 1.00 86.12 349 TYR A N 1
ATOM 2617 C CA . TYR A 1 349 ? 23.804 -3.062 -2.208 1.00 86.12 349 TYR A CA 1
ATOM 2618 C C . TYR A 1 349 ? 24.818 -4.091 -1.685 1.00 86.12 349 TYR A C 1
ATOM 2620 O O . TYR A 1 349 ? 25.384 -4.830 -2.488 1.00 86.12 349 TYR A O 1
ATOM 2628 N N . LEU A 1 350 ? 25.009 -4.205 -0.364 1.00 88.94 350 LEU A N 1
ATOM 2629 C CA . LEU A 1 350 ? 25.900 -5.212 0.231 1.00 88.94 350 LEU A CA 1
ATOM 2630 C C . LEU A 1 350 ? 25.461 -6.647 -0.101 1.00 88.94 350 LEU A C 1
ATOM 2632 O O . LEU A 1 350 ? 26.296 -7.468 -0.474 1.00 88.94 350 LEU A O 1
ATOM 2636 N N . LEU A 1 351 ? 24.158 -6.940 -0.038 1.00 89.94 351 LEU A N 1
ATOM 2637 C CA . LEU A 1 351 ? 23.617 -8.238 -0.449 1.00 89.94 351 LEU A CA 1
ATOM 2638 C C . LEU A 1 351 ? 23.854 -8.498 -1.943 1.00 89.94 351 LEU A C 1
ATOM 2640 O O . LEU A 1 351 ? 24.308 -9.578 -2.309 1.00 89.94 351 LEU A O 1
ATOM 2644 N N . ASN A 1 352 ? 23.625 -7.511 -2.812 1.00 87.56 352 ASN A N 1
ATOM 2645 C CA . ASN A 1 352 ? 23.894 -7.642 -4.245 1.00 87.56 352 ASN A CA 1
ATOM 2646 C C . ASN A 1 352 ? 25.390 -7.854 -4.544 1.00 87.56 352 ASN A C 1
ATOM 2648 O O . ASN A 1 352 ? 25.717 -8.651 -5.419 1.00 87.56 352 ASN A O 1
ATOM 2652 N N . GLN A 1 353 ? 26.299 -7.215 -3.798 1.00 90.12 353 GLN A N 1
ATOM 2653 C CA . GLN A 1 353 ? 27.741 -7.481 -3.889 1.00 90.12 353 GLN A CA 1
ATOM 2654 C C . GLN A 1 353 ? 28.099 -8.894 -3.411 1.00 90.12 353 GLN A C 1
ATOM 2656 O O . GLN A 1 353 ? 28.933 -9.550 -4.029 1.00 90.12 353 GLN A O 1
ATOM 2661 N N . PHE A 1 354 ? 27.438 -9.405 -2.369 1.00 91.81 354 PHE A N 1
ATOM 2662 C CA . PHE A 1 354 ? 27.601 -10.791 -1.927 1.00 91.81 354 PHE A CA 1
ATOM 2663 C C . PHE A 1 354 ? 27.129 -11.795 -2.996 1.00 91.81 354 PHE A C 1
ATOM 2665 O O . PHE A 1 354 ? 27.869 -12.717 -3.333 1.00 91.81 354 PHE A O 1
ATOM 2672 N N . PHE A 1 355 ? 25.961 -11.579 -3.612 1.00 89.12 355 PHE A N 1
ATOM 2673 C CA . PHE A 1 355 ? 25.497 -12.385 -4.751 1.00 89.12 355 PHE A CA 1
ATOM 2674 C C . PHE A 1 355 ? 26.448 -12.297 -5.957 1.00 89.12 355 PHE A C 1
ATOM 2676 O O . PHE A 1 355 ? 26.770 -13.321 -6.558 1.00 89.12 355 PHE A O 1
ATOM 2683 N N . ALA A 1 356 ? 26.960 -11.105 -6.279 1.00 88.56 356 ALA A N 1
ATOM 2684 C CA . ALA A 1 356 ? 27.942 -10.921 -7.349 1.00 88.56 356 ALA A CA 1
ATOM 2685 C C . ALA A 1 356 ? 29.261 -11.659 -7.063 1.00 88.56 356 ALA A C 1
ATOM 2687 O O . ALA A 1 356 ? 29.803 -12.300 -7.962 1.00 88.56 356 ALA A O 1
ATOM 2688 N N . PHE A 1 357 ? 29.743 -11.635 -5.815 1.00 90.06 357 PHE A N 1
ATOM 2689 C CA . PHE A 1 357 ? 30.903 -12.412 -5.376 1.00 90.06 357 PHE A CA 1
ATOM 2690 C C . PHE A 1 357 ? 30.672 -13.918 -5.556 1.00 90.06 357 PHE A C 1
ATOM 2692 O O . PHE A 1 357 ? 31.507 -14.587 -6.169 1.00 90.06 357 PHE A O 1
ATOM 2699 N N . LEU A 1 358 ? 29.521 -14.447 -5.120 1.00 88.94 358 LEU A N 1
ATOM 2700 C CA . LEU A 1 358 ? 29.162 -15.852 -5.352 1.00 88.94 358 LEU A CA 1
ATOM 2701 C C . LEU A 1 358 ? 29.134 -16.195 -6.853 1.00 88.94 358 LEU A C 1
ATOM 2703 O O . LEU A 1 358 ? 29.601 -17.263 -7.245 1.00 88.94 358 LEU A O 1
ATOM 2707 N N . GLY A 1 359 ? 28.687 -15.259 -7.698 1.00 89.00 359 GLY A N 1
ATOM 2708 C CA . GLY A 1 359 ? 28.716 -15.354 -9.161 1.00 89.00 359 GLY A CA 1
ATOM 2709 C C . GLY A 1 359 ? 30.113 -15.480 -9.796 1.00 89.00 359 GLY A C 1
ATOM 2710 O O . GLY A 1 359 ? 30.216 -15.887 -10.953 1.00 89.00 359 GLY A O 1
ATOM 2711 N N . THR A 1 360 ? 31.190 -15.172 -9.060 1.00 88.94 360 THR A N 1
ATOM 2712 C CA . THR A 1 360 ? 32.585 -15.348 -9.524 1.00 88.94 360 THR A CA 1
ATOM 2713 C C . THR A 1 360 ? 33.174 -16.728 -9.215 1.00 88.94 360 THR A C 1
ATOM 2715 O O . THR A 1 360 ? 34.251 -17.060 -9.709 1.00 88.94 360 THR A O 1
ATOM 2718 N N . ILE A 1 361 ? 32.494 -17.552 -8.408 1.00 89.25 361 ILE A N 1
ATOM 2719 C CA . ILE A 1 361 ? 33.022 -18.839 -7.940 1.00 89.25 361 ILE A CA 1
ATOM 2720 C C . ILE A 1 361 ? 32.949 -19.886 -9.061 1.00 89.25 361 ILE A C 1
ATOM 2722 O O . ILE A 1 361 ? 31.919 -20.518 -9.286 1.00 89.25 361 ILE A O 1
ATOM 2726 N N . SER A 1 362 ? 34.076 -20.132 -9.732 1.00 84.75 362 SER A N 1
ATOM 2727 C CA . SER A 1 362 ? 34.188 -21.147 -10.797 1.00 84.75 362 SER A CA 1
ATOM 2728 C C . SER A 1 362 ? 34.143 -22.602 -10.301 1.00 84.75 362 SER A C 1
ATOM 2730 O O . SER A 1 362 ? 34.098 -23.531 -11.105 1.00 84.75 362 SER A O 1
ATOM 2732 N N . PHE A 1 363 ? 34.172 -22.836 -8.986 1.00 81.06 363 PHE A N 1
ATOM 2733 C CA . PHE A 1 363 ? 34.082 -24.178 -8.408 1.00 81.06 363 PHE A CA 1
ATOM 2734 C C . PHE A 1 363 ? 32.683 -24.776 -8.642 1.00 81.06 363 PHE A C 1
ATOM 2736 O O . PHE A 1 363 ? 31.677 -24.135 -8.347 1.00 81.06 363 PHE A O 1
ATOM 2743 N N . LEU A 1 364 ? 32.621 -26.002 -9.180 1.00 77.56 364 LEU A N 1
ATOM 2744 C CA . LEU A 1 364 ? 31.383 -26.760 -9.447 1.00 77.56 364 LEU A CA 1
ATOM 2745 C C . LEU A 1 364 ? 30.293 -25.997 -10.243 1.00 77.56 364 LEU A C 1
ATOM 2747 O O . LEU A 1 364 ? 29.109 -26.276 -10.080 1.00 77.56 364 LEU A O 1
ATOM 2751 N N . ASN A 1 365 ? 30.672 -25.039 -11.101 1.00 81.69 365 ASN A N 1
ATOM 2752 C CA . ASN A 1 365 ? 29.755 -24.149 -11.841 1.00 81.69 365 ASN A CA 1
ATOM 2753 C C . ASN A 1 365 ? 28.802 -23.313 -10.954 1.00 81.69 365 ASN A C 1
ATOM 2755 O O . ASN A 1 365 ? 27.812 -22.768 -11.444 1.00 81.69 365 ASN A O 1
ATOM 2759 N N . ILE A 1 366 ? 29.108 -23.166 -9.660 1.00 82.00 366 ILE A N 1
ATOM 2760 C CA . ILE A 1 366 ? 28.266 -22.455 -8.685 1.00 82.00 366 ILE A CA 1
ATOM 2761 C C . ILE A 1 366 ? 28.085 -20.978 -9.078 1.00 82.00 366 ILE A C 1
ATOM 2763 O O . ILE A 1 366 ? 26.991 -20.430 -8.939 1.00 82.00 366 ILE A O 1
ATOM 2767 N N . GLY A 1 367 ? 29.115 -20.348 -9.649 1.00 83.50 367 GLY A N 1
ATOM 2768 C CA . GLY A 1 367 ? 29.048 -18.975 -10.146 1.00 83.50 367 GLY A CA 1
ATOM 2769 C C . GLY A 1 367 ? 28.009 -18.758 -11.249 1.00 83.50 367 GLY A C 1
ATOM 2770 O O . GLY A 1 367 ? 27.313 -17.747 -11.231 1.00 83.50 367 GLY A O 1
ATOM 2771 N N . GLU A 1 368 ? 27.811 -19.717 -12.162 1.00 84.88 368 GLU A N 1
ATOM 2772 C CA . GLU A 1 368 ? 26.767 -19.600 -13.196 1.00 84.88 368 GLU A CA 1
ATOM 2773 C C . GLU A 1 368 ? 25.358 -19.611 -12.586 1.00 84.88 368 GLU A C 1
ATOM 2775 O O . GLU A 1 368 ? 24.479 -18.883 -13.047 1.00 84.88 368 GLU A O 1
ATOM 2780 N N . ILE A 1 369 ? 25.154 -20.357 -11.493 1.00 86.75 369 ILE A N 1
ATOM 2781 C CA . ILE A 1 369 ? 23.890 -20.352 -10.745 1.00 86.75 369 ILE A CA 1
ATOM 2782 C C . ILE A 1 369 ? 23.657 -18.967 -10.129 1.00 86.75 369 ILE A C 1
ATOM 2784 O O . ILE A 1 369 ? 22.586 -18.391 -10.310 1.00 86.75 369 ILE A O 1
ATOM 2788 N N . PHE A 1 370 ? 24.652 -18.388 -9.450 1.00 87.06 370 PHE A N 1
ATOM 2789 C CA . PHE A 1 370 ? 24.505 -17.093 -8.769 1.00 87.06 370 PHE A CA 1
ATOM 2790 C C . PHE A 1 370 ? 24.501 -15.864 -9.694 1.00 87.06 370 PHE A C 1
ATOM 2792 O O . PHE A 1 370 ? 24.061 -14.795 -9.273 1.00 87.06 370 PHE A O 1
ATOM 2799 N N . LYS A 1 371 ? 24.863 -16.003 -10.977 1.00 85.50 371 LYS A N 1
ATOM 2800 C CA . LYS A 1 371 ? 24.536 -14.990 -12.002 1.00 85.50 371 LYS A CA 1
ATOM 2801 C C . LYS A 1 371 ? 23.028 -14.879 -12.256 1.00 85.50 371 LYS A C 1
ATOM 2803 O O . LYS A 1 371 ? 22.547 -13.799 -12.591 1.00 85.50 371 LYS A O 1
ATOM 2808 N N . VAL A 1 372 ? 22.280 -15.975 -12.091 1.00 85.31 372 VAL A N 1
ATOM 2809 C CA . VAL A 1 372 ? 20.814 -16.010 -12.238 1.00 85.31 372 VAL A CA 1
ATOM 2810 C C . VAL A 1 372 ? 20.122 -15.802 -10.888 1.00 85.31 372 VAL A C 1
ATOM 2812 O O . VAL A 1 372 ? 19.169 -15.028 -10.788 1.00 85.31 372 VAL A O 1
ATOM 2815 N N . VAL A 1 373 ? 20.609 -16.449 -9.829 1.00 88.88 373 VAL A N 1
ATOM 2816 C CA . VAL A 1 373 ? 20.083 -16.345 -8.462 1.00 88.88 373 VAL A CA 1
ATOM 2817 C C . VAL A 1 373 ? 20.616 -15.072 -7.802 1.00 88.88 373 VAL A C 1
ATOM 2819 O O . VAL A 1 373 ? 21.579 -15.094 -7.044 1.00 88.88 373 VAL A O 1
ATOM 2822 N N . THR A 1 374 ? 19.967 -13.949 -8.104 1.00 90.81 374 THR A N 1
ATOM 2823 C CA . THR A 1 374 ? 20.196 -12.642 -7.466 1.00 90.81 374 THR A CA 1
ATOM 2824 C C . THR A 1 374 ? 19.078 -12.321 -6.474 1.00 90.81 374 TH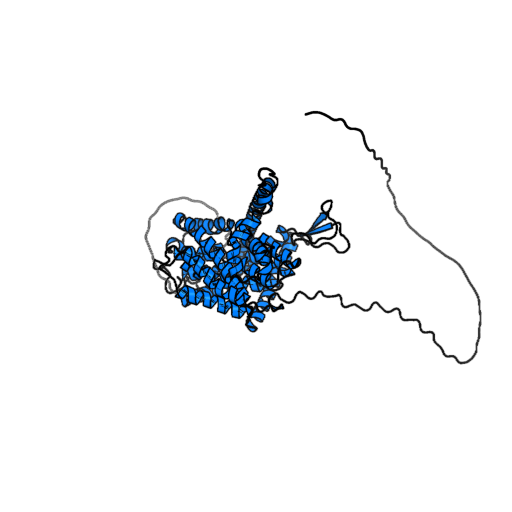R A C 1
ATOM 2826 O O . THR A 1 374 ? 17.974 -12.857 -6.588 1.00 90.81 374 THR A O 1
ATOM 2829 N N . LEU A 1 375 ? 19.308 -11.391 -5.537 1.00 89.94 375 LEU A N 1
ATOM 2830 C CA . LEU A 1 375 ? 18.275 -10.941 -4.592 1.00 89.94 375 LEU A CA 1
ATOM 2831 C C . LEU A 1 375 ? 16.998 -10.464 -5.308 1.00 89.94 375 LEU A C 1
ATOM 2833 O O . LEU A 1 375 ? 15.891 -10.843 -4.928 1.00 89.94 375 LEU A O 1
ATOM 2837 N N . ALA A 1 376 ? 17.156 -9.688 -6.384 1.00 90.19 376 ALA A N 1
ATOM 2838 C CA . ALA A 1 376 ? 16.046 -9.202 -7.200 1.00 90.19 376 ALA A CA 1
ATOM 2839 C C . ALA A 1 376 ? 15.256 -10.346 -7.861 1.00 90.19 376 ALA A C 1
ATOM 2841 O O . ALA A 1 376 ? 14.028 -10.309 -7.871 1.00 90.19 376 ALA A O 1
ATOM 2842 N N . ASN A 1 377 ? 15.938 -11.386 -8.354 1.00 92.25 377 ASN A N 1
ATOM 2843 C CA . ASN A 1 377 ? 15.286 -12.545 -8.969 1.00 92.25 377 ASN A CA 1
ATOM 2844 C C . ASN A 1 377 ? 14.636 -13.480 -7.935 1.00 92.25 377 ASN A C 1
ATOM 2846 O O . ASN A 1 377 ? 13.595 -14.056 -8.230 1.00 92.25 377 ASN A O 1
ATOM 2850 N N . ILE A 1 378 ? 15.176 -13.591 -6.714 1.00 94.62 378 ILE A N 1
ATOM 2851 C CA . ILE A 1 378 ? 14.529 -14.317 -5.604 1.00 94.62 378 ILE A CA 1
ATOM 2852 C C . ILE A 1 378 ? 13.207 -13.635 -5.226 1.00 94.62 378 ILE A C 1
ATOM 2854 O O . ILE A 1 378 ? 12.176 -14.299 -5.114 1.00 94.62 378 ILE A O 1
ATOM 2858 N N . LEU A 1 379 ? 13.214 -12.307 -5.077 1.00 94.44 379 LEU A N 1
ATOM 2859 C CA . LEU A 1 379 ? 12.001 -11.536 -4.793 1.00 94.44 379 LEU A CA 1
ATOM 2860 C C . LEU A 1 379 ? 11.014 -11.577 -5.970 1.00 94.44 379 LEU A C 1
ATOM 2862 O O . LEU A 1 379 ? 9.819 -11.768 -5.757 1.00 94.44 379 LEU A O 1
ATOM 2866 N N . GLY A 1 380 ? 11.510 -11.470 -7.206 1.00 94.81 380 GLY A N 1
ATOM 2867 C CA . GLY A 1 380 ? 10.702 -11.613 -8.416 1.00 94.81 380 GLY A CA 1
ATOM 2868 C C . GLY A 1 380 ? 10.052 -12.989 -8.546 1.00 94.81 380 GLY A C 1
ATOM 2869 O O . GLY A 1 380 ? 8.883 -13.062 -8.909 1.00 94.81 380 GLY A O 1
ATOM 2870 N N . PHE A 1 381 ? 10.755 -14.064 -8.181 1.00 94.31 381 PHE A N 1
ATOM 2871 C CA . PHE A 1 381 ? 10.211 -15.423 -8.140 1.00 94.31 381 PHE A CA 1
ATOM 2872 C C . PHE A 1 381 ? 9.118 -15.563 -7.074 1.00 94.31 381 PHE A C 1
ATOM 2874 O O . PHE A 1 381 ? 8.024 -16.035 -7.376 1.00 94.31 381 PHE A O 1
ATOM 2881 N N . LEU A 1 382 ? 9.381 -15.090 -5.849 1.00 95.50 382 LEU A N 1
ATOM 2882 C CA . LEU A 1 382 ? 8.430 -15.136 -4.733 1.00 95.50 382 LEU A CA 1
ATOM 2883 C C . LEU A 1 382 ? 7.108 -14.420 -5.061 1.00 95.50 382 LEU A C 1
ATOM 2885 O O . LEU A 1 382 ? 6.035 -14.901 -4.701 1.00 95.50 382 LEU A O 1
ATOM 2889 N N . PHE A 1 383 ? 7.181 -13.291 -5.768 1.00 96.69 383 PHE A N 1
ATOM 2890 C CA . PHE A 1 383 ? 6.013 -12.505 -6.168 1.00 96.69 383 PHE A CA 1
ATOM 2891 C C . PHE A 1 383 ? 5.410 -12.913 -7.519 1.00 96.69 383 PHE A C 1
ATOM 2893 O O . PHE A 1 383 ? 4.347 -12.398 -7.876 1.00 96.69 383 PHE A O 1
ATOM 2900 N N . TYR A 1 384 ? 6.016 -13.849 -8.262 1.00 95.25 384 TYR A N 1
ATOM 2901 C CA . TYR A 1 384 ? 5.548 -14.198 -9.608 1.00 95.25 384 TYR A CA 1
ATOM 2902 C C . TYR A 1 384 ? 4.118 -14.760 -9.612 1.00 95.25 384 TYR A C 1
ATOM 2904 O O . TYR A 1 384 ? 3.297 -14.236 -10.366 1.00 95.25 384 TYR A O 1
ATOM 2912 N N . PRO A 1 385 ? 3.736 -15.703 -8.721 1.00 94.81 385 PRO A N 1
ATOM 2913 C CA . PRO A 1 385 ? 2.359 -16.193 -8.661 1.00 94.81 385 PRO A CA 1
ATOM 2914 C C . PRO A 1 385 ? 1.342 -15.083 -8.365 1.00 94.81 385 PRO A C 1
ATOM 2916 O O . PRO A 1 385 ? 0.273 -15.055 -8.965 1.00 94.81 385 PRO A O 1
ATOM 2919 N N . LEU A 1 386 ? 1.686 -14.134 -7.486 1.00 96.44 386 LEU A N 1
ATOM 2920 C CA . LEU A 1 386 ? 0.821 -12.996 -7.162 1.00 96.44 386 LEU A CA 1
ATOM 2921 C C . LEU A 1 386 ? 0.697 -12.029 -8.349 1.00 96.44 386 LEU A C 1
ATOM 2923 O O . LEU A 1 386 ? -0.389 -11.526 -8.618 1.00 96.44 386 LEU A O 1
ATOM 2927 N N . THR A 1 387 ? 1.789 -11.795 -9.079 1.00 96.62 387 THR A N 1
ATOM 2928 C CA . THR A 1 387 ? 1.828 -10.916 -10.262 1.00 96.62 387 THR A CA 1
ATOM 2929 C C . THR A 1 387 ? 1.023 -11.484 -11.432 1.00 96.62 387 THR A C 1
ATOM 2931 O O . THR A 1 387 ? 0.409 -10.730 -12.180 1.00 96.62 387 THR A O 1
ATOM 2934 N N . LEU A 1 388 ? 0.957 -12.811 -11.573 1.00 94.50 388 LEU A N 1
ATOM 2935 C CA . LEU A 1 388 ? 0.090 -13.452 -12.564 1.00 94.50 388 LEU A CA 1
ATOM 2936 C C . LEU A 1 388 ? -1.401 -13.247 -12.247 1.00 94.50 388 LEU A C 1
ATOM 2938 O O . LEU A 1 388 ? -2.191 -13.014 -13.160 1.00 94.50 388 LEU A O 1
ATOM 2942 N N . LEU A 1 389 ? -1.790 -13.273 -10.964 1.00 95.88 389 LEU A N 1
ATOM 2943 C CA . LEU A 1 389 ? -3.183 -13.060 -10.547 1.00 95.88 389 LEU A CA 1
ATOM 2944 C C . LEU A 1 389 ? -3.696 -11.649 -10.873 1.00 95.88 389 LEU A C 1
ATOM 2946 O O . LEU A 1 389 ? -4.879 -11.492 -11.154 1.00 95.88 389 LEU A O 1
ATOM 2950 N N . THR A 1 390 ? -2.839 -10.625 -10.902 1.00 96.25 390 THR A N 1
ATOM 2951 C CA . THR A 1 390 ? -3.286 -9.256 -11.221 1.00 96.25 390 THR A CA 1
ATOM 2952 C C . THR A 1 390 ? -3.626 -9.056 -12.701 1.00 96.25 390 THR A C 1
ATOM 2954 O O . THR A 1 390 ? -4.234 -8.045 -13.054 1.00 96.25 390 THR A O 1
ATOM 2957 N N . GLY A 1 391 ? -3.301 -10.016 -13.576 1.00 92.19 391 GLY A N 1
ATOM 2958 C CA . GLY A 1 391 ? -3.579 -9.950 -15.012 1.00 92.19 391 GLY A CA 1
ATOM 2959 C C . GLY A 1 391 ? -2.668 -8.984 -15.775 1.00 92.19 391 GLY A C 1
ATOM 2960 O O . GLY A 1 391 ? -3.110 -8.367 -16.750 1.00 92.19 391 GLY A O 1
ATOM 2961 N N . VAL A 1 392 ? -1.407 -8.856 -15.340 1.00 92.56 392 VAL A N 1
ATOM 2962 C CA . VAL A 1 392 ? -0.298 -8.392 -16.193 1.00 92.56 392 VAL A CA 1
ATOM 2963 C C . VAL A 1 392 ? -0.235 -9.275 -17.446 1.00 92.56 392 VAL A C 1
ATOM 2965 O O . VAL A 1 392 ? -0.559 -10.462 -17.382 1.00 92.56 392 VAL A O 1
ATOM 2968 N N . ALA A 1 393 ? 0.134 -8.709 -18.598 1.00 85.50 393 ALA A N 1
ATOM 2969 C CA . ALA A 1 393 ? 0.233 -9.488 -19.828 1.00 85.50 393 ALA A CA 1
ATOM 2970 C C . ALA A 1 393 ? 1.334 -10.556 -19.719 1.00 85.50 393 ALA A C 1
ATOM 2972 O O . ALA A 1 393 ? 2.408 -10.297 -19.178 1.00 85.50 393 ALA A O 1
ATOM 2973 N N . VAL A 1 394 ? 1.044 -11.757 -20.226 1.00 84.69 394 VAL A N 1
ATOM 2974 C CA . VAL A 1 394 ? 1.966 -12.897 -20.224 1.00 84.69 394 VAL A CA 1
ATOM 2975 C C . VAL A 1 394 ? 2.095 -13.420 -21.643 1.00 84.69 394 VAL A C 1
ATOM 2977 O O . VAL A 1 394 ? 1.137 -13.947 -22.212 1.00 84.69 394 VAL A O 1
ATOM 2980 N N . ASP A 1 395 ? 3.294 -13.327 -22.201 1.00 78.56 395 ASP A N 1
ATOM 2981 C CA . ASP A 1 395 ? 3.646 -14.053 -23.414 1.00 78.56 395 ASP A CA 1
ATOM 2982 C C . ASP A 1 395 ? 3.942 -15.517 -23.055 1.00 78.56 395 ASP A C 1
ATOM 2984 O O . ASP A 1 395 ? 5.044 -15.874 -22.633 1.00 78.56 395 ASP A O 1
ATOM 2988 N N . LEU A 1 396 ? 2.935 -16.382 -23.209 1.00 71.25 396 LEU A N 1
ATOM 2989 C CA . LEU A 1 396 ? 3.053 -17.813 -22.910 1.00 71.25 396 LEU A CA 1
ATOM 2990 C C . LEU A 1 396 ? 4.141 -18.501 -23.760 1.00 71.25 396 LEU A C 1
ATOM 2992 O O . LEU A 1 396 ? 4.744 -19.472 -23.306 1.00 71.25 396 LEU A O 1
ATOM 2996 N N . GLY A 1 397 ? 4.426 -17.986 -24.962 1.00 69.44 397 GLY A N 1
ATOM 2997 C CA . GLY A 1 397 ? 5.497 -18.483 -25.823 1.00 69.44 397 GLY A CA 1
ATOM 2998 C C . GLY A 1 397 ? 6.876 -18.202 -25.232 1.00 69.44 397 GLY A C 1
ATOM 2999 O O . GLY A 1 397 ? 7.695 -19.116 -25.137 1.00 69.44 397 GLY A O 1
ATOM 3000 N N . LYS A 1 398 ? 7.109 -16.972 -24.754 1.00 74.75 398 LYS A N 1
ATOM 3001 C CA . LYS A 1 398 ? 8.329 -16.623 -24.004 1.00 74.75 398 LYS A CA 1
ATOM 3002 C C . LYS A 1 398 ? 8.428 -17.378 -22.680 1.00 74.75 398 LYS A C 1
ATOM 3004 O O . LYS A 1 398 ? 9.494 -17.905 -22.371 1.00 74.75 398 LYS A O 1
ATOM 3009 N N . LEU A 1 399 ? 7.324 -17.483 -21.935 1.00 69.88 399 LEU A N 1
ATOM 3010 C CA . LEU A 1 399 ? 7.283 -18.150 -20.631 1.00 69.88 399 LEU A CA 1
ATOM 3011 C C . LEU A 1 399 ? 7.702 -19.624 -20.726 1.00 69.88 399 LEU A C 1
ATOM 3013 O O . LEU A 1 399 ? 8.554 -20.070 -19.961 1.00 69.88 399 LEU A O 1
ATOM 3017 N N . LEU A 1 400 ? 7.162 -20.366 -21.699 1.00 69.00 400 LEU A N 1
ATOM 3018 C CA . LEU A 1 400 ? 7.524 -21.770 -21.942 1.00 69.00 400 LEU A CA 1
ATOM 3019 C C . LEU A 1 400 ? 8.969 -21.949 -22.439 1.00 69.00 400 LEU A C 1
ATOM 3021 O O . LEU A 1 400 ? 9.529 -23.033 -22.303 1.00 69.00 400 LEU A O 1
ATOM 3025 N N . GLN A 1 401 ? 9.580 -20.898 -22.991 1.00 65.06 401 GLN A N 1
ATOM 3026 C CA . GLN A 1 401 ? 10.982 -20.876 -23.426 1.00 65.06 401 GLN A CA 1
ATOM 3027 C C . GLN A 1 401 ? 11.940 -20.341 -22.344 1.00 65.06 401 GLN A C 1
ATOM 3029 O O . GLN A 1 401 ? 13.141 -20.250 -22.586 1.00 65.06 401 GLN A O 1
ATOM 3034 N N . GLY A 1 402 ? 11.437 -19.974 -21.157 1.00 63.53 402 GLY A N 1
ATOM 3035 C CA . GLY A 1 402 ? 12.238 -19.370 -20.086 1.00 63.53 402 GLY A CA 1
ATOM 3036 C C . GLY A 1 402 ? 12.761 -17.963 -20.409 1.00 63.53 402 GLY A C 1
ATOM 3037 O O . GLY A 1 402 ? 13.686 -17.484 -19.754 1.00 63.53 402 GLY A O 1
ATOM 3038 N N . ILE A 1 403 ? 12.195 -17.299 -21.420 1.00 65.00 403 ILE A N 1
ATOM 3039 C CA . ILE A 1 403 ? 12.596 -15.957 -21.848 1.00 65.00 403 ILE A CA 1
ATOM 3040 C C . ILE A 1 403 ? 11.915 -14.924 -20.934 1.00 65.00 403 ILE A C 1
ATOM 3042 O O . ILE A 1 403 ? 10.694 -14.989 -20.767 1.00 65.00 403 ILE A O 1
ATOM 3046 N N . PRO A 1 404 ? 12.653 -13.947 -20.367 1.00 64.62 404 PRO A N 1
ATOM 3047 C CA . PRO A 1 404 ? 12.060 -12.879 -19.571 1.00 64.62 404 PRO A CA 1
ATOM 3048 C C . PRO A 1 404 ? 11.029 -12.078 -20.372 1.00 64.62 404 PRO A C 1
ATOM 3050 O O . PRO A 1 404 ? 11.348 -11.441 -21.376 1.00 64.62 404 PRO A O 1
ATOM 3053 N N . ASP A 1 405 ? 9.792 -12.108 -19.895 1.00 82.75 405 ASP A N 1
ATOM 3054 C CA . ASP A 1 405 ? 8.663 -11.349 -20.425 1.00 82.75 405 ASP A CA 1
ATOM 3055 C C . ASP A 1 405 ? 8.338 -10.145 -19.516 1.00 82.75 405 ASP A C 1
ATOM 3057 O O . ASP A 1 405 ? 8.861 -10.047 -18.398 1.00 82.75 405 ASP A O 1
ATOM 3061 N N . GLU A 1 406 ? 7.472 -9.220 -19.953 1.00 88.88 406 GLU A N 1
ATOM 3062 C CA . GLU A 1 406 ? 7.126 -8.043 -19.136 1.00 88.88 406 GLU A CA 1
ATOM 3063 C C . GLU A 1 406 ? 6.510 -8.429 -17.777 1.00 88.88 406 GLU A C 1
ATOM 3065 O O . GLU A 1 406 ? 6.764 -7.763 -16.771 1.00 88.88 406 GLU A O 1
ATOM 3070 N N . SER A 1 407 ? 5.820 -9.574 -17.709 1.00 92.25 407 SER A N 1
ATOM 3071 C CA . SER A 1 407 ? 5.345 -10.194 -16.464 1.00 92.25 407 SER A CA 1
ATOM 3072 C C . SER A 1 407 ? 6.457 -10.504 -15.452 1.00 92.25 407 SER A C 1
ATOM 3074 O O . SER A 1 407 ? 6.278 -10.287 -14.251 1.00 92.25 407 SER A O 1
ATOM 3076 N N . TRP A 1 408 ? 7.629 -10.969 -15.903 1.00 93.25 408 TRP A N 1
ATOM 3077 C CA . TRP A 1 408 ? 8.773 -11.212 -15.017 1.00 93.25 408 TRP A CA 1
ATOM 3078 C C . TRP A 1 408 ? 9.350 -9.896 -14.492 1.00 93.25 408 TRP A C 1
ATOM 3080 O O . TRP A 1 408 ? 9.582 -9.748 -13.290 1.00 93.25 408 TRP A O 1
ATOM 3090 N N . LYS A 1 409 ? 9.522 -8.908 -15.380 1.00 93.25 409 LYS A N 1
ATOM 3091 C CA . LYS A 1 409 ? 10.017 -7.573 -15.017 1.00 93.25 409 LYS A CA 1
ATOM 3092 C C . LYS A 1 409 ? 9.093 -6.895 -13.998 1.00 93.25 409 LYS A C 1
ATOM 3094 O O . LYS A 1 409 ? 9.580 -6.374 -12.994 1.00 93.25 409 LYS A O 1
ATOM 3099 N N . ALA A 1 410 ? 7.780 -6.960 -14.220 1.00 95.50 410 ALA A N 1
ATOM 3100 C CA . ALA A 1 410 ? 6.760 -6.486 -13.290 1.00 95.50 410 ALA A CA 1
ATOM 3101 C C . ALA A 1 410 ? 6.886 -7.162 -11.917 1.00 95.50 410 ALA A C 1
ATOM 3103 O O . ALA A 1 410 ? 6.925 -6.476 -10.898 1.00 95.50 410 ALA A O 1
ATOM 3104 N N . SER A 1 411 ? 7.034 -8.490 -11.886 1.00 96.44 411 SER A N 1
ATOM 3105 C CA . SER A 1 411 ? 7.165 -9.236 -10.632 1.00 96.44 411 SER A CA 1
ATOM 3106 C C . SER A 1 411 ? 8.433 -8.887 -9.854 1.00 96.44 411 SER A C 1
ATOM 3108 O O . SER A 1 411 ? 8.383 -8.716 -8.638 1.00 96.44 411 SER A O 1
ATOM 3110 N N . VAL A 1 412 ? 9.569 -8.708 -10.538 1.00 95.44 412 VAL A N 1
ATOM 3111 C CA . VAL A 1 412 ? 10.811 -8.228 -9.906 1.00 95.44 412 VAL A CA 1
ATOM 3112 C C . VAL A 1 412 ? 10.610 -6.835 -9.298 1.00 95.44 412 VAL A C 1
ATOM 3114 O O . VAL A 1 412 ? 11.036 -6.601 -8.169 1.00 95.44 412 VAL A O 1
ATOM 3117 N N . ILE A 1 413 ? 9.933 -5.916 -9.997 1.00 95.94 413 ILE A N 1
ATOM 3118 C CA . ILE A 1 413 ? 9.632 -4.572 -9.475 1.00 95.94 413 ILE A CA 1
ATOM 3119 C C . ILE A 1 413 ? 8.741 -4.653 -8.224 1.00 95.94 413 ILE A C 1
ATOM 3121 O O . ILE A 1 413 ? 9.081 -4.061 -7.199 1.00 95.94 413 ILE A O 1
ATOM 3125 N N . ILE A 1 414 ? 7.645 -5.418 -8.274 1.00 97.19 414 ILE A N 1
ATOM 3126 C CA . ILE A 1 414 ? 6.724 -5.602 -7.139 1.00 97.19 414 ILE A CA 1
ATOM 3127 C C . ILE A 1 414 ? 7.451 -6.252 -5.955 1.00 97.19 414 ILE A C 1
ATOM 3129 O O . ILE A 1 414 ? 7.368 -5.755 -4.832 1.00 97.19 414 ILE A O 1
ATOM 3133 N N . GLY A 1 415 ? 8.190 -7.338 -6.192 1.00 96.19 415 GLY A N 1
ATOM 3134 C CA . GLY A 1 415 ? 8.862 -8.097 -5.142 1.00 96.19 415 GLY A CA 1
ATOM 3135 C C . GLY A 1 415 ? 9.979 -7.321 -4.448 1.00 96.19 415 GLY A C 1
ATOM 3136 O O . GLY A 1 415 ? 10.124 -7.428 -3.229 1.00 96.19 415 GLY A O 1
ATOM 3137 N N . ARG A 1 416 ? 10.720 -6.474 -5.181 1.00 94.00 416 ARG A N 1
ATOM 3138 C CA . ARG A 1 416 ? 11.743 -5.585 -4.599 1.00 94.00 416 ARG A CA 1
ATOM 3139 C C . ARG A 1 416 ? 11.183 -4.699 -3.487 1.00 94.00 416 ARG A C 1
ATOM 3141 O O . ARG A 1 416 ? 11.897 -4.467 -2.513 1.00 94.00 416 ARG A O 1
ATOM 3148 N N . ARG A 1 417 ? 9.903 -4.296 -3.552 1.00 95.00 417 ARG A N 1
ATOM 3149 C CA . ARG A 1 417 ? 9.241 -3.495 -2.504 1.00 95.00 417 ARG A CA 1
ATOM 3150 C C . ARG A 1 417 ? 9.408 -4.089 -1.109 1.00 95.00 417 ARG A C 1
ATOM 3152 O O . ARG A 1 417 ? 9.651 -3.328 -0.178 1.00 95.00 417 ARG A O 1
ATOM 3159 N N . LEU A 1 418 ? 9.312 -5.417 -0.967 1.00 94.12 418 LEU A N 1
ATOM 3160 C CA . LEU A 1 418 ? 9.327 -6.101 0.333 1.00 94.12 418 LEU A CA 1
ATOM 3161 C C . LEU A 1 418 ? 10.571 -5.751 1.168 1.00 94.12 418 LEU A C 1
ATOM 3163 O O . LEU A 1 418 ? 10.462 -5.598 2.387 1.00 94.12 418 LEU A O 1
ATOM 3167 N N . LEU A 1 419 ? 11.728 -5.595 0.512 1.00 90.81 419 LEU A N 1
ATOM 3168 C CA . LEU A 1 419 ? 12.982 -5.189 1.151 1.00 90.81 419 LEU A CA 1
ATOM 3169 C C . LEU A 1 419 ? 13.300 -3.706 0.932 1.00 90.81 419 LEU A C 1
ATOM 3171 O O . LEU A 1 419 ? 13.685 -3.033 1.879 1.00 90.81 419 LEU A O 1
ATOM 3175 N N . GLU A 1 420 ? 13.133 -3.191 -0.290 1.00 88.00 420 GLU A N 1
ATOM 3176 C CA . GLU A 1 420 ? 13.625 -1.871 -0.718 1.00 88.00 420 GLU A CA 1
ATOM 3177 C C . GLU A 1 420 ? 12.698 -0.695 -0.374 1.00 88.00 420 GLU A C 1
ATOM 3179 O O . GLU A 1 420 ? 13.051 0.455 -0.640 1.00 88.00 420 GLU A O 1
ATOM 3184 N N . THR A 1 421 ? 11.534 -0.953 0.235 1.00 90.44 421 THR A N 1
ATOM 3185 C CA . THR A 1 421 ? 10.392 -0.019 0.332 1.00 90.44 421 THR A CA 1
ATOM 3186 C C . THR A 1 421 ? 9.786 0.306 -1.040 1.00 90.44 421 THR A C 1
ATOM 3188 O O . THR A 1 421 ? 10.227 -0.210 -2.062 1.00 90.44 421 THR A O 1
ATOM 3191 N N . ALA A 1 422 ? 8.744 1.140 -1.100 1.00 89.06 422 ALA A N 1
ATOM 3192 C CA . ALA A 1 422 ? 8.073 1.457 -2.366 1.00 89.06 422 ALA A CA 1
ATOM 3193 C C . ALA A 1 422 ? 8.886 2.373 -3.311 1.00 89.06 422 ALA A C 1
ATOM 3195 O O . ALA A 1 422 ? 8.692 2.315 -4.524 1.00 89.06 422 ALA A O 1
ATOM 3196 N N . ILE A 1 423 ? 9.799 3.209 -2.798 1.00 85.44 423 ILE A N 1
ATOM 3197 C CA . ILE A 1 423 ? 10.417 4.293 -3.590 1.00 85.44 423 ILE A CA 1
ATOM 3198 C C . ILE A 1 423 ? 11.325 3.770 -4.728 1.00 85.44 423 ILE A C 1
ATOM 3200 O O . ILE A 1 423 ? 11.096 4.177 -5.871 1.00 85.44 423 ILE A O 1
ATOM 3204 N N . PRO A 1 424 ? 12.300 2.861 -4.504 1.00 87.25 424 PRO A N 1
ATOM 3205 C CA . PRO A 1 424 ? 13.124 2.333 -5.597 1.00 87.25 424 PRO A CA 1
ATOM 3206 C C . PRO A 1 424 ? 12.329 1.529 -6.653 1.00 87.25 424 PRO A C 1
ATOM 3208 O O . PRO A 1 424 ? 12.582 1.730 -7.843 1.00 87.25 424 PRO A O 1
ATOM 3211 N N . PRO A 1 425 ? 11.325 0.698 -6.293 1.00 93.56 425 PRO A N 1
ATOM 3212 C CA . PRO A 1 425 ? 10.380 0.118 -7.250 1.00 93.56 425 PRO A CA 1
ATOM 3213 C C . PRO A 1 425 ? 9.636 1.137 -8.120 1.00 93.56 425 PRO A C 1
ATOM 3215 O O . PRO A 1 425 ? 9.573 0.942 -9.330 1.00 93.56 425 PRO A O 1
ATOM 3218 N N . TYR A 1 426 ? 9.120 2.237 -7.555 1.00 92.00 426 TYR A N 1
ATOM 3219 C CA . TYR A 1 426 ? 8.464 3.289 -8.347 1.00 92.00 426 TYR A CA 1
ATOM 3220 C C . TYR A 1 426 ? 9.424 3.953 -9.347 1.00 92.00 426 TYR A C 1
ATOM 3222 O O . TYR A 1 426 ? 9.038 4.236 -10.481 1.00 92.00 426 TYR A O 1
ATOM 3230 N N . GLN A 1 427 ? 10.687 4.162 -8.960 1.00 87.69 427 GLN A N 1
ATOM 3231 C CA . GLN A 1 427 ? 11.717 4.702 -9.855 1.00 87.69 427 GLN A CA 1
ATOM 3232 C C . GLN A 1 427 ? 12.074 3.726 -10.989 1.00 87.69 427 GLN A C 1
ATOM 3234 O O . GLN A 1 427 ? 12.187 4.144 -12.142 1.00 87.69 427 GLN A O 1
ATOM 3239 N N . GLU A 1 428 ? 12.213 2.430 -10.692 1.00 90.25 428 GLU A N 1
ATOM 3240 C CA . GLU A 1 428 ? 12.461 1.401 -11.713 1.00 90.25 428 GLU A CA 1
ATOM 3241 C C . GLU A 1 428 ? 11.251 1.211 -12.639 1.00 90.25 428 GLU A C 1
ATOM 3243 O O . GLU A 1 428 ? 11.437 1.015 -13.839 1.00 90.25 428 GLU A O 1
ATOM 3248 N N . LEU A 1 429 ? 10.022 1.339 -12.126 1.00 93.88 429 LEU A N 1
ATOM 3249 C CA . LEU A 1 429 ? 8.798 1.331 -12.930 1.00 93.88 429 LEU A CA 1
ATOM 3250 C C . LEU A 1 429 ? 8.776 2.495 -13.932 1.00 93.88 429 LEU A C 1
ATOM 3252 O O . LEU A 1 429 ? 8.530 2.276 -15.119 1.00 93.88 429 LEU A O 1
ATOM 3256 N N . GLY A 1 430 ? 9.095 3.713 -13.479 1.00 89.81 430 GLY A N 1
ATOM 3257 C CA . GLY A 1 430 ? 9.227 4.884 -14.348 1.00 89.81 430 GLY A CA 1
ATOM 3258 C C . GLY A 1 430 ? 10.313 4.702 -15.414 1.00 89.81 430 GLY A C 1
ATOM 3259 O O . GLY A 1 430 ? 10.068 4.949 -16.596 1.00 89.81 430 GLY A O 1
ATOM 3260 N N . ARG A 1 431 ? 11.491 4.188 -15.029 1.00 88.62 431 ARG A N 1
ATOM 3261 C CA . ARG A 1 431 ? 12.603 3.903 -15.954 1.00 88.62 431 ARG A CA 1
ATOM 3262 C C . ARG A 1 431 ? 12.229 2.853 -17.006 1.00 88.62 431 ARG A C 1
ATOM 3264 O O . ARG A 1 431 ? 12.440 3.087 -18.194 1.00 88.62 431 ARG A O 1
ATOM 3271 N N . ALA A 1 432 ? 11.668 1.720 -16.587 1.00 89.69 432 ALA A N 1
ATOM 3272 C CA . ALA A 1 432 ? 11.266 0.633 -17.477 1.00 89.69 432 ALA A CA 1
ATOM 3273 C C . ALA A 1 432 ? 10.131 1.067 -18.425 1.00 89.69 432 ALA A C 1
ATOM 3275 O O . ALA A 1 432 ? 10.151 0.735 -19.609 1.00 89.69 432 ALA A O 1
ATOM 3276 N N . SER A 1 433 ? 9.193 1.889 -17.943 1.00 89.25 433 SER A N 1
ATOM 3277 C CA . SER A 1 433 ? 8.149 2.501 -18.771 1.00 89.25 433 SER A CA 1
ATOM 3278 C C . SER A 1 433 ? 8.719 3.463 -19.827 1.00 89.25 433 SER A C 1
ATOM 3280 O O . SER A 1 433 ? 8.349 3.363 -20.996 1.00 89.25 433 SER A O 1
ATOM 3282 N N . LEU A 1 434 ? 9.663 4.345 -19.464 1.00 86.31 434 LEU A N 1
ATOM 3283 C CA . LEU A 1 434 ? 10.345 5.236 -20.420 1.00 86.31 434 LEU A CA 1
ATOM 3284 C C . LEU A 1 434 ? 11.178 4.473 -21.460 1.00 86.31 434 LEU A C 1
ATOM 3286 O O . LEU A 1 434 ? 11.272 4.910 -22.604 1.00 86.31 434 LEU A O 1
ATOM 3290 N N . ALA A 1 435 ? 11.766 3.340 -21.072 1.00 85.94 435 ALA A N 1
ATOM 3291 C CA . ALA A 1 435 ? 12.530 2.468 -21.960 1.00 85.94 435 ALA A CA 1
ATOM 3292 C C . ALA A 1 435 ? 11.656 1.623 -22.910 1.00 85.94 435 ALA A C 1
ATOM 3294 O O . ALA A 1 435 ? 12.194 0.954 -23.789 1.00 85.94 435 ALA A O 1
ATOM 3295 N N . GLY A 1 436 ? 10.327 1.628 -22.741 1.00 86.31 436 GLY A N 1
ATOM 3296 C CA . GLY A 1 436 ? 9.418 0.760 -23.494 1.00 86.31 436 GLY A CA 1
ATOM 3297 C C . GLY A 1 436 ? 9.493 -0.720 -23.095 1.00 86.31 436 GLY A C 1
ATOM 3298 O O . GLY A 1 436 ? 9.023 -1.568 -23.845 1.00 86.31 436 GLY A O 1
ATOM 3299 N N . GLU A 1 437 ? 10.069 -1.041 -21.928 1.00 88.12 437 GLU A N 1
ATOM 3300 C CA . GLU A 1 437 ? 10.167 -2.412 -21.394 1.00 88.12 437 GLU A CA 1
ATOM 3301 C C . GLU A 1 437 ? 8.814 -2.954 -20.893 1.00 88.12 437 GLU A C 1
ATOM 3303 O O . GLU A 1 437 ? 8.679 -4.160 -20.706 1.00 88.12 437 GLU A O 1
ATOM 3308 N N . LEU A 1 438 ? 7.834 -2.076 -20.636 1.00 90.56 438 LEU A N 1
ATOM 3309 C CA . LEU A 1 438 ? 6.538 -2.402 -20.029 1.00 90.56 438 LEU A CA 1
ATOM 3310 C C . LEU A 1 438 ? 5.384 -1.763 -20.810 1.00 90.56 438 LEU A C 1
ATOM 3312 O O . LEU A 1 438 ? 5.448 -0.583 -21.170 1.00 90.56 438 LEU A O 1
ATOM 3316 N N . SER A 1 439 ? 4.301 -2.512 -21.013 1.00 91.00 439 SER A N 1
ATOM 3317 C CA . SER A 1 439 ? 3.065 -2.001 -21.610 1.00 91.00 439 SER A CA 1
ATOM 3318 C C . SER A 1 439 ? 2.318 -1.048 -20.658 1.00 91.00 439 SER A C 1
ATOM 3320 O O . SER A 1 439 ? 2.494 -1.122 -19.437 1.00 91.00 439 SER A O 1
ATOM 3322 N N . PRO A 1 440 ? 1.435 -0.162 -21.168 1.00 91.56 440 PRO A N 1
ATOM 3323 C CA . PRO A 1 440 ? 0.636 0.720 -20.317 1.00 91.56 440 PRO A CA 1
ATOM 3324 C C . PRO A 1 440 ? -0.186 -0.046 -19.271 1.00 91.56 440 PRO A C 1
ATOM 3326 O O . PRO A 1 440 ? -0.194 0.333 -18.103 1.00 91.56 440 PRO A O 1
ATOM 3329 N N . ARG A 1 441 ? -0.791 -1.179 -19.652 1.00 92.62 441 ARG A N 1
ATOM 3330 C CA . ARG A 1 441 ? -1.506 -2.068 -18.724 1.00 92.62 441 ARG A CA 1
ATOM 3331 C C . ARG A 1 441 ? -0.620 -2.496 -17.554 1.00 92.62 441 ARG A C 1
ATOM 3333 O O . ARG A 1 441 ? -1.032 -2.400 -16.401 1.00 92.62 441 ARG A O 1
ATOM 3340 N N . THR A 1 442 ? 0.606 -2.928 -17.835 1.00 94.69 442 THR A N 1
ATOM 3341 C CA . THR A 1 442 ? 1.557 -3.339 -16.796 1.00 94.69 442 THR A CA 1
ATOM 3342 C C . THR A 1 442 ? 1.973 -2.167 -15.912 1.00 94.69 442 THR A C 1
ATOM 3344 O O . THR A 1 442 ? 2.013 -2.317 -14.696 1.00 94.69 442 THR A O 1
ATOM 3347 N N . VAL A 1 443 ? 2.210 -0.980 -16.480 1.00 94.69 443 VAL A N 1
ATOM 3348 C CA . VAL A 1 443 ? 2.543 0.225 -15.697 1.00 94.69 443 VAL A CA 1
ATOM 3349 C C . VAL A 1 443 ? 1.411 0.607 -14.740 1.00 94.69 443 VAL A C 1
ATOM 3351 O O . VAL A 1 443 ? 1.679 0.902 -13.576 1.00 94.69 443 VAL A O 1
ATOM 3354 N N . LEU A 1 444 ? 0.158 0.523 -15.196 1.00 94.94 444 LEU A N 1
ATOM 3355 C CA . LEU A 1 444 ? -1.030 0.746 -14.374 1.00 94.94 444 LEU A CA 1
ATOM 3356 C C . LEU A 1 444 ? -1.153 -0.297 -13.254 1.00 94.94 444 LEU A C 1
ATOM 3358 O O . LEU A 1 444 ? -1.283 0.052 -12.084 1.00 94.94 444 LEU A O 1
ATOM 3362 N N . ILE A 1 445 ? -1.099 -1.586 -13.591 1.00 96.00 445 ILE A N 1
ATOM 3363 C CA . ILE A 1 445 ? -1.262 -2.662 -12.605 1.00 96.00 445 ILE A CA 1
ATOM 3364 C C . ILE A 1 445 ? -0.143 -2.607 -11.555 1.00 96.00 445 ILE A C 1
ATOM 3366 O O . ILE A 1 445 ? -0.416 -2.712 -10.359 1.00 96.00 445 ILE A O 1
ATOM 3370 N N . VAL A 1 446 ? 1.109 -2.382 -11.969 1.00 96.94 446 VAL A N 1
ATOM 3371 C CA . VAL A 1 446 ? 2.242 -2.297 -11.039 1.00 96.94 446 VAL A CA 1
ATOM 3372 C C . VAL A 1 446 ? 2.166 -1.033 -10.174 1.00 96.94 446 VAL A C 1
ATOM 3374 O O . VAL A 1 446 ? 2.518 -1.112 -9.000 1.00 96.94 446 VAL A O 1
ATOM 3377 N N . SER A 1 447 ? 1.647 0.105 -10.659 1.00 95.56 447 SER A N 1
ATOM 3378 C CA . SER A 1 447 ? 1.485 1.285 -9.793 1.00 95.56 447 SER A CA 1
ATOM 3379 C C . SER A 1 447 ? 0.490 1.040 -8.652 1.00 95.56 447 SER A C 1
ATOM 3381 O O . SER A 1 447 ? 0.767 1.422 -7.521 1.00 95.56 447 SER A O 1
ATOM 3383 N N . TYR A 1 448 ? -0.617 0.331 -8.902 1.00 96.75 448 TYR A N 1
ATOM 3384 C CA . TYR A 1 448 ? -1.532 -0.104 -7.833 1.00 96.75 448 TYR A CA 1
ATOM 3385 C C . TYR A 1 448 ? -0.923 -1.210 -6.950 1.00 96.75 448 TYR A C 1
ATOM 3387 O O . TYR A 1 448 ? -1.120 -1.217 -5.738 1.00 96.75 448 TYR A O 1
ATOM 3395 N N . ALA A 1 449 ? -0.117 -2.116 -7.512 1.00 97.50 449 ALA A N 1
ATOM 3396 C CA . ALA A 1 449 ? 0.571 -3.144 -6.723 1.00 97.50 449 ALA A CA 1
ATOM 3397 C C . ALA A 1 449 ? 1.617 -2.551 -5.760 1.00 97.50 449 ALA A C 1
ATOM 3399 O O . ALA A 1 449 ? 1.909 -3.142 -4.721 1.00 97.50 449 ALA A O 1
ATOM 3400 N N . LEU A 1 450 ? 2.174 -1.380 -6.089 1.00 96.38 450 LEU A N 1
ATOM 3401 C CA . LEU A 1 450 ? 3.142 -0.647 -5.272 1.00 96.38 450 LEU A CA 1
ATOM 3402 C C . LEU A 1 450 ? 2.510 0.388 -4.324 1.00 96.38 450 LEU A C 1
ATOM 3404 O O . LEU A 1 450 ? 3.230 0.936 -3.487 1.00 96.38 450 LEU A O 1
ATOM 3408 N N . SER A 1 451 ? 1.207 0.679 -4.412 1.00 93.25 451 SER A N 1
ATOM 3409 C C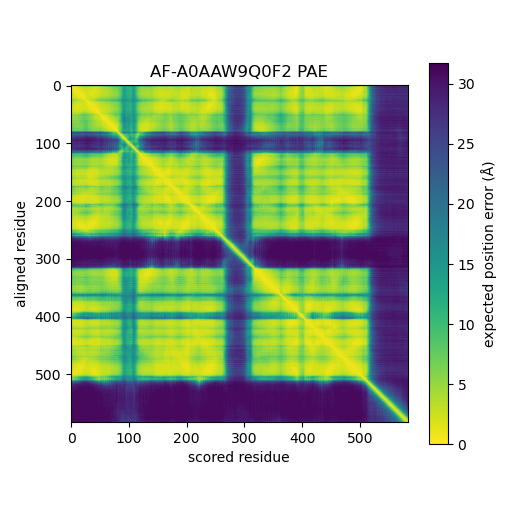A . SER A 1 451 ? 0.542 1.748 -3.645 1.00 93.25 451 SER A CA 1
ATOM 3410 C C . SER A 1 451 ? 0.218 1.352 -2.197 1.00 93.25 451 SER A C 1
ATOM 3412 O O . SER A 1 451 ? -0.928 1.421 -1.760 1.00 93.25 451 SER A O 1
ATOM 3414 N N . GLY A 1 452 ? 1.238 0.932 -1.449 1.00 92.81 452 GLY A N 1
ATOM 3415 C CA . GLY A 1 452 ? 1.131 0.693 -0.015 1.00 92.81 452 GLY A CA 1
ATOM 3416 C C . GLY A 1 452 ? 2.455 0.321 0.646 1.00 92.81 452 GLY A C 1
ATOM 3417 O O . GLY A 1 452 ? 3.396 -0.139 -0.012 1.00 92.81 452 GLY A O 1
ATOM 3418 N N . PHE A 1 453 ? 2.514 0.507 1.961 1.00 92.25 453 PHE A N 1
ATOM 3419 C CA . PHE A 1 453 ? 3.694 0.341 2.814 1.00 92.25 453 PHE A CA 1
ATOM 3420 C C . PHE A 1 453 ? 4.038 -1.109 3.210 1.00 92.25 453 PHE A C 1
ATOM 3422 O O . PHE A 1 453 ? 4.722 -1.333 4.212 1.00 92.25 453 PHE A O 1
ATOM 3429 N N . ALA A 1 454 ? 3.602 -2.106 2.439 1.00 94.25 454 ALA A N 1
ATOM 3430 C CA . ALA A 1 454 ? 3.814 -3.525 2.716 1.00 94.25 454 ALA A CA 1
ATOM 3431 C C . ALA A 1 454 ? 5.281 -3.959 2.479 1.00 94.25 454 ALA A C 1
ATOM 3433 O O . ALA A 1 454 ? 5.622 -4.573 1.466 1.00 94.25 454 ALA A O 1
ATOM 3434 N N . HIS A 1 455 ? 6.165 -3.603 3.415 1.00 93.50 455 HIS A N 1
ATOM 3435 C CA . HIS A 1 455 ? 7.593 -3.927 3.403 1.00 93.50 455 HIS A CA 1
ATOM 3436 C C . HIS A 1 455 ? 8.188 -4.040 4.815 1.00 93.50 455 HIS A C 1
ATOM 3438 O O . HIS A 1 455 ? 7.647 -3.489 5.775 1.00 93.50 455 HIS A O 1
ATOM 3444 N N . LEU A 1 456 ? 9.336 -4.718 4.951 1.00 91.19 456 LEU A N 1
ATOM 3445 C CA . LEU A 1 456 ? 9.932 -5.042 6.258 1.00 91.19 456 LEU A CA 1
ATOM 3446 C C . LEU A 1 456 ? 10.204 -3.811 7.136 1.00 91.19 456 LEU A C 1
ATOM 3448 O O . LEU A 1 456 ? 9.939 -3.849 8.335 1.00 91.19 456 LEU A O 1
ATOM 3452 N N . ALA A 1 457 ? 10.671 -2.699 6.559 1.00 87.19 457 ALA A N 1
ATOM 3453 C CA . ALA A 1 457 ? 10.929 -1.477 7.330 1.00 87.19 457 ALA A CA 1
ATOM 3454 C C . ALA A 1 457 ? 9.662 -0.910 8.014 1.00 87.19 457 ALA A C 1
ATOM 3456 O O . ALA A 1 457 ? 9.752 -0.362 9.112 1.00 87.19 457 ALA A O 1
ATOM 3457 N N . SER A 1 458 ? 8.477 -1.107 7.425 1.00 89.62 458 SER A N 1
ATOM 3458 C CA . SER A 1 458 ? 7.202 -0.663 8.004 1.00 89.62 458 SER A CA 1
ATOM 3459 C C . SER A 1 458 ? 6.774 -1.483 9.213 1.00 89.62 458 SER A C 1
ATOM 3461 O O . SER A 1 458 ? 5.974 -1.003 10.008 1.00 89.62 458 SER A O 1
ATOM 3463 N N . VAL A 1 459 ? 7.322 -2.689 9.407 1.00 89.81 459 VAL A N 1
ATOM 3464 C CA . VAL A 1 459 ? 7.113 -3.453 10.645 1.00 89.81 459 VAL A CA 1
ATOM 3465 C C . VAL A 1 459 ? 7.664 -2.642 11.820 1.00 89.81 459 VAL A C 1
ATOM 3467 O O . VAL A 1 459 ? 6.949 -2.407 12.787 1.00 89.81 459 VAL A O 1
ATOM 3470 N N . GLY A 1 460 ? 8.877 -2.093 11.703 1.00 84.44 460 GLY A N 1
ATOM 3471 C CA . GLY A 1 460 ? 9.445 -1.214 12.733 1.00 84.44 460 GLY A CA 1
ATOM 3472 C C . GLY A 1 460 ? 8.589 0.027 13.021 1.00 84.44 460 GLY A C 1
ATOM 3473 O O . GLY A 1 460 ? 8.465 0.419 14.178 1.00 84.44 460 GLY A O 1
ATOM 3474 N N . ILE A 1 461 ? 7.960 0.604 11.992 1.00 86.06 461 ILE A N 1
ATOM 3475 C CA . ILE A 1 461 ? 7.137 1.819 12.105 1.00 86.06 461 ILE A CA 1
ATOM 3476 C C . ILE A 1 461 ? 5.762 1.508 12.708 1.00 86.06 461 ILE A C 1
ATOM 3478 O O . ILE A 1 461 ? 5.402 2.080 13.733 1.00 86.06 461 ILE A O 1
ATOM 3482 N N . PHE A 1 462 ? 4.989 0.601 12.106 1.00 90.75 462 PHE A N 1
ATOM 3483 C CA . PHE A 1 462 ? 3.607 0.348 12.517 1.00 90.75 462 PHE A CA 1
ATOM 3484 C C . PHE A 1 462 ? 3.520 -0.560 13.736 1.00 90.75 462 PHE A C 1
ATOM 3486 O O . PHE A 1 462 ? 2.864 -0.205 14.706 1.00 90.75 462 PHE A O 1
ATOM 3493 N N . VAL A 1 463 ? 4.234 -1.688 13.748 1.00 90.75 463 VAL A N 1
ATOM 3494 C CA . VAL A 1 463 ? 4.232 -2.597 14.906 1.00 90.75 463 VAL A CA 1
ATOM 3495 C C . VAL A 1 463 ? 4.925 -1.920 16.085 1.00 90.75 463 VAL A C 1
ATOM 3497 O O . VAL A 1 463 ? 4.368 -1.885 17.177 1.00 90.75 463 VAL A O 1
ATOM 3500 N N . GLY A 1 464 ? 6.089 -1.298 15.864 1.00 83.94 464 GLY A N 1
ATOM 3501 C CA . GLY A 1 464 ? 6.783 -0.523 16.898 1.00 83.94 464 GLY A CA 1
ATOM 3502 C C . GLY A 1 464 ? 5.964 0.665 17.415 1.00 83.94 464 GLY A C 1
ATOM 3503 O O . GLY A 1 464 ? 5.855 0.845 18.627 1.00 83.94 464 GLY A O 1
ATOM 3504 N N . GLY A 1 465 ? 5.328 1.427 16.520 1.00 85.12 465 GLY A N 1
ATOM 3505 C CA . GLY A 1 465 ? 4.459 2.554 16.868 1.00 85.12 465 GLY A CA 1
ATOM 3506 C C . GLY A 1 465 ? 3.216 2.134 17.654 1.00 85.12 465 GLY A C 1
ATOM 3507 O O . GLY A 1 465 ? 2.942 2.695 18.713 1.00 85.12 465 GLY A O 1
ATOM 3508 N N . THR A 1 466 ? 2.497 1.096 17.218 1.00 88.12 466 THR A N 1
ATOM 3509 C CA . THR A 1 466 ? 1.345 0.569 17.967 1.00 88.12 466 THR A CA 1
ATOM 3510 C C . THR A 1 466 ? 1.775 -0.006 19.323 1.00 88.12 466 THR A C 1
ATOM 3512 O O . THR A 1 466 ? 1.089 0.230 20.313 1.00 88.12 466 THR A O 1
ATOM 3515 N N . ILE A 1 467 ? 2.937 -0.667 19.425 1.00 89.31 467 ILE A N 1
ATOM 3516 C CA . ILE A 1 467 ? 3.503 -1.105 20.717 1.00 89.31 467 ILE A CA 1
ATOM 3517 C C . ILE A 1 467 ? 3.803 0.089 21.633 1.00 89.31 467 ILE A C 1
ATOM 3519 O O . ILE A 1 467 ? 3.560 -0.005 22.833 1.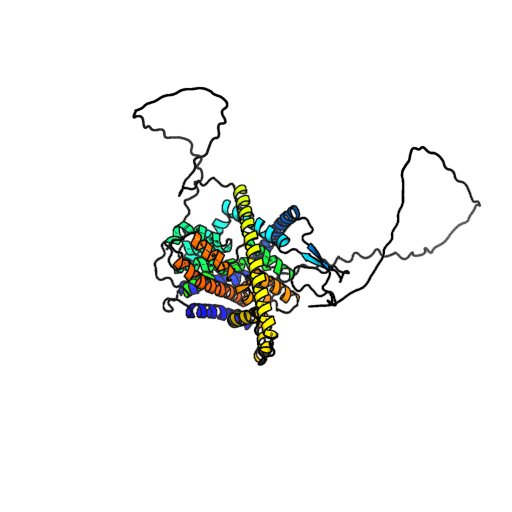00 89.31 467 ILE A O 1
ATOM 3523 N N . ALA A 1 468 ? 4.303 1.208 21.102 1.00 83.81 468 ALA A N 1
ATOM 3524 C CA . ALA A 1 468 ? 4.532 2.420 21.888 1.00 83.81 468 ALA A CA 1
ATOM 3525 C C . ALA A 1 468 ? 3.217 3.058 22.382 1.00 83.81 468 ALA A C 1
ATOM 3527 O O . ALA A 1 468 ? 3.180 3.596 23.487 1.00 83.81 468 ALA A O 1
ATOM 3528 N N . LEU A 1 469 ? 2.129 2.957 21.606 1.00 83.56 469 LEU A N 1
ATOM 3529 C CA . LEU A 1 469 ? 0.793 3.415 22.009 1.00 83.56 469 LEU A CA 1
ATOM 3530 C C . LEU A 1 469 ? 0.143 2.517 23.077 1.00 83.56 469 LEU A C 1
ATOM 3532 O O . LEU A 1 469 ? -0.540 3.035 23.960 1.00 83.56 469 LEU A O 1
ATOM 3536 N N . ILE A 1 470 ? 0.341 1.194 23.003 1.00 91.44 470 ILE A N 1
ATOM 3537 C CA . ILE A 1 470 ? -0.216 0.202 23.944 1.00 91.44 470 ILE A CA 1
ATOM 3538 C C . ILE A 1 470 ? 0.814 -0.880 24.344 1.00 91.44 470 ILE A C 1
ATOM 3540 O O . ILE A 1 470 ? 0.714 -2.034 23.910 1.00 91.44 470 ILE A O 1
ATOM 3544 N N . PRO A 1 471 ? 1.772 -0.561 25.242 1.00 87.69 471 PRO A N 1
ATOM 3545 C CA . PRO A 1 471 ? 2.842 -1.488 25.634 1.00 87.69 471 PRO A CA 1
ATOM 3546 C C . PRO A 1 471 ? 2.356 -2.799 26.268 1.00 87.69 471 PRO A C 1
ATOM 3548 O O . PRO A 1 471 ? 3.030 -3.822 26.166 1.00 87.69 471 PRO A O 1
ATOM 3551 N N . SER A 1 472 ? 1.173 -2.799 26.891 1.00 94.69 472 SER A N 1
ATOM 3552 C CA . SER A 1 472 ? 0.561 -3.981 27.514 1.00 94.69 472 SER A CA 1
ATOM 3553 C C . SER A 1 472 ? 0.186 -5.086 26.520 1.00 94.69 472 SER A C 1
ATOM 3555 O O . SER A 1 472 ? 0.139 -6.250 26.903 1.00 94.69 472 SER A O 1
ATOM 3557 N N . ARG A 1 473 ? -0.040 -4.753 25.242 1.00 94.31 473 ARG A N 1
ATOM 3558 C CA . ARG A 1 473 ? -0.396 -5.709 24.174 1.00 94.31 473 ARG A CA 1
ATOM 3559 C C . ARG A 1 473 ? 0.807 -6.089 23.298 1.00 94.31 473 ARG A C 1
ATOM 3561 O O . ARG A 1 473 ? 0.633 -6.638 22.213 1.00 94.31 473 ARG A O 1
ATOM 3568 N N . ARG A 1 474 ? 2.041 -5.806 23.744 1.00 91.75 474 ARG A N 1
ATOM 3569 C CA . ARG A 1 474 ? 3.272 -5.932 22.939 1.00 91.75 474 ARG A CA 1
ATOM 3570 C C . ARG A 1 474 ? 3.409 -7.259 22.192 1.00 91.75 474 ARG A C 1
ATOM 3572 O O . ARG A 1 474 ? 3.817 -7.257 21.031 1.00 91.75 474 ARG A O 1
ATOM 3579 N N . GLN A 1 475 ? 3.106 -8.368 22.863 1.00 93.94 475 GLN A N 1
ATOM 3580 C CA . GLN A 1 475 ? 3.249 -9.715 22.311 1.00 93.94 475 GLN A CA 1
ATOM 3581 C C . GLN A 1 475 ? 2.264 -9.955 21.157 1.00 93.94 475 GLN A C 1
ATOM 3583 O O . GLN A 1 475 ? 2.701 -10.338 20.072 1.00 93.94 475 GLN A O 1
ATOM 3588 N N . ASP A 1 476 ? 0.983 -9.623 21.352 1.00 93.06 476 ASP A N 1
ATOM 3589 C CA . ASP A 1 476 ? -0.060 -9.722 20.323 1.00 93.06 476 ASP A CA 1
ATOM 3590 C C . ASP A 1 476 ? 0.303 -8.913 19.077 1.00 93.06 476 ASP A C 1
ATOM 3592 O O . ASP A 1 476 ? 0.296 -9.440 17.969 1.00 93.06 476 ASP A O 1
ATOM 3596 N N . ILE A 1 477 ? 0.662 -7.635 19.252 1.00 94.38 477 ILE A N 1
ATOM 3597 C CA . ILE A 1 477 ? 0.961 -6.725 18.135 1.00 94.38 477 ILE A CA 1
ATOM 3598 C C . ILE A 1 477 ? 2.196 -7.219 17.363 1.00 94.38 477 ILE A C 1
ATOM 3600 O O . ILE A 1 477 ? 2.211 -7.180 16.134 1.00 94.38 477 ILE A O 1
ATOM 3604 N N . SER A 1 478 ? 3.219 -7.725 18.065 1.00 92.75 478 SER A N 1
ATOM 3605 C CA . SER A 1 478 ? 4.439 -8.263 17.442 1.00 92.75 478 SER A CA 1
ATOM 3606 C C . SER A 1 478 ? 4.163 -9.501 16.585 1.00 92.75 478 SER A C 1
ATOM 3608 O O . SER A 1 478 ? 4.752 -9.656 15.517 1.00 92.75 478 SER A O 1
ATOM 3610 N N . GLU A 1 479 ? 3.266 -10.380 17.034 1.00 95.06 479 GLU A N 1
ATOM 3611 C CA . GLU A 1 479 ? 2.880 -11.583 16.293 1.00 95.06 479 GLU A CA 1
ATOM 3612 C C . GLU A 1 479 ? 1.951 -11.249 15.113 1.00 95.06 479 GLU A C 1
ATOM 3614 O O . GLU A 1 479 ? 2.177 -11.693 13.983 1.00 95.06 479 GLU A O 1
ATOM 3619 N N . LEU A 1 480 ? 0.941 -10.403 15.353 1.00 96.94 480 LEU A N 1
ATOM 3620 C CA . LEU A 1 480 ? 0.016 -9.916 14.329 1.00 96.94 480 LEU A CA 1
ATOM 3621 C C . LEU A 1 480 ? 0.718 -9.081 13.255 1.00 96.94 480 LEU A C 1
ATOM 3623 O O . LEU A 1 480 ? 0.269 -9.084 12.115 1.00 96.94 480 LEU A O 1
ATOM 3627 N N . GLY A 1 481 ? 1.824 -8.410 13.577 1.00 96.00 481 GLY A N 1
ATOM 3628 C CA . GLY A 1 481 ? 2.591 -7.585 12.646 1.00 96.00 481 GLY A CA 1
ATOM 3629 C C . GLY A 1 481 ? 3.009 -8.304 11.363 1.00 96.00 481 GLY A C 1
ATOM 3630 O O . GLY A 1 481 ? 2.867 -7.757 10.270 1.00 96.00 481 GLY A O 1
ATOM 3631 N N . TRP A 1 482 ? 3.455 -9.558 11.474 1.00 95.69 482 TRP A N 1
ATOM 3632 C CA . TRP A 1 482 ? 3.840 -10.378 10.319 1.00 95.69 482 TRP A CA 1
ATOM 3633 C C . TRP A 1 482 ? 2.634 -10.812 9.482 1.00 95.69 482 TRP A C 1
ATOM 3635 O O . TRP A 1 482 ? 2.688 -10.790 8.252 1.00 95.69 482 TRP A O 1
ATOM 3645 N N . LYS A 1 483 ? 1.521 -11.143 10.148 1.00 97.62 483 LYS A N 1
ATOM 3646 C CA . LYS A 1 483 ? 0.242 -11.480 9.505 1.00 97.62 483 LYS A CA 1
ATOM 3647 C C . LYS A 1 483 ? -0.322 -10.263 8.767 1.00 97.62 483 LYS A C 1
ATOM 3649 O O . LYS A 1 483 ? -0.660 -10.360 7.594 1.00 97.62 483 LYS A O 1
ATOM 3654 N N . ALA A 1 484 ? -0.315 -9.095 9.400 1.00 98.00 484 ALA A N 1
ATOM 3655 C CA . ALA A 1 484 ? -0.761 -7.831 8.827 1.00 98.00 484 ALA A CA 1
ATOM 3656 C C . ALA A 1 484 ? 0.112 -7.352 7.650 1.00 98.00 484 ALA A C 1
ATOM 3658 O O . ALA A 1 484 ? -0.429 -6.860 6.662 1.00 98.00 484 ALA A O 1
ATOM 3659 N N . LEU A 1 485 ? 1.436 -7.556 7.695 1.00 97.62 485 LEU A N 1
ATOM 3660 C CA . LEU A 1 485 ? 2.327 -7.307 6.553 1.00 97.62 485 LEU A CA 1
ATOM 3661 C C . LEU A 1 485 ? 1.954 -8.187 5.346 1.00 97.62 485 LEU A C 1
ATOM 3663 O O . LEU A 1 485 ? 1.910 -7.707 4.209 1.00 97.62 485 LEU A O 1
ATOM 3667 N N . PHE A 1 486 ? 1.654 -9.467 5.584 1.00 98.06 486 PHE A N 1
ATOM 3668 C CA . PHE A 1 486 ? 1.182 -10.381 4.543 1.00 98.06 486 PHE A CA 1
ATOM 3669 C C . PHE A 1 486 ? -0.185 -9.947 3.988 1.00 98.06 486 PHE A C 1
ATOM 3671 O O . PHE A 1 486 ? -0.343 -9.864 2.770 1.00 98.06 486 PHE A O 1
ATOM 3678 N N . VAL A 1 487 ? -1.133 -9.555 4.850 1.00 98.50 487 VAL A N 1
ATOM 3679 C CA . VAL A 1 487 ? -2.431 -8.988 4.433 1.00 98.50 487 VAL A CA 1
ATOM 3680 C C . VAL A 1 487 ? -2.248 -7.740 3.569 1.00 98.50 487 VAL A C 1
ATOM 3682 O O . VAL A 1 487 ? -2.803 -7.694 2.477 1.00 98.50 487 VAL A O 1
ATOM 3685 N N . GLY A 1 488 ? -1.456 -6.752 3.999 1.00 97.88 488 GLY A N 1
ATOM 3686 C CA . GLY A 1 488 ? -1.213 -5.524 3.228 1.00 97.88 488 GLY A CA 1
ATOM 3687 C C . GLY A 1 488 ? -0.542 -5.799 1.875 1.00 97.88 488 GLY A C 1
ATOM 3688 O O . GLY A 1 488 ? -0.858 -5.165 0.863 1.00 97.88 488 GLY A O 1
ATOM 3689 N N . THR A 1 489 ? 0.323 -6.817 1.822 1.00 98.06 489 THR A N 1
ATOM 3690 C CA . THR A 1 489 ? 0.895 -7.314 0.564 1.00 98.06 489 THR A CA 1
ATOM 3691 C C . THR A 1 489 ? -0.206 -7.840 -0.359 1.00 98.06 489 THR A C 1
ATOM 3693 O O . THR A 1 489 ? -0.311 -7.388 -1.496 1.00 98.06 489 THR A O 1
ATOM 3696 N N . LEU A 1 490 ? -1.072 -8.737 0.123 1.00 98.50 490 LEU A N 1
ATOM 3697 C CA . LEU 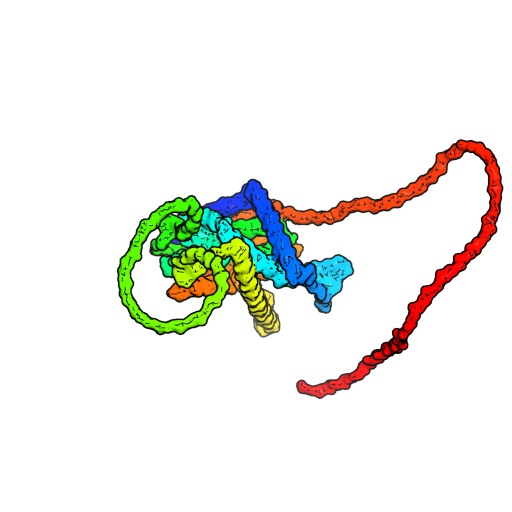A 1 490 ? -2.189 -9.267 -0.667 1.00 98.50 490 LEU A CA 1
ATOM 3698 C C . LEU A 1 490 ? -3.214 -8.181 -1.046 1.00 98.50 490 LEU A C 1
ATOM 3700 O O . LEU A 1 490 ? -3.759 -8.231 -2.144 1.00 98.50 490 LEU A O 1
ATOM 3704 N N . ALA A 1 491 ? -3.449 -7.185 -0.188 1.00 98.56 491 ALA A N 1
ATOM 3705 C CA . ALA A 1 491 ? -4.400 -6.098 -0.424 1.00 98.56 491 ALA A CA 1
ATOM 3706 C C . ALA A 1 491 ? -3.949 -5.179 -1.564 1.00 98.56 491 ALA A C 1
ATOM 3708 O O . ALA A 1 491 ? -4.739 -4.870 -2.455 1.00 98.56 491 ALA A O 1
ATOM 3709 N N . THR A 1 492 ? -2.660 -4.830 -1.607 1.00 97.94 492 THR A N 1
ATOM 3710 C CA . THR A 1 492 ? -2.095 -4.068 -2.735 1.00 97.94 492 THR A CA 1
ATOM 3711 C C . THR A 1 492 ? -2.114 -4.866 -4.048 1.00 97.94 492 THR A C 1
ATOM 3713 O O . THR A 1 492 ? -2.394 -4.309 -5.106 1.00 97.94 492 THR A O 1
ATOM 3716 N N . MET A 1 493 ? -1.956 -6.195 -4.000 1.00 98.44 493 MET A N 1
ATOM 3717 C CA . MET A 1 493 ? -2.185 -7.053 -5.176 1.00 98.44 493 MET A CA 1
ATOM 3718 C C . MET A 1 493 ? -3.677 -7.154 -5.555 1.00 98.44 493 MET A C 1
ATOM 3720 O O . MET A 1 493 ? -4.012 -7.270 -6.735 1.00 98.44 493 MET A O 1
ATOM 3724 N N . MET A 1 494 ? -4.597 -7.069 -4.591 1.00 98.69 494 MET A N 1
ATOM 3725 C CA . MET A 1 494 ? -6.040 -7.119 -4.844 1.00 98.69 494 MET A CA 1
ATOM 3726 C C . MET A 1 494 ? -6.525 -5.854 -5.556 1.00 98.69 494 MET A C 1
ATOM 3728 O O . MET A 1 494 ? -7.187 -5.965 -6.585 1.00 98.69 494 MET A O 1
ATOM 3732 N N . ILE A 1 495 ? -6.122 -4.662 -5.107 1.00 97.94 495 ILE A N 1
ATOM 3733 C CA . ILE A 1 495 ? -6.458 -3.408 -5.805 1.00 97.94 495 ILE A CA 1
ATOM 3734 C C . ILE A 1 495 ? -5.773 -3.301 -7.177 1.00 97.94 495 ILE A C 1
ATOM 3736 O O . ILE A 1 495 ? -6.364 -2.767 -8.112 1.00 97.94 495 ILE A O 1
ATOM 3740 N N . ALA A 1 496 ? -4.578 -3.881 -7.346 1.00 98.00 496 ALA A N 1
ATOM 3741 C CA . ALA A 1 496 ? -3.939 -4.025 -8.656 1.00 98.00 496 ALA A CA 1
ATOM 3742 C C . ALA A 1 496 ? -4.743 -4.935 -9.597 1.00 98.00 496 ALA A C 1
ATOM 3744 O O . ALA A 1 496 ? -4.878 -4.645 -10.786 1.00 98.00 496 ALA A O 1
ATOM 3745 N N . SER A 1 497 ? -5.339 -5.997 -9.052 1.00 98.12 497 SER A N 1
ATOM 3746 C CA . SER A 1 497 ? -6.285 -6.848 -9.776 1.00 98.12 497 SER A CA 1
ATOM 3747 C C . SER A 1 497 ? -7.554 -6.063 -10.141 1.00 98.12 497 SER A C 1
ATOM 3749 O O . SER A 1 497 ? -7.988 -6.109 -11.284 1.00 98.12 497 SER A O 1
ATOM 3751 N N . VAL A 1 498 ? -8.112 -5.253 -9.236 1.00 97.81 498 VAL A N 1
ATOM 3752 C CA . VAL A 1 498 ? -9.268 -4.378 -9.532 1.00 97.81 498 VAL A CA 1
ATOM 3753 C C . VAL A 1 498 ? -8.950 -3.379 -10.655 1.00 97.81 498 VAL A C 1
ATOM 3755 O O . VAL A 1 498 ? -9.752 -3.231 -11.576 1.00 97.81 498 VAL A O 1
ATOM 3758 N N . ALA A 1 499 ? -7.767 -2.757 -10.657 1.00 96.12 499 ALA A N 1
ATOM 3759 C CA . ALA A 1 499 ? -7.318 -1.917 -11.771 1.00 96.12 499 ALA A CA 1
ATOM 3760 C C . ALA A 1 499 ? -7.227 -2.715 -13.089 1.00 96.12 499 ALA A C 1
ATOM 3762 O O . ALA A 1 499 ? -7.744 -2.282 -14.119 1.00 96.12 499 ALA A O 1
ATOM 3763 N N . GLY A 1 500 ? -6.661 -3.927 -13.052 1.00 95.62 500 GLY A N 1
ATOM 3764 C CA . GLY A 1 500 ? -6.594 -4.831 -14.204 1.00 95.62 500 GLY A CA 1
ATOM 3765 C C . GLY A 1 500 ? -7.957 -5.320 -14.723 1.00 95.62 500 GLY A C 1
ATOM 3766 O O . GLY A 1 500 ? -8.078 -5.607 -15.918 1.00 95.62 500 GLY A O 1
ATOM 3767 N N . VAL A 1 501 ? -8.993 -5.382 -13.873 1.00 96.62 501 VAL A N 1
ATOM 3768 C CA . VAL A 1 501 ? -10.382 -5.686 -14.274 1.00 96.62 501 VAL A CA 1
ATOM 3769 C C . VAL A 1 501 ? -10.959 -4.573 -15.144 1.00 96.62 501 VAL A C 1
ATOM 3771 O O . VAL A 1 501 ? -11.607 -4.879 -16.147 1.00 96.62 501 VAL A O 1
ATOM 3774 N N . PHE A 1 502 ? -10.721 -3.306 -14.797 1.00 94.25 502 PHE A N 1
ATOM 3775 C CA . PHE A 1 502 ? -11.349 -2.162 -15.470 1.00 94.25 502 PHE A CA 1
ATOM 3776 C C . PHE A 1 502 ? -10.496 -1.467 -16.536 1.00 94.25 502 PHE A C 1
ATOM 3778 O O . PHE A 1 502 ? -11.049 -0.662 -17.284 1.00 94.25 502 PHE A O 1
ATOM 3785 N N . ASP A 1 503 ? -9.207 -1.796 -16.647 1.00 91.56 503 ASP A N 1
ATOM 3786 C CA . ASP A 1 503 ? -8.353 -1.373 -17.761 1.00 91.56 503 ASP A CA 1
ATOM 3787 C C . ASP A 1 503 ? -8.927 -1.831 -19.114 1.00 91.56 503 ASP A C 1
ATOM 3789 O O . ASP A 1 503 ? -8.989 -3.025 -19.421 1.00 91.56 503 ASP A O 1
ATOM 3793 N N . ASP A 1 504 ? -9.350 -0.866 -19.924 1.00 85.56 504 ASP A N 1
ATOM 3794 C CA . ASP A 1 504 ? -9.893 -1.051 -21.270 1.00 85.56 504 ASP A CA 1
ATOM 3795 C C . ASP A 1 504 ? -8.838 -0.842 -22.375 1.00 85.56 504 ASP A C 1
ATOM 3797 O O . ASP A 1 504 ? -9.161 -0.945 -23.560 1.00 85.56 504 ASP A O 1
ATOM 3801 N N . GLY A 1 505 ? -7.580 -0.572 -22.004 1.00 80.69 505 GLY A N 1
ATOM 3802 C CA . GLY A 1 505 ? -6.494 -0.243 -22.924 1.00 80.69 505 GLY A CA 1
ATOM 3803 C C . GLY A 1 505 ? -6.544 1.184 -23.483 1.00 80.69 505 GLY A C 1
ATOM 3804 O O . GLY A 1 505 ? -5.734 1.519 -24.350 1.00 80.69 505 GLY A O 1
ATOM 3805 N N . ASN A 1 506 ? -7.462 2.040 -23.021 1.00 80.88 506 ASN A N 1
ATOM 3806 C CA . ASN A 1 506 ? -7.576 3.421 -23.477 1.00 80.88 506 ASN A CA 1
ATOM 3807 C C . ASN A 1 506 ? -6.406 4.273 -22.940 1.00 80.88 506 ASN A C 1
ATOM 3809 O O . ASN A 1 506 ? -6.266 4.420 -21.721 1.00 80.88 506 ASN A O 1
ATOM 3813 N N . PRO A 1 507 ? -5.600 4.924 -23.807 1.00 76.19 507 PRO A N 1
ATOM 3814 C CA . PRO A 1 507 ? -4.513 5.803 -23.371 1.00 76.19 507 PRO A CA 1
ATOM 3815 C C . PRO A 1 507 ? -4.954 6.934 -22.431 1.00 76.19 507 PRO A C 1
ATOM 3817 O O . PRO A 1 507 ? -4.138 7.423 -21.655 1.00 76.19 507 PRO A O 1
ATOM 3820 N N . SER A 1 508 ? -6.233 7.328 -22.449 1.00 74.50 508 SER A N 1
ATOM 3821 C CA . SER A 1 508 ? -6.786 8.321 -21.519 1.00 74.50 508 SER A CA 1
ATOM 3822 C C . SER A 1 508 ? -6.695 7.914 -20.044 1.00 74.50 508 SER A C 1
ATOM 3824 O O . SER A 1 508 ? -6.642 8.809 -19.205 1.00 74.50 508 SER A O 1
ATOM 3826 N N . ILE A 1 509 ? -6.608 6.616 -19.708 1.00 79.75 509 ILE A N 1
ATOM 3827 C CA . ILE A 1 509 ? -6.361 6.168 -18.323 1.00 79.75 509 ILE A CA 1
ATOM 3828 C C . ILE A 1 509 ? -5.008 6.702 -17.829 1.00 79.75 509 ILE A C 1
ATOM 3830 O O . ILE A 1 509 ? -4.921 7.260 -16.741 1.00 79.75 509 ILE A O 1
ATOM 3834 N N . MET A 1 510 ? -3.966 6.644 -18.664 1.00 78.06 510 MET A N 1
ATOM 3835 C CA . MET A 1 510 ? -2.652 7.217 -18.335 1.00 78.06 510 MET A CA 1
ATOM 3836 C C . MET A 1 510 ? -2.662 8.750 -18.246 1.00 78.06 510 MET A C 1
ATOM 3838 O O . MET A 1 510 ? -1.753 9.351 -17.673 1.00 78.06 510 MET A O 1
ATOM 3842 N N . GLY A 1 511 ? -3.693 9.389 -18.793 1.00 69.19 511 GLY A N 1
ATOM 3843 C CA . GLY A 1 511 ? -3.739 10.820 -19.037 1.00 69.19 511 GLY A CA 1
ATOM 3844 C C . GLY A 1 511 ? -3.081 11.200 -20.357 1.00 69.19 511 GLY A C 1
ATOM 3845 O O . GLY A 1 511 ? -2.191 10.524 -20.881 1.00 69.19 511 GLY A O 1
ATOM 3846 N N . LYS A 1 512 ? -3.521 12.329 -20.914 1.00 62.12 512 LYS A N 1
ATOM 3847 C CA . LYS A 1 512 ? -2.877 12.914 -22.090 1.00 62.12 512 LYS A CA 1
ATOM 3848 C C . LYS A 1 512 ? -1.457 13.308 -21.690 1.00 62.12 512 LYS A C 1
ATOM 3850 O O . LYS A 1 512 ? -1.281 14.114 -20.777 1.00 62.12 512 LYS A O 1
ATOM 3855 N N . LYS A 1 513 ? -0.443 12.771 -22.381 1.00 53.50 513 LYS A N 1
ATOM 3856 C CA . LYS A 1 513 ? 0.923 13.306 -22.275 1.00 53.50 513 LYS A CA 1
ATOM 3857 C C . LYS A 1 513 ? 0.849 14.819 -22.507 1.00 53.50 513 LYS A C 1
ATOM 3859 O O . LYS A 1 513 ? 0.146 15.211 -23.446 1.00 53.50 513 LYS A O 1
ATOM 3864 N N . PRO A 1 514 ? 1.539 15.652 -21.703 1.00 39.16 514 PRO A N 1
ATOM 3865 C CA . PRO A 1 514 ? 1.622 17.076 -21.980 1.00 39.16 514 PRO A CA 1
ATOM 3866 C C . PRO A 1 514 ? 2.014 17.243 -23.442 1.00 39.16 514 PRO A C 1
ATOM 3868 O O . PRO A 1 514 ? 3.022 16.675 -23.873 1.00 39.16 514 PRO A O 1
ATOM 3871 N N . GLN A 1 515 ? 1.195 17.957 -24.218 1.00 28.14 515 GLN A N 1
ATOM 3872 C CA . GLN A 1 515 ? 1.624 18.347 -25.551 1.00 28.14 515 GLN A CA 1
ATOM 3873 C C . GLN A 1 515 ? 2.930 19.103 -25.348 1.00 28.14 515 GLN A C 1
ATOM 3875 O O . GLN A 1 515 ? 2.950 20.126 -24.659 1.00 28.14 515 GLN A O 1
ATOM 3880 N N . GLN A 1 516 ? 4.022 18.591 -25.922 1.00 28.72 516 GLN A N 1
ATOM 3881 C CA . GLN A 1 516 ? 5.159 19.455 -26.172 1.00 28.72 516 GLN A CA 1
ATOM 3882 C C . GLN A 1 516 ? 4.578 20.651 -26.910 1.00 28.72 516 GLN A C 1
ATOM 3884 O O . GLN A 1 516 ? 3.971 20.487 -27.973 1.00 28.72 516 GLN A O 1
ATOM 3889 N N . VAL A 1 517 ? 4.728 21.835 -26.322 1.00 29.50 517 VAL A N 1
ATOM 3890 C CA . VAL A 1 517 ? 4.564 23.073 -27.064 1.00 29.50 517 VAL A CA 1
ATOM 3891 C C . VAL A 1 517 ? 5.718 23.064 -28.052 1.00 29.50 517 VAL A C 1
ATOM 3893 O O . VAL A 1 517 ? 6.789 23.600 -27.779 1.00 29.50 517 VAL A O 1
ATOM 3896 N N . VAL A 1 518 ? 5.513 22.375 -29.180 1.00 27.77 518 VAL A N 1
ATOM 3897 C CA . VAL A 1 518 ? 6.269 22.618 -30.399 1.00 27.77 518 VAL A CA 1
ATOM 3898 C C . VAL A 1 518 ? 6.161 24.124 -30.556 1.00 27.77 518 VAL A C 1
ATOM 3900 O O . VAL A 1 518 ? 5.028 24.604 -30.672 1.00 27.77 518 VAL A O 1
ATOM 3903 N N . PRO A 1 519 ? 7.264 24.884 -30.441 1.00 31.77 519 PRO A N 1
ATOM 3904 C CA . PRO A 1 519 ? 7.181 26.320 -30.585 1.00 31.77 519 PRO A CA 1
ATOM 3905 C C . PRO A 1 519 ? 6.573 26.545 -31.959 1.00 31.77 519 PRO A C 1
ATOM 3907 O O . PRO A 1 519 ? 7.176 26.146 -32.960 1.00 31.77 519 PRO A O 1
ATOM 3910 N N . THR A 1 520 ? 5.345 27.081 -31.987 1.00 28.39 520 THR A N 1
ATOM 3911 C CA . THR A 1 520 ? 4.636 27.392 -33.226 1.00 28.39 520 THR A CA 1
ATOM 3912 C C . THR A 1 520 ? 5.645 28.108 -34.083 1.00 28.39 520 THR A C 1
ATOM 3914 O O . THR A 1 520 ? 6.178 29.122 -33.633 1.00 28.39 520 THR A O 1
ATOM 3917 N N . SER A 1 521 ? 5.993 27.532 -35.234 1.00 33.03 521 SER A N 1
ATOM 3918 C CA . SER A 1 521 ? 7.107 28.026 -36.027 1.00 33.03 521 SER A CA 1
ATOM 3919 C C . SER A 1 521 ? 6.754 29.429 -36.490 1.00 33.03 521 SER A C 1
ATOM 3921 O O . SER A 1 521 ? 6.077 29.593 -37.507 1.00 33.03 521 SER A O 1
ATOM 3923 N N . THR A 1 522 ? 7.170 30.434 -35.716 1.00 28.75 522 THR A N 1
ATOM 3924 C CA . THR A 1 522 ? 7.077 31.834 -36.085 1.00 28.75 522 THR A CA 1
ATOM 3925 C C . THR A 1 522 ? 7.777 31.902 -37.427 1.00 28.75 522 THR A C 1
ATOM 3927 O O . THR A 1 522 ? 8.970 31.575 -37.475 1.00 28.75 522 THR A O 1
ATOM 3930 N N . PRO A 1 523 ? 7.067 32.207 -38.528 1.00 30.45 523 PRO A N 1
ATOM 3931 C CA . PRO A 1 523 ? 7.698 32.200 -39.830 1.00 30.45 523 PRO A CA 1
ATOM 3932 C C . PRO A 1 523 ? 8.867 33.171 -39.747 1.00 30.45 523 PRO A C 1
ATOM 3934 O O . PRO A 1 523 ? 8.677 34.337 -39.386 1.00 30.45 523 PRO A O 1
ATOM 3937 N N . SER A 1 524 ? 10.082 32.675 -40.006 1.00 30.52 524 SER A N 1
ATOM 3938 C CA . SER A 1 524 ? 11.263 33.531 -40.054 1.00 30.52 524 SER A CA 1
ATOM 3939 C C . SER A 1 524 ? 10.935 34.712 -40.964 1.00 30.52 524 SER A C 1
ATOM 3941 O O . SER A 1 524 ? 10.330 34.481 -42.018 1.00 30.52 524 SER A O 1
ATOM 3943 N N . PRO A 1 525 ? 11.263 35.959 -40.580 1.00 32.53 525 PRO A N 1
ATOM 3944 C CA . PRO A 1 525 ? 10.884 37.124 -41.362 1.00 32.53 525 PRO A CA 1
ATOM 3945 C C . PRO A 1 525 ? 11.427 36.956 -42.778 1.00 32.53 525 PRO A C 1
ATOM 3947 O O . PRO A 1 525 ? 12.636 36.995 -43.007 1.00 32.53 525 PRO A O 1
ATOM 3950 N N . SER A 1 526 ? 10.513 36.705 -43.717 1.00 30.25 526 SER A N 1
ATOM 3951 C CA . SER A 1 526 ? 10.855 36.484 -45.113 1.00 30.25 526 SER A CA 1
ATOM 3952 C C . SER A 1 526 ? 11.548 37.741 -45.621 1.00 30.25 526 SER A C 1
ATOM 3954 O O . SER A 1 526 ? 10.955 38.824 -45.636 1.00 30.25 526 SER A O 1
ATOM 3956 N N . LEU A 1 527 ? 12.817 37.598 -46.011 1.00 33.88 527 LEU A N 1
ATOM 3957 C CA . LEU A 1 527 ? 13.534 38.628 -46.746 1.00 33.88 527 LEU A CA 1
ATOM 3958 C C . LEU A 1 527 ? 12.768 38.870 -48.048 1.00 33.88 527 LEU A C 1
ATOM 3960 O O . LEU A 1 527 ? 12.860 38.080 -48.987 1.00 33.88 527 LEU A O 1
ATOM 3964 N N . LYS A 1 528 ? 11.977 39.949 -48.077 1.00 30.42 528 LYS A N 1
ATOM 3965 C CA . LYS A 1 528 ? 11.238 40.371 -49.267 1.00 30.42 528 LYS A CA 1
ATOM 3966 C C . LYS A 1 528 ? 12.218 40.502 -50.438 1.00 30.42 528 LYS A C 1
ATOM 3968 O O . LYS A 1 528 ? 13.175 41.269 -50.315 1.00 30.42 528 LYS A O 1
ATOM 3973 N N . PRO A 1 529 ? 11.972 39.840 -51.580 1.00 33.25 529 PRO A N 1
ATOM 3974 C CA . PRO A 1 529 ? 12.701 40.138 -52.799 1.00 33.25 529 PRO A CA 1
ATOM 3975 C C . PRO A 1 529 ? 12.427 41.588 -53.205 1.00 33.25 529 PRO A C 1
ATOM 3977 O O . PRO A 1 529 ? 11.271 41.997 -53.333 1.00 33.25 529 PRO A O 1
ATOM 3980 N N . THR A 1 530 ? 13.485 42.370 -53.410 1.00 30.70 530 THR A N 1
ATOM 3981 C CA . THR A 1 530 ? 13.382 43.726 -53.956 1.00 30.70 530 THR A CA 1
ATOM 3982 C C . THR A 1 530 ? 12.880 43.649 -55.396 1.00 30.70 530 THR A C 1
ATOM 3984 O O . THR A 1 530 ? 13.631 43.290 -56.301 1.00 30.70 530 THR A O 1
ATOM 3987 N N . VAL A 1 531 ? 11.608 43.984 -55.621 1.00 32.81 531 VAL A N 1
ATOM 3988 C CA . VAL A 1 531 ? 11.039 44.100 -56.970 1.00 32.81 531 VAL A CA 1
ATOM 3989 C C . VAL A 1 531 ? 11.433 45.453 -57.562 1.00 32.81 531 VAL A C 1
ATOM 3991 O O . VAL A 1 531 ? 11.202 46.498 -56.954 1.00 32.81 531 VAL A O 1
ATOM 3994 N N . ALA A 1 532 ? 12.036 45.430 -58.750 1.00 29.33 532 ALA A N 1
ATOM 3995 C CA . ALA A 1 532 ? 12.427 46.633 -59.476 1.00 29.33 532 ALA A CA 1
ATOM 3996 C C . ALA A 1 532 ? 11.195 47.400 -60.008 1.00 29.33 532 ALA A C 1
ATOM 3998 O O . ALA A 1 532 ? 10.291 46.776 -60.571 1.00 29.33 532 ALA A O 1
ATOM 3999 N N . PRO A 1 533 ? 11.147 48.741 -59.895 1.00 30.06 533 PRO A N 1
ATOM 4000 C CA . PRO A 1 533 ? 10.071 49.534 -60.479 1.00 30.06 533 PRO A CA 1
ATOM 4001 C C . PRO A 1 533 ? 10.269 49.695 -61.993 1.00 30.06 533 PRO A C 1
ATOM 4003 O O . PRO A 1 533 ? 11.324 50.134 -62.445 1.00 30.06 533 PRO A O 1
ATOM 4006 N N . THR A 1 534 ? 9.232 49.397 -62.778 1.00 26.38 534 THR A N 1
ATOM 4007 C CA . THR A 1 534 ? 9.199 49.660 -64.227 1.00 26.38 534 THR A CA 1
ATOM 4008 C C . THR A 1 534 ? 7.996 50.532 -64.576 1.00 26.38 534 THR A C 1
ATOM 4010 O O . THR A 1 534 ? 6.889 50.011 -64.616 1.00 26.38 534 THR A O 1
ATOM 4013 N N . SER A 1 535 ? 8.226 51.824 -64.855 1.00 29.78 535 SER A N 1
ATOM 4014 C CA . SER A 1 535 ? 7.526 52.612 -65.897 1.00 29.78 535 SER A CA 1
ATOM 4015 C C . SER A 1 535 ? 7.903 54.107 -65.849 1.00 29.78 535 SER A C 1
ATOM 4017 O O . SER A 1 535 ? 7.467 54.843 -64.966 1.00 29.78 535 SER A O 1
ATOM 4019 N N . THR A 1 536 ? 8.664 54.572 -66.841 1.00 25.98 536 THR A N 1
ATOM 4020 C CA . THR A 1 536 ? 8.615 55.950 -67.388 1.00 25.98 536 THR A CA 1
ATOM 4021 C C . THR A 1 536 ? 7.303 56.159 -68.182 1.00 25.98 536 THR A C 1
ATOM 4023 O O . THR A 1 536 ? 6.619 55.156 -68.402 1.00 25.98 536 THR A O 1
ATOM 4026 N N . PRO A 1 537 ? 6.911 57.375 -68.657 1.00 36.38 537 PRO A N 1
ATOM 4027 C CA . PRO A 1 537 ? 7.659 58.641 -68.855 1.00 36.38 537 PRO A CA 1
ATOM 4028 C C . PRO A 1 537 ? 7.045 59.850 -68.075 1.00 36.38 537 PRO A C 1
ATOM 4030 O O . PRO A 1 537 ? 6.034 59.690 -67.409 1.00 36.38 537 PRO A O 1
ATOM 4033 N N . THR A 1 538 ? 7.557 61.096 -68.040 1.00 25.17 538 THR A N 1
ATOM 4034 C CA . THR A 1 538 ? 8.003 61.999 -69.132 1.00 25.17 538 THR A CA 1
ATOM 4035 C C . THR A 1 538 ? 8.727 63.255 -68.565 1.00 25.17 538 THR A C 1
ATOM 4037 O O . THR A 1 538 ? 8.676 63.506 -67.369 1.00 25.17 538 THR A O 1
ATOM 4040 N N . SER A 1 539 ? 9.344 64.060 -69.451 1.00 26.05 539 SER A N 1
ATOM 4041 C CA . SER A 1 539 ? 9.766 65.484 -69.316 1.00 26.05 539 SER A CA 1
ATOM 4042 C C . SER A 1 539 ? 10.925 65.901 -68.378 1.00 26.05 539 SER A C 1
ATOM 4044 O O . SER A 1 539 ? 10.686 66.272 -67.239 1.00 26.05 539 SER A O 1
ATOM 4046 N N . LYS A 1 540 ? 12.139 65.972 -68.970 1.00 26.61 540 LYS A N 1
ATOM 4047 C CA . LYS A 1 540 ? 13.039 67.157 -69.176 1.00 26.61 540 LYS A CA 1
ATOM 4048 C C . LYS A 1 540 ? 13.428 68.100 -67.983 1.00 26.61 540 LYS A C 1
ATOM 4050 O O . LYS A 1 540 ? 12.831 68.026 -66.925 1.00 26.61 540 LYS A O 1
ATOM 4055 N N . PRO A 1 541 ? 14.524 68.900 -68.072 1.00 36.28 541 PRO A N 1
ATOM 4056 C CA . PRO A 1 541 ? 15.716 68.605 -67.262 1.00 36.28 541 PRO A CA 1
ATOM 4057 C C . PRO A 1 541 ? 16.252 69.802 -66.432 1.00 36.28 541 PRO A C 1
ATOM 4059 O O . PRO A 1 541 ? 15.581 70.822 -66.286 1.00 36.28 541 PRO A O 1
ATOM 4062 N N . THR A 1 542 ? 17.550 69.697 -66.072 1.00 24.80 542 THR A N 1
ATOM 4063 C CA . THR A 1 542 ? 18.506 70.717 -65.554 1.00 24.80 542 THR A CA 1
ATOM 4064 C C . THR A 1 542 ? 18.430 70.990 -64.032 1.00 24.80 542 THR A C 1
ATOM 4066 O O . THR A 1 542 ? 17.354 70.901 -63.461 1.00 24.80 542 THR A O 1
ATOM 4069 N N . SER A 1 543 ? 19.523 71.258 -63.288 1.00 24.55 543 SER A N 1
ATOM 4070 C CA . SER A 1 543 ? 20.945 71.500 -63.660 1.00 24.55 543 SER A CA 1
ATOM 4071 C C . SER A 1 543 ? 21.925 71.223 -62.492 1.00 24.55 543 SER A C 1
ATOM 4073 O O . SER A 1 543 ? 21.549 71.548 -61.376 1.00 24.55 543 SER A O 1
ATOM 4075 N N . VAL A 1 544 ? 23.194 70.837 -62.788 1.00 26.34 544 VAL A N 1
ATOM 4076 C CA . VAL A 1 544 ? 24.449 71.286 -62.087 1.00 26.34 544 VAL A CA 1
ATOM 4077 C C . VAL A 1 544 ? 24.636 70.881 -60.592 1.00 26.34 544 VAL A C 1
ATOM 4079 O O . VAL A 1 544 ? 23.672 70.717 -59.867 1.00 26.34 544 VAL A O 1
ATOM 4082 N N . SER A 1 545 ? 25.831 70.758 -59.989 1.00 23.72 545 SER A N 1
ATOM 4083 C CA . SER A 1 545 ? 27.132 70.167 -60.373 1.00 23.72 545 SER A CA 1
ATOM 4084 C C . SER A 1 545 ? 27.986 69.954 -59.095 1.00 23.72 545 SER A C 1
ATOM 4086 O O . SER A 1 545 ? 27.806 70.666 -58.117 1.00 23.72 545 SER A O 1
ATOM 4088 N N . THR A 1 546 ? 28.944 69.015 -59.124 1.00 24.30 546 THR A N 1
ATOM 4089 C CA . THR A 1 546 ? 30.260 69.040 -58.417 1.00 24.30 546 THR A CA 1
ATOM 4090 C C . THR A 1 546 ? 30.404 69.640 -56.994 1.00 24.30 546 THR A C 1
ATOM 4092 O O . THR A 1 546 ? 30.346 70.853 -56.826 1.00 24.30 546 THR A O 1
ATOM 4095 N N . THR A 1 547 ? 30.862 68.848 -56.009 1.00 24.11 547 THR A N 1
ATOM 4096 C CA . THR A 1 547 ? 32.246 68.866 -55.436 1.00 24.11 547 THR A CA 1
ATOM 4097 C C . THR A 1 547 ? 32.344 68.122 -54.086 1.00 24.11 547 THR A C 1
ATOM 4099 O O . THR A 1 547 ? 31.390 68.063 -53.317 1.00 24.11 547 THR A O 1
ATOM 4102 N N . SER A 1 548 ? 33.530 67.578 -53.797 1.00 24.30 548 SER A N 1
ATOM 4103 C CA . SER A 1 548 ? 34.013 67.148 -52.464 1.00 24.30 548 SER A CA 1
ATOM 4104 C C . SER A 1 548 ? 35.055 68.177 -51.955 1.00 24.30 548 SER A C 1
ATOM 4106 O O . SER A 1 548 ? 35.363 69.094 -52.719 1.00 24.30 548 SER A O 1
ATOM 4108 N N . PRO A 1 549 ? 35.784 67.992 -50.827 1.00 52.31 549 PRO A N 1
ATOM 4109 C CA . PRO A 1 549 ? 35.519 67.321 -49.537 1.00 52.31 549 PRO A CA 1
ATOM 4110 C C . PRO A 1 549 ? 35.834 68.264 -48.323 1.00 52.31 549 PRO A C 1
ATOM 4112 O O . PRO A 1 549 ? 36.061 69.453 -48.523 1.00 52.31 549 PRO A O 1
ATOM 4115 N N . SER A 1 550 ? 35.968 67.720 -47.092 1.00 23.73 550 SER A N 1
ATOM 4116 C CA . SER A 1 550 ? 37.028 68.043 -46.082 1.00 23.73 550 SER A CA 1
ATOM 4117 C C . SER A 1 550 ? 36.590 68.369 -44.627 1.00 23.73 550 SER A C 1
ATOM 4119 O O . SER A 1 550 ? 35.514 68.898 -44.378 1.00 23.73 550 SER A O 1
ATOM 4121 N N . ALA A 1 551 ? 37.548 68.123 -43.715 1.00 26.09 551 ALA A N 1
ATOM 4122 C CA . ALA A 1 551 ? 37.798 68.726 -42.392 1.00 26.09 551 ALA A CA 1
ATOM 4123 C C . ALA A 1 551 ? 37.127 68.200 -41.092 1.00 26.09 551 ALA A C 1
ATOM 4125 O O . ALA A 1 551 ? 35.919 68.042 -40.959 1.00 26.09 551 ALA A O 1
ATOM 4126 N N . MET A 1 552 ? 38.007 68.008 -40.096 1.00 29.16 552 MET A N 1
ATOM 4127 C CA . MET A 1 552 ? 37.790 67.796 -38.649 1.00 29.16 552 MET A CA 1
ATOM 4128 C C . MET A 1 552 ? 37.476 69.148 -37.950 1.00 29.16 552 MET A C 1
ATOM 4130 O O . MET A 1 552 ? 37.755 70.182 -38.563 1.00 29.16 552 MET A O 1
ATOM 4134 N N . PRO A 1 553 ? 36.983 69.204 -36.685 1.00 33.91 553 PRO A N 1
ATOM 4135 C CA . PRO A 1 553 ? 37.937 69.245 -35.554 1.00 33.91 553 PRO A CA 1
ATOM 4136 C C . PRO A 1 553 ? 37.446 68.729 -34.165 1.00 33.91 553 PRO A C 1
ATOM 4138 O O . PRO A 1 553 ? 36.260 68.647 -33.863 1.00 33.91 553 PRO A O 1
ATOM 4141 N N . THR A 1 554 ? 38.411 68.451 -33.279 1.00 28.77 554 THR A N 1
ATOM 4142 C CA . THR A 1 554 ? 38.331 68.389 -31.789 1.00 28.77 554 THR A CA 1
ATOM 4143 C C . THR A 1 554 ? 38.403 69.828 -31.190 1.00 28.77 554 THR A C 1
ATOM 4145 O O . THR A 1 554 ? 38.749 70.706 -31.985 1.00 28.77 554 THR A O 1
ATOM 4148 N N . PRO A 1 555 ? 38.160 70.172 -29.876 1.00 42.75 555 PRO A N 1
ATOM 4149 C CA . PRO A 1 555 ? 38.810 69.564 -28.679 1.00 42.75 555 PRO A CA 1
ATOM 4150 C C . PRO A 1 555 ? 38.181 69.744 -27.246 1.00 42.75 555 PRO A C 1
ATOM 4152 O O . PRO A 1 555 ? 37.126 70.341 -27.070 1.00 42.75 555 PRO A O 1
ATOM 4155 N N . LYS A 1 556 ? 38.967 69.324 -26.221 1.00 26.16 556 LYS A N 1
ATOM 4156 C CA . LYS A 1 556 ? 38.978 69.665 -24.759 1.00 26.16 556 LYS A CA 1
ATOM 4157 C C . LYS A 1 556 ? 38.106 68.860 -23.760 1.00 26.16 556 LYS A C 1
ATOM 4159 O O . LYS A 1 556 ? 37.022 68.427 -24.114 1.00 26.16 556 LYS A O 1
ATOM 4164 N N . SER A 1 557 ? 38.430 68.797 -22.449 1.00 26.62 557 SER A N 1
ATOM 4165 C CA . SER A 1 557 ? 39.617 68.225 -21.731 1.00 26.62 557 SER A CA 1
ATOM 4166 C C . SER A 1 557 ? 39.712 68.681 -20.249 1.00 26.62 557 SER A C 1
ATOM 4168 O O . SER A 1 557 ? 39.818 69.887 -20.047 1.00 26.62 557 SER A O 1
ATOM 4170 N N . THR A 1 558 ? 39.821 67.748 -19.280 1.00 25.58 558 THR A N 1
ATOM 4171 C CA . THR A 1 558 ? 40.471 67.819 -17.920 1.00 25.58 558 THR A CA 1
ATOM 4172 C C . THR A 1 558 ? 40.170 66.479 -17.197 1.00 25.58 558 THR A C 1
ATOM 4174 O O . THR A 1 558 ? 39.013 66.081 -17.182 1.00 25.58 558 THR A O 1
ATOM 4177 N N . SER A 1 559 ? 41.108 65.580 -16.834 1.00 27.33 559 SER A N 1
ATOM 4178 C CA . SER A 1 559 ? 42.150 65.591 -15.765 1.00 27.33 559 SER A CA 1
ATOM 4179 C C . SER A 1 559 ? 41.557 65.664 -14.333 1.00 27.33 559 SER A C 1
ATOM 4181 O O . SER A 1 559 ? 40.593 66.393 -14.147 1.00 27.33 559 SER A O 1
ATOM 4183 N N . THR A 1 560 ? 41.991 64.940 -13.280 1.00 28.25 560 THR A N 1
ATOM 4184 C CA . THR A 1 560 ? 43.180 64.109 -12.901 1.00 28.25 560 THR A CA 1
ATOM 4185 C C . THR A 1 560 ? 42.743 62.937 -11.959 1.00 28.25 560 THR A C 1
ATOM 4187 O O . THR A 1 560 ? 41.610 62.954 -11.502 1.00 28.25 560 THR A O 1
ATOM 4190 N N . GLY A 1 561 ? 43.506 61.890 -11.571 1.00 25.86 561 GLY A N 1
ATOM 4191 C CA . GLY A 1 561 ? 44.792 61.318 -12.019 1.00 25.86 561 GLY A CA 1
ATOM 4192 C C . GLY A 1 561 ? 45.343 60.176 -11.102 1.00 25.86 561 GLY A C 1
ATOM 4193 O O . GLY A 1 561 ? 45.330 60.349 -9.896 1.00 25.86 561 GLY A O 1
ATOM 4194 N N . LYS A 1 562 ? 45.876 59.080 -11.706 1.00 31.33 562 LYS A N 1
ATOM 4195 C CA . LYS A 1 562 ? 47.098 58.256 -11.372 1.00 31.33 562 LYS A CA 1
ATOM 4196 C C . LYS A 1 562 ? 47.372 57.669 -9.931 1.00 31.33 562 LYS A C 1
ATOM 4198 O O . LYS A 1 562 ? 46.938 58.253 -8.954 1.00 31.33 562 LYS A O 1
ATOM 4203 N N . PRO A 1 563 ? 48.285 56.665 -9.747 1.00 49.06 563 PRO A N 1
ATOM 4204 C CA . PRO A 1 563 ? 48.379 55.319 -10.375 1.00 49.06 563 PRO A CA 1
ATOM 4205 C C . PRO A 1 563 ? 48.931 54.181 -9.437 1.00 49.06 563 PRO A C 1
ATOM 4207 O O . PRO A 1 563 ? 49.320 54.449 -8.307 1.00 49.06 563 PRO A O 1
ATOM 4210 N N . ASN A 1 564 ? 49.039 52.931 -9.941 1.00 28.66 564 ASN A N 1
ATOM 4211 C CA . ASN A 1 564 ? 50.083 51.880 -9.699 1.00 28.66 564 ASN A CA 1
ATOM 4212 C C . ASN A 1 564 ? 49.485 50.463 -9.907 1.00 28.66 564 ASN A C 1
ATOM 4214 O O . ASN A 1 564 ? 48.297 50.288 -9.675 1.00 28.66 564 ASN A O 1
ATOM 4218 N N . ALA A 1 565 ? 50.204 49.377 -10.232 1.00 29.25 565 ALA A N 1
ATOM 4219 C CA . ALA A 1 565 ? 51.362 49.126 -11.109 1.00 29.25 565 ALA A CA 1
ATOM 4220 C C . ALA A 1 565 ? 51.436 47.585 -11.351 1.00 29.25 565 ALA A C 1
ATOM 4222 O O . ALA A 1 565 ? 51.161 46.817 -10.434 1.00 29.25 565 ALA A O 1
ATOM 4223 N N . SER A 1 566 ? 51.763 47.119 -12.563 1.00 30.69 566 SER A N 1
ATOM 4224 C CA . SER A 1 566 ? 51.911 45.681 -12.942 1.00 30.69 566 SER A CA 1
ATOM 4225 C C . SER A 1 566 ? 53.386 45.201 -12.773 1.00 30.69 566 SER A C 1
ATOM 4227 O O . SER A 1 566 ? 54.183 46.059 -12.387 1.00 30.69 566 SER A O 1
ATOM 4229 N N . PRO A 1 567 ? 53.840 43.949 -13.100 1.00 47.81 567 PRO A N 1
ATOM 4230 C CA . PRO A 1 567 ? 53.169 42.807 -13.767 1.00 47.81 567 PRO A CA 1
ATOM 4231 C C . PRO A 1 567 ? 53.521 41.351 -13.280 1.00 47.81 567 PRO A C 1
ATOM 4233 O O . PRO A 1 567 ? 54.247 41.141 -12.317 1.00 47.81 567 PRO A O 1
ATOM 4236 N N . ASN A 1 568 ? 52.979 40.364 -14.020 1.00 32.41 568 ASN A N 1
ATOM 4237 C CA . ASN A 1 568 ? 53.319 38.923 -14.227 1.00 32.41 568 ASN A CA 1
ATOM 4238 C C . ASN A 1 568 ? 54.833 38.516 -14.166 1.00 32.41 568 ASN A C 1
ATOM 4240 O O . ASN A 1 568 ? 55.650 39.424 -14.322 1.00 32.41 568 ASN A O 1
ATOM 4244 N N . PRO A 1 569 ? 55.253 37.206 -14.079 1.00 45.66 569 PRO A N 1
ATOM 4245 C CA . PRO A 1 569 ? 54.682 36.072 -14.850 1.00 45.66 569 PRO A CA 1
ATOM 4246 C C . PRO A 1 569 ? 54.763 34.602 -14.321 1.00 45.66 569 PRO A C 1
ATOM 4248 O O . PRO A 1 569 ? 55.295 34.274 -13.267 1.00 45.66 569 PRO A O 1
ATOM 4251 N N . VAL A 1 570 ? 54.229 33.717 -15.177 1.00 32.06 570 VAL A N 1
ATOM 4252 C CA . VAL A 1 570 ? 54.254 32.237 -15.244 1.00 32.06 570 VAL A CA 1
ATOM 4253 C C . VAL A 1 570 ? 55.653 31.592 -15.183 1.00 32.06 570 VAL A C 1
ATOM 4255 O O . VAL A 1 570 ? 56.511 31.995 -15.961 1.00 32.06 570 VAL A O 1
ATOM 4258 N N . VAL A 1 571 ? 55.808 30.478 -14.440 1.00 30.55 571 VAL A N 1
ATOM 4259 C CA . VAL A 1 571 ? 56.689 29.324 -14.781 1.00 30.55 571 VAL A CA 1
ATOM 4260 C C . VAL A 1 571 ? 56.090 28.012 -14.237 1.00 30.55 571 VAL A C 1
ATOM 4262 O O . VAL A 1 571 ? 55.679 27.945 -13.082 1.00 30.55 571 VAL A O 1
ATOM 4265 N N . SER A 1 572 ? 56.088 26.951 -15.050 1.00 32.50 572 SER A N 1
ATOM 4266 C CA . SER A 1 572 ? 55.808 25.557 -14.664 1.00 32.50 572 SER A CA 1
ATOM 4267 C C . SER A 1 572 ? 57.092 24.711 -14.656 1.00 32.50 572 SER A C 1
ATOM 4269 O O . SER A 1 572 ? 58.036 25.021 -15.385 1.00 32.50 572 SER A O 1
ATOM 4271 N N . PRO A 1 573 ? 57.141 23.616 -13.872 1.00 33.69 573 PRO A N 1
ATOM 4272 C CA . PRO A 1 573 ? 57.814 22.423 -14.394 1.00 33.69 573 PRO A CA 1
ATOM 4273 C C . PRO A 1 573 ? 57.141 21.081 -14.044 1.00 33.69 573 PRO A C 1
ATOM 4275 O O . PRO A 1 573 ? 56.447 20.911 -13.046 1.00 33.69 573 PRO A O 1
ATOM 4278 N N . SER A 1 574 ? 57.433 20.084 -14.874 1.00 27.97 574 SER A N 1
ATOM 4279 C CA . SER A 1 574 ? 57.238 18.642 -14.647 1.00 27.97 574 SER A CA 1
ATOM 4280 C C . SER A 1 574 ? 58.569 17.930 -14.974 1.00 27.97 574 SER A C 1
ATOM 4282 O O . SER A 1 574 ? 59.499 18.589 -15.436 1.00 27.97 574 SER A O 1
ATOM 4284 N N . PRO A 1 575 ? 58.667 16.593 -14.907 1.00 42.62 575 PRO A N 1
ATOM 4285 C CA . PRO A 1 575 ? 58.485 15.708 -13.752 1.00 42.62 575 PRO A CA 1
ATOM 4286 C C . PRO A 1 575 ? 59.802 14.961 -13.410 1.00 42.62 575 PRO A C 1
ATOM 4288 O O . PRO A 1 575 ? 60.711 14.903 -14.237 1.00 42.62 575 PRO A O 1
ATOM 4291 N N . LYS A 1 576 ? 59.911 14.301 -12.242 1.00 31.56 576 LYS A N 1
ATOM 4292 C CA . LYS A 1 576 ? 61.034 13.377 -11.955 1.00 31.56 576 LYS A CA 1
ATOM 4293 C C . LYS A 1 576 ? 60.637 12.092 -11.207 1.00 31.56 576 LYS A C 1
ATOM 4295 O O . LYS A 1 576 ? 60.309 12.130 -10.031 1.00 31.56 576 LYS A O 1
ATOM 4300 N N . THR A 1 577 ? 60.766 10.984 -11.945 1.00 33.19 577 THR A N 1
ATOM 4301 C CA . THR A 1 577 ? 61.318 9.658 -11.568 1.00 33.19 577 THR A CA 1
ATOM 4302 C C . THR A 1 577 ? 60.788 8.864 -10.359 1.00 33.19 577 THR A C 1
ATOM 4304 O O . THR A 1 577 ? 60.870 9.291 -9.214 1.00 33.19 577 THR A O 1
ATOM 4307 N N . LEU A 1 578 ? 60.407 7.613 -10.666 1.00 36.59 578 LEU A N 1
ATOM 4308 C CA . LEU A 1 578 ? 60.243 6.443 -9.781 1.00 36.59 578 LEU A CA 1
ATOM 4309 C C . LEU A 1 578 ? 61.419 6.225 -8.797 1.00 36.59 578 LEU A C 1
ATOM 4311 O O . LEU A 1 578 ? 62.551 6.602 -9.107 1.00 36.59 578 LEU A O 1
ATOM 4315 N N . PRO A 1 579 ? 61.177 5.519 -7.672 1.00 41.47 579 PRO A N 1
ATOM 4316 C CA . PRO A 1 579 ? 61.527 4.088 -7.654 1.00 41.47 579 PRO A CA 1
ATOM 4317 C C . PRO A 1 579 ? 60.484 3.157 -6.995 1.00 41.47 579 PRO A C 1
ATOM 4319 O O . PRO A 1 579 ? 59.801 3.510 -6.039 1.00 41.47 579 PRO A O 1
ATOM 4322 N N . SER A 1 580 ? 60.433 1.915 -7.480 1.00 35.59 580 SER A N 1
ATOM 4323 C CA . SER A 1 580 ? 59.981 0.720 -6.734 1.00 35.59 580 SER A CA 1
ATOM 4324 C C . SER A 1 580 ? 61.226 0.002 -6.155 1.00 35.59 580 SER A C 1
ATOM 4326 O O . SER A 1 580 ? 62.334 0.416 -6.506 1.00 35.59 580 SER A O 1
ATOM 4328 N N . PRO A 1 581 ? 61.137 -1.120 -5.401 1.00 52.53 581 PRO A N 1
ATOM 4329 C CA . PRO A 1 581 ? 59.973 -1.780 -4.779 1.00 52.53 581 PRO A CA 1
ATOM 4330 C C . PRO A 1 581 ? 60.196 -2.169 -3.287 1.00 52.53 581 PRO A C 1
ATOM 4332 O O . PRO A 1 581 ? 61.324 -2.098 -2.803 1.00 52.53 581 PRO A O 1
ATOM 4335 N N . LYS A 1 582 ? 59.162 -2.698 -2.600 1.00 35.94 582 LYS A N 1
ATOM 4336 C CA . LYS A 1 582 ? 59.154 -4.008 -1.880 1.00 35.94 582 LYS A CA 1
ATOM 4337 C C . LYS A 1 582 ? 58.021 -4.129 -0.842 1.00 35.94 582 LYS A C 1
ATOM 4339 O O . LYS A 1 582 ? 57.767 -3.166 -0.130 1.00 35.94 582 LYS A O 1
ATOM 4344 N N . LEU A 1 583 ? 57.542 -5.379 -0.718 1.00 37.50 583 LEU A N 1
ATOM 4345 C CA . LEU A 1 583 ? 56.607 -5.955 0.271 1.00 37.50 583 LEU A CA 1
ATOM 4346 C C . LEU A 1 583 ? 55.144 -5.500 0.149 1.00 37.50 583 LEU A C 1
ATOM 4348 O O . LEU A 1 583 ? 54.835 -4.347 0.503 1.00 37.50 583 LEU A O 1
#

Radius of gyration: 34.56 Å; Cα contacts (8 Å, |Δi|>4): 787; chains: 1; bounding box: 89×98×130 Å

Mean predicted aligned error: 14.49 Å

Solvent-accessible surface area (backbone atoms only — not comparable to full-atom values): 32844 Å² total; per-residue (Å²): 132,58,72,42,20,53,39,2,52,52,18,42,55,50,49,49,49,53,31,38,74,69,21,78,48,73,84,51,69,53,59,58,29,46,54,40,20,53,46,51,35,52,50,51,36,42,37,60,63,66,36,61,72,46,38,54,51,37,51,52,49,35,53,53,50,48,53,54,49,52,54,24,47,52,56,29,34,71,78,64,41,91,65,52,53,43,85,41,74,64,66,91,85,70,80,71,80,68,78,58,99,53,82,43,47,56,69,53,90,94,39,82,59,44,38,38,33,50,42,62,66,69,72,40,37,43,39,22,17,45,43,25,9,52,48,32,24,36,45,69,76,37,60,51,51,58,53,23,54,51,46,12,50,50,40,20,70,64,38,68,43,34,11,48,43,20,34,25,33,30,32,18,41,51,37,45,73,62,16,55,57,84,35,50,92,48,59,85,71,50,48,73,30,45,53,26,28,42,48,6,19,48,16,8,11,40,32,54,39,56,45,60,54,53,35,73,36,28,41,92,82,27,53,38,45,56,37,51,54,55,52,38,13,58,36,14,35,40,34,8,48,30,35,23,34,31,26,35,39,80,87,77,81,58,88,37,60,91,49,67,77,75,71,87,75,80,80,74,82,71,93,74,82,82,88,86,90,81,87,87,82,88,85,86,88,81,90,78,92,80,88,79,88,82,90,82,85,89,79,91,76,84,79,74,89,79,64,75,76,80,98,49,76,68,71,85,70,45,57,66,53,29,22,51,52,21,26,54,50,16,47,53,50,38,54,51,53,51,54,50,49,53,53,38,55,50,50,53,49,52,51,49,50,51,32,52,54,47,30,66,37,74,64,92,55,46,7,67,51,26,68,63,57,32,72,54,48,54,28,14,56,73,28,35,71,60,40,55,29,21,23,44,66,73,58,63,71,38,55,78,68,72,43,89,43,53,43,51,56,50,9,25,38,56,25,38,17,39,69,60,34,49,63,60,32,40,34,50,50,31,45,35,45,75,71,64,61,43,54,72,69,39,55,54,28,50,51,34,42,45,39,27,46,33,24,60,71,42,45,61,52,48,37,47,45,52,28,71,76,37,62,92,48,37,68,60,44,60,60,37,38,61,55,12,38,51,27,4,42,49,11,11,40,35,45,7,4,45,48,23,42,53,60,81,81,56,65,68,73,37,31,72,70,79,75,75,78,67,74,75,77,70,74,71,83,74,81,75,79,84,78,80,90,85,81,85,89,84,84,87,86,88,78,91,78,92,88,86,89,88,86,84,86,86,90,90,91,82,91,88,81,92,91,87,84,89,83,87,86,91,86,86,88,84,86,82,81,87,85,87,88,85,136

InterPro domains:
  IPR002668 Concentrative nucleoside transporter N-terminal domain [PF01773] (10-82)
  IPR008276 Concentrative nucleoside transporter [PTHR10590] (5-504)
  IPR011642 Nucleoside transporter/FeoB GTPase, Gate domain [PF07670] (122-219)
  IPR011657 Concentrative nucleoside transporter C-terminal domain [PF07662] (228-500)

Sequence (583 aa):
MSYLNVISFFGIFGLCAIAWLFSEDRRIVPWRVIAWGIGLQLILGFMVFQFEPTKAALEAFSNLLNVVFDAAEEGARFIFGRNSYMIAPLPRGANACAAPPIGLGQVAEGLCAVRITTIFALNTFPAVIFFSGLMALLENIGVIKVIVDFFGWIFERTMRLSGAEALSGSANIFVGIEAAIVVKPYLPKMTRSELCAILACCFGTAASSVLAIYVNALKATFPNILGHLVSASIMAIPACFVLSKILVPETEVPVTMGGLPKEPSRPRGSRDRDAVEERVEGSETGKSTTENSHEDSAENSHEPPLETVGSEVMQRVSPLDAAILGALDGVKMSVSIAAVLILIVGLVYLLNQFFAFLGTISFLNIGEIFKVVTLANILGFLFYPLTLLTGVAVDLGKLLQGIPDESWKASVIIGRRLLETAIPPYQELGRASLAGELSPRTVLIVSYALSGFAHLASVGIFVGGTIALIPSRRQDISELGWKALFVGTLATMMIASVAGVFDDGNPSIMGKKPQQVVPTSTPSPSLKPTVAPTSTPTSKPTSVSTTSPSAMPTPKSTSTGKPNASPNPVVSPSPKTLPSPKL

Nearest PDB structures (foldseek):
  5l26-assembly1_C  TM=9.027E-01  e=5.313E-23  Neisseria wadsworthii 9715
  4pb1-assembly1_A  TM=8.990E-01  e=1.195E-22  Vibrio cholerae O1 biovar El Tor str. N16961
  4pd7-assembly1_A  TM=9.050E-01  e=1.479E-22  Vibrio cholerae O1 biovar El Tor str. N16961
  5l2b-assembly1_A  TM=8.866E-01  e=1.145E-22  Neisseria wadsworthii 9715
  5l24-assembly1_C  TM=8.692E-01  e=3.635E-18  Neisseria wadsworthii 9715

Organism: NCBI:txid2716417

Secondary structure (DSSP, 8-state):
--HHHHHHHHHHHHHHHHHHHT-S-TT---HHHHHHHHHHHHHHHHHHHT-HHHHHHHHHHHHHHHHHHHHHHHHHHHHH-S--EEEEEPPTT--S-PPPSSSSEEEPTT-TTEEEEE-HHHHHHHHHHHHHHHHHHHHHHTHHHHHHHHHHHHHHHHH---HHHHHHHHHTTT-STHHHHTTTTTGGG--HHHHHHHHHHHHHS--HHHHHHHHHHHTTT-TTHHHHHHHHHHHHHHHHHHHHHHHS---S--TTTTSPPPPPP-------------------------------------PPP--BSSS-B-----HHHHHHHHHHHHHHHHHHHHHHHHHHHHHHHHHHHHHHHHTT--GGGHHHHHHH--HHHHHHHHHHHHHHHTT----HHHHHTT---HHHHHHHHHHHHHHH-SHHHHHHHHHHHHTT-S-HHHHHHHHHHTSS--SHHHIIIIIHHHHHH-GGGHHHHHHHHHHHHHHHHHHHHHHHHHHHHH----GGGT-PPPPP--------------PPP--------------------------------------------------